Protein 2XTY (pdb70)

Foldseek 3Di:
DEEEAAEAECEEDDQENQALYEYECYEYEQYECDNHENANGEYYNYEQADPVVRAGYEHDQYAQHLYEYYCYERDLYEDALHAHANYYAELYEHDQYEHHNYAQPVHEYAYANYEDDNYEQELNEQELYEQDLYEHANYHHANYENHQYEHDNYEQANHDQARYHHELYEHENYNNHPDEPVRHDHHNYHYDPVVVQVNVVVVVDHDD/DEEEAEEEECEEDDQANQALYEYELYEYHAYECDQHANANYEYENYEQADPVVRAGYEHDQYEAENYEYYNYERDLYEHALHEHEQYYYYLYEHDQYEHHNYADVEYAHENYEDACYEQELPEQELYEQDLYEHANYHYANYENHLYEHDNYEAANHDQLRYHHELYEHENYNNHPDEPVRHDHHNYHYDPVVVQVNVVVVVDHDDD

Structure (mmCIF, N/CA/C/O backbone):
data_2XTY
#
_entry.id   2XTY
#
_cell.length_a   55.330
_cell.length_b   55.330
_cell.length_c   282.460
_cell.angle_alpha   90.00
_cell.angle_beta   90.00
_cell.angle_gamma   90.00
#
_symmetry.space_group_name_H-M   'P 41 21 2'
#
loop_
_entity.id
_entity.type
_entity.pdbx_description
1 polymer QNRB1
2 water water
#
loop_
_atom_site.group_PDB
_atom_site.id
_atom_site.type_symbol
_atom_site.label_atom_id
_atom_site.label_alt_id
_atom_site.label_comp_id
_atom_site.label_asym_id
_atom_site.label_entity_id
_atom_site.label_seq_id
_atom_site.pdbx_PDB_ins_code
_atom_site.Cartn_x
_atom_site.Cartn_y
_atom_site.Cartn_z
_atom_site.occupancy
_atom_site.B_iso_or_equiv
_atom_site.auth_seq_id
_atom_site.auth_comp_id
_atom_site.auth_asym_id
_atom_site.auth_atom_id
_atom_site.pdbx_PDB_model_num
ATOM 1 N N . GLY A 1 1 ? -14.993 -6.880 -6.541 1.00 35.93 -2 GLY A N 1
ATOM 2 C CA . GLY A 1 1 ? -15.296 -8.128 -7.216 1.00 35.62 -2 GLY A CA 1
ATOM 3 C C . GLY A 1 1 ? -15.884 -7.882 -8.592 1.00 38.14 -2 GLY A C 1
ATOM 4 O O . GLY A 1 1 ? -16.427 -6.798 -8.855 1.00 33.52 -2 GLY A O 1
ATOM 5 N N . SER A 1 2 ? -15.774 -8.889 -9.462 1.00 36.21 -1 SER A N 1
ATOM 6 C CA . SER A 1 2 ? -16.343 -8.846 -10.808 1.00 28.95 -1 SER A CA 1
ATOM 7 C C . SER A 1 2 ? -17.295 -10.012 -11.035 1.00 36.04 -1 SER A C 1
ATOM 8 O O . SER A 1 2 ? -17.119 -11.109 -10.472 1.00 34.42 -1 SER A O 1
ATOM 11 N N . HIS A 1 3 ? -18.299 -9.776 -11.876 1.00 26.09 0 HIS A N 1
ATOM 12 C CA . HIS A 1 3 ? -19.284 -10.785 -12.223 1.00 31.00 0 HIS A CA 1
ATOM 13 C C . HIS A 1 3 ? -19.461 -10.805 -13.731 1.00 30.23 0 HIS A C 1
ATOM 14 O O . HIS A 1 3 ? -19.456 -9.758 -14.388 1.00 29.02 0 HIS A O 1
ATOM 21 N N . MET A 1 4 ? -19.598 -11.998 -14.287 1.00 27.80 1 MET A N 1
ATOM 22 C CA . MET A 1 4 ? -19.756 -12.140 -15.728 1.00 25.67 1 MET A CA 1
ATOM 23 C C . MET A 1 4 ? -20.931 -13.021 -16.076 1.00 32.22 1 MET A C 1
ATOM 24 O O . MET A 1 4 ? -21.084 -14.120 -15.535 1.00 30.32 1 MET A O 1
ATOM 29 N N . ALA A 1 5 ? -21.755 -12.529 -16.994 1.00 27.24 2 ALA A N 1
ATOM 30 C CA . ALA A 1 5 ? -22.869 -13.285 -17.530 1.00 25.46 2 ALA A CA 1
ATOM 31 C C . ALA A 1 5 ? -23.801 -13.806 -16.445 1.00 29.48 2 ALA A C 1
ATOM 32 O O . ALA A 1 5 ? -24.180 -14.976 -16.469 1.00 27.52 2 ALA A O 1
ATOM 34 N N . LEU A 1 6 ? -24.178 -12.951 -15.497 1.00 27.88 3 LEU A N 1
ATOM 35 C CA . LEU A 1 6 ? -25.266 -13.312 -14.589 1.00 23.71 3 LEU A CA 1
ATOM 36 C C . LEU A 1 6 ? -26.572 -13.264 -15.361 1.00 28.63 3 LEU A C 1
ATOM 37 O O . LEU A 1 6 ? -26.668 -12.595 -16.394 1.00 29.83 3 LEU A O 1
ATOM 42 N N . ALA A 1 7 ? -27.577 -13.987 -14.880 1.00 26.85 4 ALA A N 1
ATOM 43 C CA . ALA A 1 7 ? -28.887 -13.958 -15.509 1.00 25.77 4 ALA A CA 1
ATOM 44 C C . ALA A 1 7 ? -29.937 -14.137 -14.431 1.00 34.71 4 ALA A C 1
ATOM 45 O O . ALA A 1 7 ? -30.325 -15.259 -14.099 1.00 29.26 4 ALA A O 1
ATOM 47 N N . LEU A 1 8 ? -30.367 -13.013 -13.866 1.00 27.64 5 LEU A N 1
ATOM 48 C CA . LEU A 1 8 ? -31.288 -13.020 -12.754 1.00 25.87 5 LEU A CA 1
ATOM 49 C C . LEU A 1 8 ? -32.660 -12.682 -13.285 1.00 28.37 5 LEU A C 1
ATOM 50 O O . LEU A 1 8 ? -32.796 -11.867 -14.200 1.00 29.22 5 LEU A O 1
ATOM 55 N N . VAL A 1 9 ? -33.679 -13.317 -12.722 1.00 25.56 6 VAL A N 1
ATOM 56 C CA . VAL A 1 9 ? -35.050 -13.045 -13.106 1.00 26.77 6 VAL A CA 1
ATOM 57 C C . VAL A 1 9 ? -35.915 -12.949 -11.857 1.00 31.49 6 VAL A C 1
ATOM 58 O O . VAL A 1 9 ? -35.904 -13.846 -11.016 1.00 27.66 6 VAL A O 1
ATOM 62 N N . GLY A 1 10 ? -36.647 -11.850 -11.725 1.00 24.77 7 GLY A N 1
ATOM 63 C CA . GLY A 1 10 ? -37.625 -11.710 -10.659 1.00 26.18 7 GLY A CA 1
ATOM 64 C C . GLY A 1 10 ? -37.040 -11.589 -9.267 1.00 30.62 7 GLY A C 1
ATOM 65 O O . GLY A 1 10 ? -37.752 -11.761 -8.287 1.00 29.06 7 GLY A O 1
ATOM 66 N N . GLU A 1 11 ? -35.750 -11.287 -9.156 1.00 25.32 8 GLU A N 1
ATOM 67 C CA . GLU A 1 11 ? -35.128 -11.237 -7.833 1.00 28.25 8 GLU A CA 1
ATOM 68 C C . GLU A 1 11 ? -35.185 -9.877 -7.159 1.00 30.86 8 GLU A C 1
ATOM 69 O O . GLU A 1 11 ? -35.023 -8.842 -7.811 1.00 28.47 8 GLU A O 1
ATOM 75 N N . LYS A 1 12 ? -35.405 -9.898 -5.847 1.00 25.11 9 LYS A N 1
ATOM 76 C CA . LYS A 1 12 ? -35.137 -8.739 -5.017 1.00 30.10 9 LYS A CA 1
ATOM 77 C C . LYS A 1 12 ? -33.641 -8.703 -4.717 1.00 33.18 9 LYS A C 1
ATOM 78 O O . LYS A 1 12 ? -33.085 -9.645 -4.152 1.00 28.78 9 LYS A O 1
ATOM 84 N N . ILE A 1 13 ? -32.992 -7.609 -5.104 1.00 22.44 10 ILE A N 1
ATOM 85 C CA . ILE A 1 13 ? -31.560 -7.461 -4.940 1.00 21.08 10 ILE A CA 1
ATOM 86 C C . ILE A 1 13 ? -31.276 -6.863 -3.582 1.00 26.62 10 ILE A C 1
ATOM 87 O O . ILE A 1 13 ? -31.743 -5.762 -3.256 1.00 27.93 10 ILE A O 1
ATOM 92 N N . ASP A 1 14 ? -30.513 -7.593 -2.779 1.00 23.95 11 ASP A N 1
ATOM 93 C CA . ASP A 1 14 ? -30.181 -7.127 -1.440 1.00 28.37 11 ASP A CA 1
ATOM 94 C C . ASP A 1 14 ? -29.363 -5.844 -1.450 1.00 23.01 11 ASP A C 1
ATOM 95 O O . ASP A 1 14 ? -28.552 -5.624 -2.346 1.00 24.84 11 ASP A O 1
ATOM 100 N N . ARG A 1 15 ? -29.556 -5.012 -0.430 1.00 19.46 12 ARG A N 1
ATOM 101 C CA . ARG A 1 15 ? -29.012 -3.669 -0.461 1.00 21.80 12 ARG A CA 1
ATOM 102 C C . ARG A 1 15 ? -27.522 -3.645 -0.774 1.00 27.66 12 ARG A C 1
ATOM 103 O O . ARG A 1 15 ? -27.038 -2.793 -1.525 1.00 18.99 12 ARG A O 1
ATOM 111 N N . ASN A 1 16 ? -26.786 -4.592 -0.211 1.00 27.07 13 ASN A N 1
ATOM 112 C CA . ASN A 1 16 ? -25.335 -4.561 -0.344 1.00 22.73 13 ASN A CA 1
ATOM 113 C C . ASN A 1 16 ? -24.738 -5.626 -1.270 1.00 22.79 13 ASN A C 1
ATOM 114 O O . ASN A 1 16 ? -23.529 -5.845 -1.269 1.00 26.68 13 ASN A O 1
ATOM 119 N N . ARG A 1 17 ? -25.582 -6.267 -2.070 1.00 22.97 14 ARG A N 1
ATOM 120 C CA . ARG A 1 17 ? -25.137 -7.341 -2.950 1.00 23.42 14 ARG A CA 1
ATOM 121 C C . ARG A 1 17 ? -24.060 -6.912 -3.937 1.00 29.29 14 ARG A C 1
ATOM 122 O O . ARG A 1 17 ? -23.048 -7.604 -4.098 1.00 32.54 14 ARG A O 1
ATOM 130 N N . PHE A 1 18 ? -24.277 -5.776 -4.597 1.00 24.71 15 PHE A N 1
ATOM 131 C CA . PHE A 1 18 ? -23.432 -5.362 -5.713 1.00 22.01 15 PHE A CA 1
ATOM 132 C C . PHE A 1 18 ? -22.655 -4.058 -5.493 1.00 21.31 15 PHE A C 1
ATOM 133 O O . PHE A 1 18 ? -22.034 -3.539 -6.421 1.00 25.37 15 PHE A O 1
ATOM 141 N N . THR A 1 19 ? -22.678 -3.532 -4.278 1.00 21.68 16 THR A N 1
ATOM 142 C CA . THR A 1 19 ? -22.060 -2.251 -4.009 1.00 19.25 16 THR A CA 1
ATOM 143 C C . THR A 1 19 ? -20.599 -2.291 -4.428 1.00 27.00 16 THR A C 1
ATOM 144 O O . THR A 1 19 ? -19.841 -3.157 -3.986 1.00 24.27 16 THR A O 1
ATOM 148 N N . GLY A 1 20 ? -20.204 -1.362 -5.293 1.00 24.05 17 GLY A N 1
ATOM 149 C CA . GLY A 1 20 ? -18.815 -1.247 -5.714 1.00 20.06 17 GLY A CA 1
ATOM 150 C C . GLY A 1 20 ? -18.326 -2.336 -6.647 1.00 25.17 17 GLY A C 1
ATOM 151 O O . GLY A 1 20 ? -17.140 -2.364 -7.010 1.00 27.96 17 GLY A O 1
ATOM 152 N N . GLU A 1 21 ? -19.220 -3.234 -7.046 1.00 22.50 18 GLU A N 1
ATOM 153 C CA . GLU A 1 21 ? -18.841 -4.345 -7.904 1.00 23.54 18 GLU A CA 1
ATOM 154 C C . GLU A 1 21 ? -18.874 -3.973 -9.389 1.00 26.43 18 GLU A C 1
ATOM 155 O O . GLU A 1 21 ? -19.476 -2.969 -9.777 1.00 24.48 18 GLU A O 1
ATOM 161 N N . LYS A 1 22 ? -18.242 -4.813 -10.206 1.00 25.04 19 LYS A N 1
ATOM 162 C CA . LYS A 1 22 ? -18.257 -4.684 -11.659 1.00 24.74 19 LYS A CA 1
ATOM 163 C C . LYS A 1 22 ? -18.977 -5.880 -12.256 1.00 25.54 19 LYS A C 1
ATOM 164 O O . LYS A 1 22 ? -18.662 -7.040 -11.953 1.00 27.65 19 LYS A O 1
ATOM 170 N N . ILE A 1 23 ? -19.966 -5.599 -13.089 1.00 18.97 20 ILE A N 1
ATOM 171 C CA . ILE A 1 23 ? -20.818 -6.621 -13.667 1.00 20.00 20 ILE A CA 1
ATOM 172 C C . ILE A 1 23 ? -20.844 -6.440 -15.162 1.00 25.47 20 ILE A C 1
ATOM 173 O O . ILE A 1 23 ? -21.087 -5.331 -15.634 1.00 20.67 20 ILE A O 1
ATOM 178 N N . GLU A 1 24 ? -20.621 -7.522 -15.910 1.00 23.37 21 GLU A N 1
ATOM 179 C CA . GLU A 1 24 ? -20.553 -7.450 -17.371 1.00 24.05 21 GLU A CA 1
ATOM 180 C C . GLU A 1 24 ? -21.420 -8.473 -18.071 1.00 25.73 21 GLU A C 1
ATOM 181 O O . GLU A 1 24 ? -21.618 -9.592 -17.571 1.00 23.97 21 GLU A O 1
ATOM 187 N N . ASN A 1 25 ? -21.899 -8.100 -19.257 1.00 18.83 22 ASN A N 1
ATOM 188 C CA . ASN A 1 25 ? -22.623 -9.016 -20.117 1.00 22.24 22 ASN A CA 1
ATOM 189 C C . ASN A 1 25 ? -23.634 -9.852 -19.334 1.00 29.68 22 ASN A C 1
ATOM 190 O O . ASN A 1 25 ? -23.722 -11.088 -19.495 1.00 27.67 22 ASN A O 1
ATOM 195 N N . SER A 1 26 ? -24.388 -9.168 -18.483 1.00 23.09 23 SER A N 1
ATOM 196 C CA . SER A 1 26 ? -25.336 -9.822 -17.601 1.00 22.44 23 SER A CA 1
ATOM 197 C C . SER A 1 26 ? -26.752 -9.342 -17.867 1.00 23.20 23 SER A C 1
ATOM 198 O O . SER A 1 26 ? -26.952 -8.254 -18.417 1.00 28.34 23 SER A O 1
ATOM 201 N N . THR A 1 27 ? -27.727 -10.164 -17.495 1.00 23.03 24 THR A N 1
ATOM 202 C CA . THR A 1 27 ? -29.129 -9.847 -17.701 1.00 21.18 24 THR A CA 1
ATOM 203 C C . THR A 1 27 ? -29.855 -9.824 -16.367 1.00 28.71 24 THR A C 1
ATOM 204 O O . THR A 1 27 ? -29.644 -10.688 -15.518 1.00 23.39 24 THR A O 1
ATOM 208 N N . PHE A 1 28 ? -30.701 -8.814 -16.186 1.00 22.94 25 PHE A N 1
ATOM 209 C CA . PHE A 1 28 ? -31.481 -8.672 -14.976 1.00 23.16 25 PHE A CA 1
ATOM 210 C C . PHE A 1 28 ? -32.888 -8.386 -15.434 1.00 25.11 25 PHE A C 1
ATOM 211 O O . PHE A 1 28 ? -33.191 -7.264 -15.819 1.00 24.26 25 PHE A O 1
ATOM 219 N N . PHE A 1 29 ? -33.744 -9.399 -15.429 1.00 23.90 26 PHE A N 1
ATOM 220 C CA . PHE A 1 29 ? -35.098 -9.230 -15.932 1.00 22.38 26 PHE A CA 1
ATOM 221 C C . PHE A 1 29 ? -36.076 -9.155 -14.773 1.00 29.88 26 PHE A C 1
ATOM 222 O O . PHE A 1 29 ? -36.062 -10.000 -13.871 1.00 29.14 26 PHE A O 1
ATOM 230 N N . ASN A 1 30 ? -36.913 -8.124 -14.795 1.00 27.50 27 ASN A N 1
ATOM 231 C CA . ASN A 1 30 ? -37.888 -7.899 -13.739 1.00 27.82 27 ASN A CA 1
ATOM 232 C C . ASN A 1 30 ? -37.238 -8.025 -12.368 1.00 25.09 27 ASN A C 1
ATOM 233 O O . ASN A 1 30 ? -37.745 -8.719 -11.496 1.00 24.20 27 ASN A O 1
ATOM 238 N N . CYS A 1 31 ? -36.087 -7.378 -12.185 1.00 20.70 28 CYS A N 1
ATOM 239 C CA . CYS A 1 31 ? -35.420 -7.387 -10.895 1.00 19.88 28 CYS A CA 1
ATOM 240 C C . CYS A 1 31 ? -35.650 -6.104 -10.139 1.00 21.62 28 CYS A C 1
ATOM 241 O O . CYS A 1 31 ? -35.796 -5.045 -10.738 1.00 22.16 28 CYS A O 1
ATOM 244 N N . ASP A 1 32 ? -35.653 -6.210 -8.815 1.00 22.52 29 ASP A N 1
ATOM 245 C CA . ASP A 1 32 ? -35.954 -5.083 -7.959 1.00 22.95 29 ASP A CA 1
ATOM 246 C C . ASP A 1 32 ? -34.681 -4.617 -7.240 1.00 23.92 29 ASP A C 1
ATOM 247 O O . ASP A 1 32 ? -34.253 -5.215 -6.258 1.00 21.52 29 ASP A O 1
ATOM 252 N N . PHE A 1 33 ? -34.063 -3.555 -7.762 1.00 19.46 30 PHE A N 1
ATOM 253 C CA . PHE A 1 33 ? -32.895 -2.942 -7.149 1.00 16.05 30 PHE A CA 1
ATOM 254 C C . PHE A 1 33 ? -33.299 -1.768 -6.256 1.00 18.95 30 PHE A C 1
ATOM 255 O O . PHE A 1 33 ? -32.447 -0.979 -5.851 1.00 16.72 30 PHE A O 1
ATOM 263 N N . SER A 1 34 ? -34.590 -1.600 -5.969 1.00 17.44 31 SER A N 1
ATOM 264 C CA . SER A 1 34 ? -34.985 -0.451 -5.142 1.00 14.61 31 SER A CA 1
ATOM 265 C C . SER A 1 34 ? -34.310 -0.455 -3.770 1.00 18.07 31 SER A C 1
ATOM 266 O O . SER A 1 34 ? -34.150 -1.500 -3.136 1.00 19.53 31 SER A O 1
ATOM 269 N N . GLY A 1 35 ? -33.875 0.721 -3.335 1.00 14.76 32 GLY A N 1
ATOM 270 C CA . GLY A 1 35 ? -33.179 0.867 -2.072 1.00 16.29 32 GLY A CA 1
ATOM 271 C C . GLY A 1 35 ? -31.773 0.277 -2.065 1.00 18.88 32 GLY A C 1
ATOM 272 O O . GLY A 1 35 ? -31.097 0.335 -1.051 1.00 18.37 32 GLY A O 1
ATOM 273 N N . ALA A 1 36 ? -31.345 -0.314 -3.173 1.00 16.41 33 ALA A N 1
ATOM 274 C CA . ALA A 1 36 ? -30.023 -0.947 -3.228 1.00 20.22 33 ALA A CA 1
ATOM 275 C C . ALA A 1 36 ? -28.870 0.054 -3.182 1.00 22.23 33 ALA A C 1
ATOM 276 O O . ALA A 1 36 ? -28.965 1.160 -3.710 1.00 21.20 33 ALA A O 1
ATOM 278 N N . ASP A 1 37 ? -27.771 -0.339 -2.543 1.00 20.54 34 ASP A N 1
ATOM 279 C CA . ASP A 1 37 ? -26.576 0.488 -2.545 1.00 18.47 34 ASP A CA 1
ATOM 280 C C . ASP A 1 37 ? -25.718 0.055 -3.737 1.00 21.67 34 ASP A C 1
ATOM 281 O O . ASP A 1 37 ? -25.090 -1.003 -3.734 1.00 21.80 34 ASP A O 1
ATOM 286 N N . LEU A 1 38 ? -25.740 0.873 -4.775 1.00 18.04 35 LEU A N 1
ATOM 287 C CA . LEU A 1 38 ? -24.999 0.601 -5.992 1.00 19.14 35 LEU A CA 1
ATOM 288 C C . LEU A 1 38 ? -23.916 1.666 -6.161 1.00 19.05 35 LEU A C 1
ATOM 289 O O . LEU A 1 38 ? -23.507 1.956 -7.277 1.00 17.82 35 LEU A O 1
ATOM 294 N N . SER A 1 39 ? -23.487 2.261 -5.049 1.00 21.82 36 SER A N 1
ATOM 295 C CA . SER A 1 39 ? -22.388 3.229 -5.030 1.00 18.69 36 SER A CA 1
ATOM 296 C C . SER A 1 39 ? -21.177 2.646 -5.735 1.00 24.47 36 SER A C 1
ATOM 297 O O . SER A 1 39 ? -20.700 1.566 -5.380 1.00 21.03 36 SER A O 1
ATOM 300 N N . GLY A 1 40 ? -20.687 3.348 -6.749 1.00 21.25 37 GLY A N 1
ATOM 301 C CA . GLY A 1 40 ? -19.548 2.871 -7.501 1.00 19.55 37 GLY A CA 1
ATOM 302 C C . GLY A 1 40 ? -19.735 1.602 -8.301 1.00 21.89 37 GLY A C 1
ATOM 303 O O . GLY A 1 40 ? -18.770 1.084 -8.845 1.00 20.49 37 GLY A O 1
ATOM 304 N N . THR A 1 41 ? -20.956 1.088 -8.389 1.00 17.82 38 THR A N 1
ATOM 305 C CA . THR A 1 41 ? -21.179 -0.152 -9.117 1.00 18.30 38 THR A CA 1
ATOM 306 C C . THR A 1 41 ? -21.073 0.097 -10.606 1.00 22.02 38 THR A C 1
ATOM 307 O O . THR A 1 41 ? -21.528 1.123 -11.085 1.00 20.28 38 THR A O 1
ATOM 311 N N . GLU A 1 42 ? -20.460 -0.829 -11.340 1.00 17.19 39 GLU A N 1
ATOM 312 C CA . GLU A 1 42 ? -20.253 -0.617 -12.774 1.00 18.42 39 GLU A CA 1
ATOM 313 C C . GLU A 1 42 ? -20.859 -1.721 -13.612 1.00 23.11 39 GLU A C 1
ATOM 314 O O . GLU A 1 42 ? -20.395 -2.861 -13.588 1.00 25.56 39 GLU A O 1
ATOM 320 N N . PHE A 1 43 ? -21.891 -1.382 -14.366 1.00 14.30 40 PHE A N 1
ATOM 321 C CA . PHE A 1 43 ? -22.519 -2.331 -15.257 1.00 15.93 40 PHE A CA 1
ATOM 322 C C . PHE A 1 43 ? -22.082 -2.084 -16.690 1.00 23.81 40 PHE A C 1
ATOM 323 O O . PHE A 1 43 ? -22.276 -0.975 -17.216 1.00 19.51 40 PHE A O 1
ATOM 331 N N . ILE A 1 44 ? -21.515 -3.109 -17.331 1.00 20.66 41 ILE A N 1
ATOM 332 C CA . ILE A 1 44 ? -21.133 -3.000 -18.748 1.00 20.68 41 ILE A CA 1
ATOM 333 C C . ILE A 1 44 ? -21.811 -4.044 -19.625 1.00 21.54 41 ILE A C 1
ATOM 334 O O . ILE A 1 44 ? -21.779 -5.236 -19.326 1.00 20.80 41 ILE A O 1
ATOM 339 N N . GLY A 1 45 ? -22.423 -3.609 -20.720 1.00 18.01 42 GLY A N 1
ATOM 340 C CA . GLY A 1 45 ? -23.054 -4.549 -21.618 1.00 18.21 42 GLY A CA 1
ATOM 341 C C . GLY A 1 45 ? -24.143 -5.396 -20.977 1.00 26.31 42 GLY A C 1
ATOM 342 O O . GLY A 1 45 ? -24.306 -6.562 -21.340 1.00 24.92 42 GLY A O 1
ATOM 343 N N . CYS A 1 46 ? -24.898 -4.809 -20.039 1.00 20.12 43 CYS A N 1
ATOM 344 C CA . CYS A 1 46 ? -25.979 -5.502 -19.333 1.00 18.81 43 CYS A CA 1
ATOM 345 C C . CYS A 1 46 ? -27.357 -5.076 -19.820 1.00 25.60 43 CYS A C 1
ATOM 346 O O . CYS A 1 46 ? -27.557 -3.918 -20.220 1.00 22.00 43 CYS A O 1
ATOM 349 N N . GLN A 1 47 ? -28.311 -6.002 -19.774 1.00 19.40 44 GLN A N 1
ATOM 350 C CA . GLN A 1 47 ? -29.687 -5.706 -20.135 1.00 18.48 44 GLN A CA 1
ATOM 351 C C . GLN A 1 47 ? -30.599 -5.803 -18.917 1.00 25.25 44 GLN A C 1
ATOM 352 O O . GLN A 1 47 ? -30.564 -6.792 -18.168 1.00 20.95 44 GLN A O 1
ATOM 358 N N . PHE A 1 48 ? -31.424 -4.773 -18.741 1.00 18.31 45 PHE A N 1
ATOM 359 C CA . PHE A 1 48 ? -32.310 -4.646 -17.591 1.00 19.01 45 PHE A CA 1
ATOM 360 C C . PHE A 1 48 ? -33.744 -4.605 -18.082 1.00 18.67 45 PHE A C 1
ATOM 361 O O . PHE A 1 48 ? -34.670 -4.341 -17.314 1.00 19.63 45 PHE A O 1
ATOM 369 N N . TYR A 1 49 ? -33.925 -4.852 -19.373 1.00 15.67 46 TYR A N 1
ATOM 370 C CA . TYR A 1 49 ? -35.250 -4.794 -19.964 1.00 18.27 46 TYR A CA 1
ATOM 371 C C . TYR A 1 49 ? -35.595 -6.129 -20.616 1.00 28.84 46 TYR A C 1
ATOM 372 O O . TYR A 1 49 ? -34.803 -6.682 -21.369 1.00 26.92 46 TYR A O 1
ATOM 381 N N . ASP A 1 50 ? -36.787 -6.634 -20.322 1.00 27.31 47 ASP A N 1
ATOM 382 C CA . ASP A 1 50 ? -37.184 -7.967 -20.766 1.00 30.46 47 ASP A CA 1
ATOM 383 C C . ASP A 1 50 ? -38.176 -7.905 -21.917 1.00 34.93 47 ASP A C 1
ATOM 384 O O . ASP A 1 50 ? -39.342 -7.565 -21.728 1.00 33.37 47 ASP A O 1
ATOM 389 N N . ARG A 1 51 ? -37.695 -8.244 -23.109 1.00 36.38 48 ARG A N 1
ATOM 390 C CA . ARG A 1 51 ? -38.514 -8.265 -24.316 1.00 43.41 48 ARG A CA 1
ATOM 391 C C . ARG A 1 51 ? -39.802 -9.068 -24.168 1.00 47.82 48 ARG A C 1
ATOM 392 O O . ARG A 1 51 ? -40.831 -8.720 -24.748 1.00 49.69 48 ARG A O 1
ATOM 400 N N . GLU A 1 52 ? -39.740 -10.159 -23.412 1.00 46.72 49 GLU A N 1
ATOM 401 C CA . GLU A 1 52 ? -40.906 -11.015 -23.251 1.00 48.06 49 GLU A CA 1
ATOM 402 C C . GLU A 1 52 ? -41.970 -10.315 -22.420 1.00 47.88 49 GLU A C 1
ATOM 403 O O . GLU A 1 52 ? -43.068 -10.036 -22.902 1.00 52.65 49 GLU A O 1
ATOM 409 N N . SER A 1 53 ? -41.634 -10.023 -21.170 1.00 46.73 50 SER A N 1
ATOM 410 C CA . SER A 1 53 ? -42.585 -9.425 -20.249 1.00 44.61 50 SER A CA 1
ATOM 411 C C . SER A 1 53 ? -42.799 -7.954 -20.558 1.00 42.84 50 SER A C 1
ATOM 412 O O . SER A 1 53 ? -43.828 -7.387 -20.206 1.00 46.47 50 SER A O 1
ATOM 415 N N . GLN A 1 54 ? -41.823 -7.347 -21.222 1.00 40.73 51 GLN A N 1
ATOM 416 C CA . GLN A 1 54 ? -41.819 -5.906 -21.468 1.00 37.84 51 GLN A CA 1
ATOM 417 C C . GLN A 1 54 ? -41.717 -5.115 -20.169 1.00 34.99 51 GLN A C 1
ATOM 418 O O . GLN A 1 54 ? -42.184 -3.980 -20.091 1.00 38.28 51 GLN A O 1
ATOM 424 N N . LYS A 1 55 ? -41.101 -5.725 -19.159 1.00 33.34 52 LYS A N 1
ATOM 425 C CA . LYS A 1 55 ? -40.858 -5.076 -17.876 1.00 29.85 52 LYS A CA 1
ATOM 426 C C . LYS A 1 55 ? -39.409 -4.618 -17.809 1.00 25.72 52 LYS A C 1
ATOM 427 O O . LYS A 1 55 ? -38.521 -5.288 -18.350 1.00 25.54 52 LYS A O 1
ATOM 433 N N . GLY A 1 56 ? -39.166 -3.489 -17.146 1.00 22.15 53 GLY A N 1
ATOM 434 C CA . GLY A 1 56 ? -37.803 -3.078 -16.844 1.00 13.89 53 GLY A CA 1
ATOM 435 C C . GLY A 1 56 ? -37.502 -3.463 -15.406 1.00 20.08 53 GLY A C 1
ATOM 436 O O . GLY A 1 56 ? -38.257 -4.225 -14.794 1.00 19.26 53 GLY A O 1
ATOM 437 N N . CYS A 1 57 ? -36.404 -2.955 -14.861 1.00 14.39 54 CYS A N 1
ATOM 438 C CA . CYS A 1 57 ? -36.091 -3.159 -13.458 1.00 16.50 54 CYS A CA 1
ATOM 439 C C . CYS A 1 57 ? -36.416 -1.922 -12.648 1.00 18.65 54 CYS A C 1
ATOM 440 O O . CYS A 1 57 ? -36.510 -0.820 -13.192 1.00 17.17 54 CYS A O 1
ATOM 443 N N . ASN A 1 58 ? -36.537 -2.119 -11.338 1.00 18.13 55 ASN A N 1
ATOM 444 C CA . ASN A 1 58 ? -36.843 -1.061 -10.388 1.00 18.73 55 ASN A CA 1
ATOM 445 C C . ASN A 1 58 ? -35.554 -0.618 -9.690 1.00 19.11 55 ASN A C 1
ATOM 446 O O . ASN A 1 58 ? -34.918 -1.399 -8.988 1.00 15.40 55 ASN A O 1
ATOM 451 N N . PHE A 1 59 ? -35.182 0.647 -9.868 1.00 16.62 56 PHE A N 1
ATOM 452 C CA . PHE A 1 59 ? -34.050 1.235 -9.156 1.00 12.43 56 PHE A CA 1
ATOM 453 C C . PHE A 1 59 ? -34.514 2.334 -8.210 1.00 13.77 56 PHE A C 1
ATOM 454 O O . PHE A 1 59 ? -33.727 3.175 -7.808 1.00 12.94 56 PHE A O 1
ATOM 462 N N . SER A 1 60 ? -35.804 2.370 -7.885 1.00 11.57 57 SER A N 1
ATOM 463 C CA . SER A 1 60 ? -36.306 3.519 -7.139 1.00 13.90 57 SER A CA 1
ATOM 464 C C . SER A 1 60 ? -35.615 3.615 -5.778 1.00 13.73 57 SER A C 1
ATOM 465 O O . SER A 1 60 ? -35.371 2.601 -5.112 1.00 14.11 57 SER A O 1
ATOM 468 N N . ARG A 1 61 ? -35.258 4.836 -5.406 1.00 10.73 58 ARG A N 1
ATOM 469 C CA . ARG A 1 61 ? -34.532 5.129 -4.157 1.00 10.40 58 ARG A CA 1
ATOM 470 C C . ARG A 1 61 ? -33.159 4.453 -4.037 1.00 15.10 58 ARG A C 1
ATOM 471 O O . ARG A 1 61 ? -32.569 4.463 -2.945 1.00 14.13 58 ARG A O 1
ATOM 479 N N . ALA A 1 62 ? -32.635 3.891 -5.121 1.00 14.44 59 ALA A N 1
ATOM 480 C CA . ALA A 1 62 ? -31.284 3.289 -5.044 1.00 16.64 59 ALA A CA 1
ATOM 481 C C . ALA A 1 62 ? -30.234 4.352 -4.812 1.00 18.34 59 ALA A C 1
ATOM 482 O O . ALA A 1 62 ? -30.409 5.518 -5.200 1.00 15.19 59 ALA A O 1
ATOM 484 N N . MET A 1 63 ? -29.149 3.958 -4.145 1.00 16.79 60 MET A N 1
ATOM 485 C CA . MET A 1 63 ? -27.992 4.816 -4.003 1.00 17.74 60 MET A CA 1
ATOM 486 C C . MET A 1 63 ? -27.115 4.544 -5.220 1.00 21.96 60 MET A C 1
ATOM 487 O O . MET A 1 63 ? -26.621 3.429 -5.397 1.00 21.33 60 MET A O 1
ATOM 492 N N . LEU A 1 64 ? -26.951 5.553 -6.075 1.00 18.82 61 LEU A N 1
ATOM 493 C CA . LEU A 1 64 ? -26.280 5.353 -7.365 1.00 15.95 61 LEU A CA 1
ATOM 494 C C . LEU A 1 64 ? -25.087 6.281 -7.502 1.00 16.94 61 LEU A C 1
ATOM 495 O O . LEU A 1 64 ? -24.613 6.541 -8.603 1.00 16.35 61 LEU A O 1
ATOM 500 N N . LYS A 1 65 ? -24.620 6.807 -6.377 1.00 17.63 62 LYS A N 1
ATOM 501 C CA . LYS A 1 65 ? -23.478 7.696 -6.376 1.00 18.03 62 LYS A CA 1
ATOM 502 C C . LYS A 1 65 ? -22.303 7.087 -7.122 1.00 20.67 62 LYS A C 1
ATOM 503 O O . LYS A 1 65 ? -21.821 6.023 -6.763 1.00 18.65 62 LYS A O 1
ATOM 509 N N . ASP A 1 66 ? -21.869 7.769 -8.182 1.00 15.66 63 ASP A N 1
ATOM 510 C CA . ASP A 1 66 ? -20.744 7.318 -8.985 1.00 14.79 63 ASP A CA 1
ATOM 511 C C . ASP A 1 66 ? -20.951 5.954 -9.624 1.00 20.27 63 ASP A C 1
ATOM 512 O O . ASP A 1 66 ? -19.980 5.298 -10.017 1.00 18.86 63 ASP A O 1
ATOM 517 N N . ALA A 1 67 ? -22.207 5.515 -9.735 1.00 15.44 64 ALA A N 1
ATOM 518 C CA . ALA A 1 67 ? -22.487 4.291 -10.452 1.00 13.69 64 ALA A CA 1
ATOM 519 C C . ALA A 1 67 ? -22.216 4.509 -11.924 1.00 14.68 64 ALA A C 1
ATOM 520 O O . ALA A 1 67 ? -22.263 5.637 -12.418 1.00 15.55 64 ALA A O 1
ATOM 522 N N . ILE A 1 68 ? -22.005 3.418 -12.633 1.00 14.34 65 ILE A N 1
ATOM 523 C CA . ILE A 1 68 ? -21.717 3.487 -14.065 1.00 15.88 65 ILE A CA 1
ATOM 524 C C . ILE A 1 68 ? -22.547 2.475 -14.849 1.00 19.03 65 ILE A C 1
ATOM 525 O O . ILE A 1 68 ? -22.590 1.289 -14.505 1.00 16.84 65 ILE A O 1
ATOM 530 N N . PHE A 1 69 ? -23.217 2.944 -15.903 1.00 15.45 66 PHE A N 1
ATOM 531 C CA . PHE A 1 69 ? -23.905 2.046 -16.812 1.00 15.21 66 PHE A CA 1
ATOM 532 C C . PHE A 1 69 ? -23.361 2.339 -18.200 1.00 18.30 66 PHE A C 1
ATOM 533 O O . PHE A 1 69 ? -23.601 3.437 -18.735 1.00 16.67 66 PHE A O 1
ATOM 541 N N . LYS A 1 70 ? -22.637 1.374 -18.774 1.00 18.45 67 LYS A N 1
ATOM 542 C CA . LYS A 1 70 ? -22.076 1.510 -20.119 1.00 15.95 67 LYS A CA 1
ATOM 543 C C . LYS A 1 70 ? -22.629 0.477 -21.071 1.00 18.98 67 LYS A C 1
ATOM 544 O O . LYS A 1 70 ? -22.565 -0.730 -20.801 1.00 20.78 67 LYS A O 1
ATOM 550 N N . SER A 1 71 ? -23.195 0.950 -22.179 1.00 15.36 68 SER A N 1
ATOM 551 C CA . SER A 1 71 ? -23.754 0.064 -23.182 1.00 15.69 68 SER A CA 1
ATOM 552 C C . SER A 1 71 ? -24.726 -0.935 -22.532 1.00 22.31 68 SER A C 1
ATOM 553 O O . SER A 1 71 ? -24.646 -2.149 -22.757 1.00 19.70 68 SER A O 1
ATOM 556 N N . CYS A 1 72 ? -25.636 -0.410 -21.718 1.00 16.21 69 CYS A N 1
ATOM 557 C CA . CYS A 1 72 ? -26.667 -1.226 -21.080 1.00 18.75 69 CYS A CA 1
ATOM 558 C C . CYS A 1 72 ? -28.018 -0.870 -21.674 1.00 15.82 69 CYS A C 1
ATOM 559 O O . CYS A 1 72 ? -28.203 0.230 -22.217 1.00 14.27 69 CYS A O 1
ATOM 562 N N . ASP A 1 73 ? -28.957 -1.800 -21.600 1.00 16.09 70 ASP A N 1
ATOM 563 C CA . ASP A 1 73 ? -30.336 -1.508 -21.945 1.00 17.10 70 ASP A CA 1
ATOM 564 C C . ASP A 1 73 ? -31.117 -1.245 -20.662 1.00 17.27 70 ASP A C 1
ATOM 565 O O . ASP A 1 73 ? -31.414 -2.172 -19.897 1.00 17.04 70 ASP A O 1
ATOM 570 N N . LEU A 1 74 ? -31.452 0.019 -20.437 1.00 15.80 71 LEU A N 1
ATOM 571 C CA . LEU A 1 74 ? -32.185 0.420 -19.254 1.00 13.47 71 LEU A CA 1
ATOM 572 C C . LEU A 1 74 ? -33.573 0.856 -19.631 1.00 13.67 71 LEU A C 1
ATOM 573 O O . LEU A 1 74 ? -34.181 1.658 -18.922 1.00 13.54 71 LEU A O 1
ATOM 578 N N . SER A 1 75 ? -34.093 0.329 -20.740 1.00 14.88 72 SER A N 1
ATOM 579 C CA . SER A 1 75 ? -35.450 0.680 -21.172 1.00 14.97 72 SER A CA 1
ATOM 580 C C . SER A 1 75 ? -36.455 0.445 -20.050 1.00 17.51 72 SER A C 1
ATOM 581 O O . SER A 1 75 ? -36.395 -0.571 -19.377 1.00 16.47 72 SER A O 1
ATOM 584 N N . MET A 1 76 ? -37.345 1.412 -19.838 1.00 14.64 73 MET A N 1
ATOM 585 C CA . MET A 1 76 ? -38.360 1.354 -18.796 1.00 15.15 73 MET A CA 1
ATOM 586 C C . MET A 1 76 ? -37.855 1.227 -17.362 1.00 17.19 73 MET A C 1
ATOM 587 O O . MET A 1 76 ? -38.638 0.915 -16.462 1.00 14.57 73 MET A O 1
ATOM 592 N N . ALA A 1 77 ? -36.573 1.495 -17.121 1.00 14.25 74 ALA A N 1
ATOM 593 C CA . ALA A 1 77 ? -36.065 1.467 -15.753 1.00 12.48 74 ALA A CA 1
ATOM 594 C C . ALA A 1 77 ? -36.734 2.508 -14.873 1.00 16.91 74 ALA A C 1
ATOM 595 O O . ALA A 1 77 ? -36.939 3.649 -15.297 1.00 14.67 74 ALA A O 1
ATOM 597 N N . ASP A 1 78 ? -37.034 2.136 -13.631 1.00 13.19 75 ASP A N 1
ATOM 598 C CA . ASP A 1 78 ? -37.572 3.111 -12.676 1.00 11.48 75 ASP A CA 1
ATOM 599 C C . ASP A 1 78 ? -36.474 3.662 -11.764 1.00 11.76 75 ASP A C 1
ATOM 600 O O . ASP A 1 78 ? -36.050 2.990 -10.806 1.00 13.64 75 ASP A O 1
ATOM 605 N N . PHE A 1 79 ? -36.032 4.897 -12.020 1.00 10.61 76 PHE A N 1
ATOM 606 C CA . PHE A 1 79 ? -34.999 5.511 -11.197 1.00 12.39 76 PHE A CA 1
ATOM 607 C C . PHE A 1 79 ? -35.593 6.523 -10.232 1.00 11.84 76 PHE A C 1
ATOM 608 O O . PHE A 1 79 ? -34.877 7.361 -9.676 1.00 11.29 76 PHE A O 1
ATOM 616 N N . ARG A 1 80 ? -36.913 6.475 -10.045 1.00 11.50 77 ARG A N 1
ATOM 617 C CA . ARG A 1 80 ? -37.537 7.483 -9.210 1.00 11.29 77 ARG A CA 1
ATOM 618 C C . ARG A 1 80 ? -36.953 7.557 -7.810 1.00 9.96 77 ARG A C 1
ATOM 619 O O . ARG A 1 80 ? -36.769 6.533 -7.143 1.00 10.47 77 ARG A O 1
ATOM 627 N N . ASN A 1 81 ? -36.724 8.789 -7.369 1.00 9.69 78 ASN A N 1
ATOM 628 C CA . ASN A 1 81 ? -36.230 9.116 -6.019 1.00 9.77 78 ASN A CA 1
ATOM 629 C C . ASN A 1 81 ? -34.891 8.506 -5.687 1.00 14.02 78 ASN A C 1
ATOM 630 O O . ASN A 1 81 ? -34.545 8.383 -4.517 1.00 10.71 78 ASN A O 1
ATOM 635 N N . SER A 1 82 ? -34.149 8.116 -6.717 1.00 13.10 79 SER A N 1
ATOM 636 C CA . SER A 1 82 ? -32.788 7.607 -6.503 1.00 13.05 79 SER A CA 1
ATOM 637 C C . SER A 1 82 ? -31.847 8.751 -6.134 1.00 14.28 79 SER A C 1
ATOM 638 O O . SER A 1 82 ? -32.179 9.942 -6.307 1.00 12.01 79 SER A O 1
ATOM 641 N N . SER A 1 83 ? -30.687 8.390 -5.581 1.00 13.76 80 SER A N 1
ATOM 642 C CA . SER A 1 83 ? -29.646 9.355 -5.262 1.00 16.91 80 SER A CA 1
ATOM 643 C C . SER A 1 83 ? -28.554 9.096 -6.284 1.00 17.11 80 SER A C 1
ATOM 644 O O . SER A 1 83 ? -27.860 8.100 -6.178 1.00 12.60 80 SER A O 1
ATOM 647 N N . ALA A 1 84 ? -28.433 9.976 -7.277 1.00 16.49 81 ALA A N 1
ATOM 648 C CA . ALA A 1 84 ? -27.640 9.699 -8.478 1.00 18.15 81 ALA A CA 1
ATOM 649 C C . ALA A 1 84 ? -26.528 10.718 -8.747 1.00 14.78 81 ALA A C 1
ATOM 650 O O . ALA A 1 84 ? -26.112 10.916 -9.894 1.00 14.55 81 ALA A O 1
ATOM 652 N N . LEU A 1 85 ? -26.023 11.344 -7.694 1.00 15.55 82 LEU A N 1
ATOM 653 C CA . LEU A 1 85 ? -24.909 12.281 -7.855 1.00 22.58 82 LEU A CA 1
ATOM 654 C C . LEU A 1 85 ? -23.736 11.620 -8.545 1.00 16.81 82 LEU A C 1
ATOM 655 O O . LEU A 1 85 ? -23.226 10.621 -8.075 1.00 18.30 82 LEU A O 1
ATOM 660 N N . GLY A 1 86 ? -23.296 12.184 -9.662 1.00 16.24 83 GLY A N 1
ATOM 661 C CA . GLY A 1 86 ? -22.131 11.654 -10.345 1.00 16.38 83 GLY A CA 1
ATOM 662 C C . GLY A 1 86 ? -22.364 10.358 -11.097 1.00 15.91 83 GLY A C 1
ATOM 663 O O . GLY A 1 86 ? -21.411 9.659 -11.465 1.00 18.48 83 GLY A O 1
ATOM 664 N N . ILE A 1 87 ? -23.626 10.016 -11.350 1.00 12.20 84 ILE A N 1
ATOM 665 C CA . ILE A 1 87 ? -23.901 8.814 -12.104 1.00 13.88 84 ILE A CA 1
ATOM 666 C C . ILE A 1 87 ? -23.402 8.969 -13.541 1.00 12.65 84 ILE A C 1
ATOM 667 O O . ILE A 1 87 ? -23.409 10.079 -14.080 1.00 13.90 84 ILE A O 1
ATOM 672 N N . GLU A 1 88 ? -23.005 7.849 -14.153 1.00 13.29 85 GLU A N 1
ATOM 673 C CA . GLU A 1 88 ? -22.681 7.801 -15.588 1.00 16.92 85 GLU A CA 1
ATOM 674 C C . GLU A 1 88 ? -23.562 6.822 -16.304 1.00 16.01 85 GLU A C 1
ATOM 675 O O . GLU A 1 88 ? -23.657 5.656 -15.928 1.00 14.41 85 GLU A O 1
ATOM 681 N N . ILE A 1 89 ? -24.211 7.308 -17.348 1.00 11.51 86 ILE A N 1
ATOM 682 C CA . ILE A 1 89 ? -25.007 6.476 -18.230 1.00 13.83 86 ILE A CA 1
ATOM 683 C C . ILE A 1 89 ? -24.477 6.793 -19.611 1.00 14.52 86 ILE A C 1
ATOM 684 O O . ILE A 1 89 ? -24.648 7.917 -20.094 1.00 14.97 86 ILE A O 1
ATOM 689 N N . ARG A 1 90 ? -23.785 5.837 -20.232 1.00 11.51 87 ARG A N 1
ATOM 690 C CA . ARG A 1 90 ? -23.053 6.142 -21.480 1.00 12.73 87 ARG A CA 1
ATOM 691 C C . ARG A 1 90 ? -23.394 5.109 -22.512 1.00 13.90 87 ARG A C 1
ATOM 692 O O . ARG A 1 90 ? -23.344 3.922 -22.220 1.00 15.68 87 ARG A O 1
ATOM 700 N N . HIS A 1 91 ? -23.743 5.543 -23.722 1.00 12.93 88 HIS A N 1
ATOM 701 C CA . HIS A 1 91 ? -24.093 4.587 -24.770 1.00 14.68 88 HIS A CA 1
ATOM 702 C C . HIS A 1 91 ? -25.168 3.578 -24.379 1.00 14.14 88 HIS A C 1
ATOM 703 O O . HIS A 1 91 ? -25.070 2.401 -24.744 1.00 16.61 88 HIS A O 1
ATOM 710 N N . CYS A 1 92 ? -26.197 4.052 -23.663 1.00 14.23 89 CYS A N 1
ATOM 711 C CA . CYS A 1 92 ? -27.273 3.197 -23.219 1.00 16.98 89 CYS A CA 1
ATOM 712 C C . CYS A 1 92 ? -28.563 3.448 -23.976 1.00 17.02 89 CYS A C 1
ATOM 713 O O . CYS A 1 92 ? -28.789 4.515 -24.557 1.00 13.21 89 CYS A O 1
ATOM 716 N N . ARG A 1 93 ? -29.398 2.420 -23.978 1.00 13.35 90 ARG A N 1
ATOM 717 C CA . ARG A 1 93 ? -30.769 2.508 -24.419 1.00 16.58 90 ARG A CA 1
ATOM 718 C C . ARG A 1 93 ? -31.527 2.791 -23.135 1.00 16.56 90 ARG A C 1
ATOM 719 O O . ARG A 1 93 ? -31.445 2.014 -22.165 1.00 17.14 90 ARG A O 1
ATOM 727 N N . ALA A 1 94 ? -32.206 3.930 -23.073 1.00 12.87 91 ALA A N 1
ATOM 728 C CA . ALA A 1 94 ? -32.906 4.274 -21.841 1.00 14.39 91 ALA A CA 1
ATOM 729 C C . ALA A 1 94 ? -34.307 4.743 -22.151 1.00 14.88 91 ALA A C 1
ATOM 730 O O . ALA A 1 94 ? -34.860 5.576 -21.443 1.00 14.53 91 ALA A O 1
ATOM 732 N N . GLN A 1 95 ? -34.879 4.175 -23.210 1.00 12.24 92 GLN A N 1
ATOM 733 C CA . GLN A 1 95 ? -36.206 4.579 -23.670 1.00 13.36 92 GLN A CA 1
ATOM 734 C C . GLN A 1 95 ? -37.223 4.347 -22.566 1.00 13.03 92 GLN A C 1
ATOM 735 O O . GLN A 1 95 ? -37.329 3.240 -22.041 1.00 14.04 92 GLN A O 1
ATOM 741 N N . GLY A 1 96 ? -37.959 5.390 -22.208 1.00 13.59 93 GLY A N 1
ATOM 742 C CA . GLY A 1 96 ? -39.021 5.257 -21.231 1.00 14.95 93 GLY A CA 1
ATOM 743 C C . GLY A 1 96 ? -38.550 5.204 -19.788 1.00 16.43 93 GLY A C 1
ATOM 744 O O . GLY A 1 96 ? -39.367 5.053 -18.889 1.00 13.14 93 GLY A O 1
ATOM 745 N N . ALA A 1 97 ? -37.250 5.343 -19.548 1.00 10.45 94 ALA A N 1
ATOM 746 C CA . ALA A 1 97 ? -36.747 5.342 -18.174 1.00 11.41 94 ALA A CA 1
ATOM 747 C C . ALA A 1 97 ? -37.342 6.526 -17.402 1.00 13.79 94 ALA A C 1
ATOM 748 O O . ALA A 1 97 ? -37.562 7.601 -17.968 1.00 14.41 94 ALA A O 1
ATOM 750 N N . ASP A 1 98 ? -37.581 6.334 -16.109 1.00 10.82 95 ASP A N 1
ATOM 751 C CA . ASP A 1 98 ? -38.298 7.295 -15.276 1.00 10.62 95 ASP A CA 1
ATOM 752 C C . ASP A 1 98 ? -37.347 7.875 -14.229 1.00 13.02 95 ASP A C 1
ATOM 753 O O . ASP A 1 98 ? -36.916 7.167 -13.322 1.00 11.49 95 ASP A O 1
ATOM 758 N N . PHE A 1 99 ? -37.034 9.167 -14.354 1.00 9.75 96 PHE A N 1
ATOM 759 C CA . PHE A 1 99 ? -36.097 9.834 -13.467 1.00 10.99 96 PHE A CA 1
ATOM 760 C C . PHE A 1 99 ? -36.767 10.762 -12.481 1.00 9.83 96 PHE A C 1
ATOM 761 O O . PHE A 1 99 ? -36.110 11.503 -11.738 1.00 10.17 96 PHE A O 1
ATOM 769 N N . ARG A 1 100 ? -38.095 10.769 -12.453 1.00 10.91 97 ARG A N 1
ATOM 770 C CA . ARG A 1 100 ? -38.746 11.742 -11.607 1.00 7.81 97 ARG A CA 1
ATOM 771 C C . ARG A 1 100 ? -38.299 11.617 -10.159 1.00 8.84 97 ARG A C 1
ATOM 772 O O . ARG A 1 100 ? -38.311 10.540 -9.589 1.00 12.47 97 ARG A O 1
ATOM 780 N N . GLY A 1 101 ? -37.972 12.736 -9.539 1.00 8.58 98 GLY A N 1
ATOM 781 C CA . GLY A 1 101 ? -37.655 12.694 -8.127 1.00 14.99 98 GLY A CA 1
ATOM 782 C C . GLY A 1 101 ? -36.231 12.208 -7.860 1.00 13.89 98 GLY A C 1
ATOM 783 O O . GLY A 1 101 ? -35.774 12.299 -6.738 1.00 11.42 98 GLY A O 1
ATOM 784 N N . ALA A 1 102 ? -35.531 11.704 -8.869 1.00 11.02 99 ALA A N 1
ATOM 785 C CA . ALA A 1 102 ? -34.095 11.409 -8.687 1.00 11.65 99 ALA A CA 1
ATOM 786 C C . ALA A 1 102 ? -33.312 12.690 -8.375 1.00 17.08 99 ALA A C 1
ATOM 787 O O . ALA A 1 102 ? -33.594 13.737 -8.950 1.00 14.26 99 ALA A O 1
ATOM 789 N N . SER A 1 103 ? -32.343 12.602 -7.452 1.00 12.48 100 SER A N 1
ATOM 790 C CA . SER A 1 103 ? -31.479 13.715 -7.111 1.00 16.94 100 SER A CA 1
ATOM 791 C C . SER A 1 103 ? -30.086 13.532 -7.704 1.00 14.16 100 SER A C 1
ATOM 792 O O . SER A 1 103 ? -29.470 12.476 -7.551 1.00 15.24 100 SER A O 1
ATOM 795 N N . PHE A 1 104 ? -29.601 14.559 -8.392 1.00 14.87 101 PHE A N 1
ATOM 796 C CA . PHE A 1 104 ? -28.253 14.532 -8.955 1.00 16.19 101 PHE A CA 1
ATOM 797 C C . PHE A 1 104 ? -27.381 15.522 -8.225 1.00 20.34 101 PHE A C 1
ATOM 798 O O . PHE A 1 104 ? -26.405 16.018 -8.779 1.00 20.19 101 PHE A O 1
ATOM 806 N N . MET A 1 105 ? -27.729 15.811 -6.975 1.00 19.77 102 MET A N 1
ATOM 807 C CA . MET A 1 105 ? -26.975 16.811 -6.214 1.00 25.94 102 MET A CA 1
ATOM 808 C C . MET A 1 105 ? -26.610 16.380 -4.791 1.00 25.47 102 MET A C 1
ATOM 809 O O . MET A 1 105 ? -26.523 15.188 -4.495 1.00 31.24 102 MET A O 1
ATOM 814 N N . PHE A 1 114 ? -25.479 22.254 -6.079 1.00 38.06 111 PHE A N 1
ATOM 815 C CA . PHE A 1 114 ? -24.539 21.697 -7.054 1.00 34.14 111 PHE A CA 1
ATOM 816 C C . PHE A 1 114 ? -24.949 20.310 -7.594 1.00 26.08 111 PHE A C 1
ATOM 817 O O . PHE A 1 114 ? -25.157 19.373 -6.805 1.00 24.11 111 PHE A O 1
ATOM 825 N N . CYS A 1 115 ? -25.069 20.188 -8.926 1.00 21.93 112 CYS A N 1
ATOM 826 C CA . CYS A 1 115 ? -25.441 18.914 -9.586 1.00 18.06 112 CYS A CA 1
ATOM 827 C C . CYS A 1 115 ? -24.304 18.308 -10.383 1.00 17.80 112 CYS A C 1
ATOM 828 O O . CYS A 1 115 ? -23.510 19.026 -10.975 1.00 19.57 112 CYS A O 1
ATOM 831 N N . SER A 1 116 ? -24.285 16.986 -10.454 1.00 15.13 113 SER A N 1
ATOM 832 C CA . SER A 1 116 ? -23.359 16.266 -11.318 1.00 13.84 113 SER A CA 1
ATOM 833 C C . SER A 1 116 ? -24.006 15.012 -11.899 1.00 16.18 113 SER A C 1
ATOM 834 O O . SER A 1 116 ? -24.526 14.183 -11.157 1.00 15.02 113 SER A O 1
ATOM 837 N N . ALA A 1 117 ? -23.949 14.859 -13.221 1.00 11.77 114 ALA A N 1
ATOM 838 C CA . ALA A 1 117 ? -24.479 13.698 -13.908 1.00 12.69 114 ALA A CA 1
ATOM 839 C C . ALA A 1 117 ? -23.862 13.658 -15.284 1.00 13.15 114 ALA A C 1
ATOM 840 O O . ALA A 1 117 ? -23.620 14.699 -15.891 1.00 13.02 114 ALA A O 1
ATOM 842 N N . TYR A 1 118 ? -23.627 12.456 -15.782 1.00 11.73 115 TYR A N 1
ATOM 843 C CA . TYR A 1 118 ? -23.058 12.281 -17.099 1.00 13.29 115 TYR A CA 1
ATOM 844 C C . TYR A 1 118 ? -23.937 11.298 -17.852 1.00 15.54 115 TYR A C 1
ATOM 845 O O . TYR A 1 118 ? -23.741 10.090 -17.775 1.00 16.73 115 TYR A O 1
ATOM 854 N N . ILE A 1 119 ? -24.908 11.815 -18.598 1.00 12.00 116 ILE A N 1
ATOM 855 C CA . ILE A 1 119 ? -25.763 10.938 -19.382 1.00 10.53 116 ILE A CA 1
ATOM 856 C C . ILE A 1 119 ? -25.502 11.280 -20.845 1.00 11.70 116 ILE A C 1
ATOM 857 O O . ILE A 1 119 ? -25.870 12.370 -21.303 1.00 13.47 116 ILE A O 1
ATOM 862 N N . THR A 1 120 ? -24.846 10.382 -21.573 1.00 13.56 117 THR A N 1
ATOM 863 C CA . THR A 1 120 ? -24.339 10.729 -22.914 1.00 12.16 117 THR A CA 1
ATOM 864 C C . THR A 1 120 ? -24.450 9.597 -23.918 1.00 14.06 117 THR A C 1
ATOM 865 O O . THR A 1 120 ? -24.459 8.428 -23.546 1.00 12.81 117 THR A O 1
ATOM 869 N N . ASN A 1 121 ? -24.563 9.945 -25.198 1.00 12.28 118 ASN A N 1
ATOM 870 C CA . ASN A 1 121 ? -24.730 8.932 -26.244 1.00 14.42 118 ASN A CA 1
ATOM 871 C C . ASN A 1 121 ? -25.826 7.931 -25.897 1.00 13.20 118 ASN A C 1
ATOM 872 O O . ASN A 1 121 ? -25.692 6.736 -26.159 1.00 13.33 118 ASN A O 1
ATOM 877 N N . THR A 1 122 ? -26.918 8.437 -25.330 1.00 12.35 119 THR A N 1
ATOM 878 C CA . THR A 1 122 ? -27.957 7.598 -24.764 1.00 11.55 119 THR A CA 1
ATOM 879 C C . THR A 1 122 ? -29.319 7.919 -25.383 1.00 12.99 119 THR A C 1
ATOM 880 O O . THR A 1 122 ? -29.626 9.078 -25.676 1.00 12.12 119 THR A O 1
ATOM 884 N N . ASN A 1 123 ? -30.097 6.876 -25.641 1.00 11.33 120 ASN A N 1
ATOM 885 C CA . ASN A 1 123 ? -31.450 7.030 -26.179 1.00 11.04 120 ASN A CA 1
ATOM 886 C C . ASN A 1 123 ? -32.385 7.309 -25.008 1.00 11.45 120 ASN A C 1
ATOM 887 O O . ASN A 1 123 ? -32.668 6.420 -24.201 1.00 12.99 120 ASN A O 1
ATOM 892 N N . LEU A 1 124 ? -32.806 8.563 -24.884 1.00 11.12 121 LEU A N 1
ATOM 893 C CA . LEU A 1 124 ? -33.708 8.987 -23.820 1.00 10.87 121 LEU A CA 1
ATOM 894 C C . LEU A 1 124 ? -35.126 9.218 -24.339 1.00 12.84 121 LEU A C 1
ATOM 895 O O . LEU A 1 124 ? -35.932 9.912 -23.702 1.00 10.38 121 LEU A O 1
ATOM 900 N N . SER A 1 125 ? -35.440 8.613 -25.479 1.00 11.92 122 SER A N 1
ATOM 901 C CA . SER A 1 125 ? -36.781 8.796 -26.035 1.00 12.98 122 SER A CA 1
ATOM 902 C C . SER A 1 125 ? -37.836 8.373 -25.007 1.00 12.09 122 SER A C 1
ATOM 903 O O . SER A 1 125 ? -37.738 7.301 -24.424 1.00 12.29 122 SER A O 1
ATOM 906 N N . TYR A 1 126 ? -38.844 9.219 -24.821 1.00 11.74 123 TYR A N 1
ATOM 907 C CA . TYR A 1 126 ? -39.961 8.954 -23.898 1.00 11.34 123 TYR A CA 1
ATOM 908 C C . TYR A 1 126 ? -39.559 8.841 -22.430 1.00 14.03 123 TYR A C 1
ATOM 909 O O . TYR A 1 126 ? -40.380 8.482 -21.579 1.00 14.63 123 TYR A O 1
ATOM 918 N N . ALA A 1 127 ? -38.301 9.157 -22.115 1.00 10.27 124 ALA A N 1
ATOM 919 C CA . ALA A 1 127 ? -37.883 9.113 -20.725 1.00 9.01 124 ALA A CA 1
ATOM 920 C C . ALA A 1 127 ? -38.596 10.208 -19.958 1.00 11.69 124 ALA A C 1
ATOM 921 O O . ALA A 1 127 ? -38.984 11.229 -20.538 1.00 15.21 124 ALA A O 1
ATOM 923 N N . ASN A 1 128 ? -38.768 10.022 -18.654 1.00 10.10 125 ASN A N 1
ATOM 924 C CA . ASN A 1 128 ? -39.518 11.002 -17.862 1.00 9.79 125 ASN A CA 1
ATOM 925 C C . ASN A 1 128 ? -38.628 11.794 -16.928 1.00 10.47 125 ASN A C 1
ATOM 926 O O . ASN A 1 128 ? -38.134 11.257 -15.924 1.00 11.36 125 ASN A O 1
ATOM 931 N N . PHE A 1 129 ? -38.432 13.079 -17.261 1.00 10.50 126 PHE A N 1
ATOM 932 C CA . PHE A 1 129 ? -37.602 13.979 -16.479 1.00 10.88 126 PHE A CA 1
ATOM 933 C C . PHE A 1 129 ? -38.441 15.056 -15.789 1.00 12.26 126 PHE A C 1
ATOM 934 O O . PHE A 1 129 ? -37.904 16.082 -15.393 1.00 12.41 126 PHE A O 1
ATOM 942 N N . SER A 1 130 ? -39.752 14.841 -15.647 1.00 12.61 127 SER A N 1
ATOM 943 C CA . SER A 1 130 ? -40.602 15.877 -15.042 1.00 13.47 127 SER A CA 1
ATOM 944 C C . SER A 1 130 ? -40.051 16.365 -13.715 1.00 11.39 127 SER A C 1
ATOM 945 O O . SER A 1 130 ? -39.730 15.554 -12.846 1.00 9.91 127 SER A O 1
ATOM 948 N N . LYS A 1 131 ? -39.971 17.690 -13.560 1.00 12.26 128 LYS A N 1
ATOM 949 C CA . LYS A 1 131 ? -39.505 18.344 -12.321 1.00 13.17 128 LYS A CA 1
ATOM 950 C C . LYS A 1 131 ? -38.070 18.039 -11.879 1.00 14.13 128 LYS A C 1
ATOM 951 O O . LYS A 1 131 ? -37.647 18.452 -10.796 1.00 14.88 128 LYS A O 1
ATOM 957 N N . VAL A 1 132 ? -37.308 17.361 -12.724 1.00 12.91 129 VAL A N 1
ATOM 958 C CA . VAL A 1 132 ? -35.947 16.969 -12.370 1.00 11.66 129 VAL A CA 1
ATOM 959 C C . VAL A 1 132 ? -35.009 18.167 -12.426 1.00 12.83 129 VAL A C 1
ATOM 960 O O . VAL A 1 132 ? -35.180 19.066 -13.245 1.00 14.66 129 VAL A O 1
ATOM 964 N N . VAL A 1 133 ? -34.042 18.210 -11.523 1.00 14.56 130 VAL A N 1
ATOM 965 C CA . VAL A 1 133 ? -33.037 19.273 -11.541 1.00 13.09 130 VAL A CA 1
ATOM 966 C C . VAL A 1 133 ? -31.682 18.714 -12.044 1.00 14.20 130 VAL A C 1
ATOM 967 O O . VAL A 1 133 ? -31.007 17.940 -11.353 1.00 11.78 130 VAL A O 1
ATOM 971 N N . LEU A 1 134 ? -31.321 19.071 -13.277 1.00 12.11 131 LEU A N 1
ATOM 972 C CA . LEU A 1 134 ? -30.048 18.657 -13.877 1.00 11.59 131 LEU A CA 1
ATOM 973 C C . LEU A 1 134 ? -29.318 19.910 -14.362 1.00 16.85 131 LEU A C 1
ATOM 974 O O . LEU A 1 134 ? -29.252 20.172 -15.576 1.00 13.58 131 LEU A O 1
ATOM 979 N N . GLU A 1 135 ? -28.770 20.679 -13.424 1.00 12.10 132 GLU A N 1
ATOM 980 C CA . GLU A 1 135 ? -28.125 21.953 -13.779 1.00 12.91 132 GLU A CA 1
ATOM 981 C C . GLU A 1 135 ? -26.623 21.728 -13.983 1.00 16.73 132 GLU A C 1
ATOM 982 O O . GLU A 1 135 ? -26.000 21.054 -13.169 1.00 15.01 132 GLU A O 1
ATOM 988 N N . LYS A 1 136 ? -26.064 22.283 -15.060 1.00 15.03 133 LYS A N 1
ATOM 989 C CA . LYS A 1 136 ? -24.623 22.212 -15.350 1.00 12.94 133 LYS A CA 1
ATOM 990 C C . LYS A 1 136 ? -24.081 20.785 -15.405 1.00 17.37 133 LYS A C 1
ATOM 991 O O . LYS A 1 136 ? -22.960 20.527 -14.980 1.00 16.49 133 LYS A O 1
ATOM 997 N N . CYS A 1 137 ? -24.878 19.864 -15.953 1.00 13.70 134 CYS A N 1
ATOM 998 C CA . CYS A 1 137 ? -24.473 18.475 -16.151 1.00 11.94 134 CYS A CA 1
ATOM 999 C C . CYS A 1 137 ? -24.048 18.178 -17.586 1.00 14.87 134 CYS A C 1
ATOM 1000 O O . CYS A 1 137 ? -24.184 19.028 -18.481 1.00 14.51 134 CYS A O 1
ATOM 1003 N N . GLU A 1 138 ? -23.495 16.984 -17.792 1.00 13.89 135 GLU A N 1
ATOM 1004 C CA . GLU A 1 138 ? -23.039 16.546 -19.108 1.00 13.45 135 GLU A CA 1
ATOM 1005 C C . GLU A 1 138 ? -24.119 15.674 -19.726 1.00 12.11 135 GLU A C 1
ATOM 1006 O O . GLU A 1 138 ? -24.275 14.531 -19.311 1.00 13.37 135 GLU A O 1
ATOM 1012 N N . LEU A 1 139 ? -24.841 16.194 -20.720 1.00 10.01 136 LEU A N 1
ATOM 1013 C CA . LEU A 1 139 ? -26.039 15.536 -21.252 1.00 10.27 136 LEU A CA 1
ATOM 1014 C C . LEU A 1 139 ? -26.029 15.534 -22.777 1.00 10.84 136 LEU A C 1
ATOM 1015 O O . LEU A 1 139 ? -27.070 15.673 -23.424 1.00 9.13 136 LEU A O 1
ATOM 1020 N N . TRP A 1 140 ? -24.846 15.349 -23.352 1.00 12.00 137 TRP A N 1
ATOM 1021 C CA . TRP A 1 140 ? -24.670 15.505 -24.793 1.00 12.31 137 TRP A CA 1
ATOM 1022 C C . TRP A 1 140 ? -24.851 14.240 -25.614 1.00 13.98 137 TRP A C 1
ATOM 1023 O O . TRP A 1 140 ? -24.728 13.110 -25.112 1.00 11.20 137 TRP A O 1
ATOM 1034 N N . GLU A 1 141 ? -25.178 14.444 -26.882 1.00 13.10 138 GLU A N 1
ATOM 1035 C CA . GLU A 1 141 ? -25.354 13.362 -27.844 1.00 14.97 138 GLU A CA 1
ATOM 1036 C C . GLU A 1 141 ? -26.438 12.347 -27.477 1.00 13.53 138 GLU A C 1
ATOM 1037 O O . GLU A 1 141 ? -26.287 11.142 -27.730 1.00 11.95 138 GLU A O 1
ATOM 1043 N N . ASN A 1 142 ? -27.517 12.840 -26.878 1.00 10.63 139 ASN A N 1
ATOM 1044 C CA . ASN A 1 142 ? -28.649 11.983 -26.544 1.00 10.28 139 ASN A CA 1
ATOM 1045 C C . ASN A 1 142 ? -29.784 12.184 -27.520 1.00 15.34 139 ASN A C 1
ATOM 1046 O O . ASN A 1 142 ? -29.874 13.242 -28.149 1.00 11.35 139 ASN A O 1
ATOM 1051 N N . ARG A 1 143 ? -30.654 11.174 -27.597 1.00 11.94 140 ARG A N 1
ATOM 1052 C CA . ARG A 1 143 ? -31.897 11.221 -28.345 1.00 12.18 140 ARG A CA 1
ATOM 1053 C C . ARG A 1 143 ? -33.023 11.487 -27.350 1.00 15.00 140 ARG A C 1
ATOM 1054 O O . ARG A 1 143 ? -33.164 10.753 -26.357 1.00 14.21 140 ARG A O 1
ATOM 1062 N N . TRP A 1 144 ? -33.821 12.523 -27.608 1.00 11.21 141 TRP A N 1
ATOM 1063 C CA . TRP A 1 144 ? -34.770 13.022 -26.611 1.00 11.51 141 TRP A CA 1
ATOM 1064 C C . TRP A 1 144 ? -36.187 13.004 -27.163 1.00 14.30 141 TRP A C 1
ATOM 1065 O O . TRP A 1 144 ? -37.061 13.707 -26.662 1.00 13.07 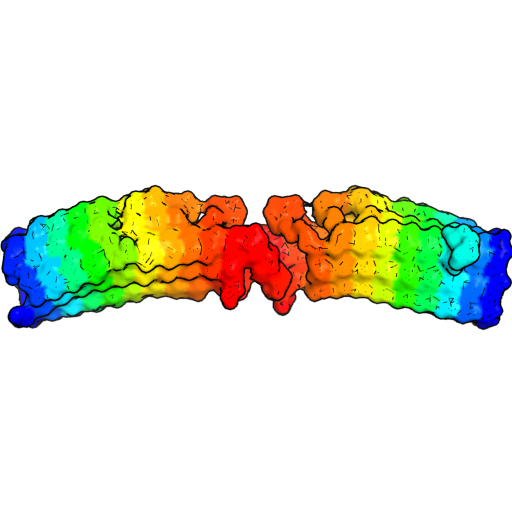141 TRP A O 1
ATOM 1076 N N . ILE A 1 145 ? -36.419 12.208 -28.196 1.00 16.73 142 ILE A N 1
ATOM 1077 C CA . ILE A 1 145 ? -37.724 12.252 -28.839 1.00 14.59 142 ILE A CA 1
ATOM 1078 C C . ILE A 1 145 ? -38.812 11.868 -27.852 1.00 13.97 142 ILE A C 1
ATOM 1079 O O . ILE A 1 145 ? -38.772 10.778 -27.276 1.00 13.47 142 ILE A O 1
ATOM 1084 N N . GLY A 1 146 ? -39.781 12.765 -27.671 1.00 13.69 143 GLY A N 1
ATOM 1085 C CA . GLY A 1 146 ? -40.918 12.536 -26.780 1.00 14.92 143 GLY A CA 1
ATOM 1086 C C . GLY A 1 146 ? -40.582 12.502 -25.292 1.00 14.59 143 GLY A C 1
ATOM 1087 O O . GLY A 1 146 ? -41.405 12.116 -24.470 1.00 12.97 143 GLY A O 1
ATOM 1088 N N . ALA A 1 147 ? -39.370 12.896 -24.929 1.00 14.19 144 ALA A N 1
ATOM 1089 C CA . ALA A 1 147 ? -39.003 12.952 -23.514 1.00 12.48 144 ALA A CA 1
ATOM 1090 C C . ALA A 1 147 ? -39.951 13.878 -22.777 1.00 14.20 144 ALA A C 1
ATOM 1091 O O . ALA A 1 147 ? -40.307 14.949 -23.283 1.00 13.15 144 ALA A O 1
ATOM 1093 N N . GLN A 1 148 ? -40.389 13.461 -21.591 1.00 11.61 145 GLN A N 1
ATOM 1094 C CA . GLN A 1 148 ? -41.310 14.274 -20.786 1.00 15.33 145 GLN A CA 1
ATOM 1095 C C . GLN A 1 148 ? -40.506 15.183 -19.857 1.00 14.86 145 GLN A C 1
ATOM 1096 O O . GLN A 1 148 ? -39.827 14.704 -18.939 1.00 14.91 145 GLN A O 1
ATOM 1102 N N . VAL A 1 149 ? -40.552 16.490 -20.093 1.00 10.93 146 VAL A N 1
ATOM 1103 C CA . VAL A 1 149 ? -39.713 17.390 -19.317 1.00 11.37 146 VAL A CA 1
ATOM 1104 C C . VAL A 1 149 ? -40.476 18.481 -18.532 1.00 12.75 146 VAL A C 1
ATOM 1105 O O . VAL A 1 149 ? -39.878 19.451 -18.109 1.00 13.77 146 VAL A O 1
ATOM 1109 N N . LEU A 1 150 ? -41.782 18.296 -18.304 1.00 12.94 147 LEU A N 1
ATOM 1110 C CA . LEU A 1 150 ? -42.578 19.310 -17.591 1.00 13.15 147 LEU A CA 1
ATOM 1111 C C . LEU A 1 150 ? -41.964 19.761 -16.265 1.00 12.13 147 LEU A C 1
ATOM 1112 O O . LEU A 1 150 ? -41.836 18.949 -15.347 1.00 13.01 147 LEU A O 1
ATOM 1117 N N . GLY A 1 151 ? -41.618 21.041 -16.162 1.00 13.05 148 GLY A N 1
ATOM 1118 C CA . GLY A 1 151 ? -41.133 21.618 -14.911 1.00 14.49 148 GLY A CA 1
ATOM 1119 C C . GLY A 1 151 ? -39.685 21.280 -14.574 1.00 13.82 148 GLY A C 1
ATOM 1120 O O . GLY A 1 151 ? -39.195 21.661 -13.502 1.00 14.54 148 GLY A O 1
ATOM 1121 N N . ALA A 1 152 ? -39.006 20.572 -15.478 1.00 11.14 149 ALA A N 1
ATOM 1122 C CA . ALA A 1 152 ? -37.588 20.225 -15.285 1.00 11.72 149 ALA A CA 1
ATOM 1123 C C . ALA A 1 152 ? -36.723 21.448 -15.462 1.00 12.89 149 ALA A C 1
ATOM 1124 O O . ALA A 1 152 ? -37.138 22.421 -16.097 1.00 10.75 149 ALA A O 1
ATOM 1126 N N . THR A 1 153 ? -35.510 21.401 -14.913 1.00 13.36 150 THR A N 1
ATOM 1127 C CA . THR A 1 153 ? -34.504 22.371 -15.318 1.00 10.38 150 THR A CA 1
ATOM 1128 C C . THR A 1 153 ? -33.242 21.664 -15.763 1.00 13.79 150 THR A C 1
ATOM 1129 O O . THR A 1 153 ? -32.734 20.785 -15.058 1.00 12.03 150 THR A O 1
ATOM 1133 N N . PHE A 1 154 ? -32.745 22.052 -16.939 1.00 12.23 151 PHE A N 1
ATOM 1134 C CA . PHE A 1 154 ? -31.471 21.565 -17.442 1.00 11.92 151 PHE A CA 1
ATOM 1135 C C . PHE A 1 154 ? -30.426 22.699 -17.470 1.00 10.79 151 PHE A C 1
ATOM 1136 O O . PHE A 1 154 ? -29.368 22.566 -18.100 1.00 11.90 151 PHE A O 1
ATOM 1144 N N . SER A 1 155 ? -30.724 23.800 -16.782 1.00 11.49 152 SER A N 1
ATOM 1145 C CA . SER A 1 155 ? -30.019 25.051 -16.991 1.00 11.70 152 SER A CA 1
ATOM 1146 C C . SER A 1 155 ? -28.510 24.869 -16.877 1.00 14.02 152 SER A C 1
ATOM 1147 O O . SER A 1 155 ? -28.027 24.280 -15.912 1.00 10.78 152 SER A O 1
ATOM 1150 N N . GLY A 1 156 ? -27.780 25.379 -17.864 1.00 11.74 153 GLY A N 1
ATOM 1151 C CA . GLY A 1 156 ? -26.329 25.311 -17.845 1.00 12.64 153 GLY A CA 1
ATOM 1152 C C . GLY A 1 156 ? -25.724 24.005 -18.339 1.00 12.43 153 GLY A C 1
ATOM 1153 O O . GLY A 1 156 ? -24.487 23.900 -18.475 1.00 12.99 153 GLY A O 1
ATOM 1154 N N . SER A 1 157 ? -26.550 22.998 -18.615 1.00 12.02 154 SER A N 1
ATOM 1155 C CA . SER A 1 157 ? -26.002 21.720 -19.036 1.00 10.19 154 SER A CA 1
ATOM 1156 C C . SER A 1 157 ? -25.593 21.742 -20.495 1.00 12.71 154 SER A C 1
ATOM 1157 O O . SER A 1 157 ? -26.090 22.530 -21.294 1.00 13.85 154 SER A O 1
ATOM 1160 N N . ASP A 1 158 ? -24.700 20.833 -20.844 1.00 12.13 155 ASP A N 1
ATOM 1161 C CA . ASP A 1 158 ? -24.297 20.649 -22.232 1.00 10.94 155 ASP A CA 1
ATOM 1162 C C . ASP A 1 158 ? -25.234 19.609 -22.866 1.00 12.37 155 ASP A C 1
ATOM 1163 O O . ASP A 1 158 ? -25.146 18.409 -22.556 1.00 10.69 155 ASP A O 1
ATOM 1168 N N . LEU A 1 159 ? -26.157 20.068 -23.716 1.00 10.95 156 LEU A N 1
ATOM 1169 C CA . LEU A 1 159 ? -27.108 19.168 -24.383 1.00 10.46 156 LEU A CA 1
ATOM 1170 C C . LEU A 1 159 ? -26.727 18.933 -25.845 1.00 12.18 156 LEU A C 1
ATOM 1171 O O . LEU A 1 159 ? -27.504 18.362 -26.637 1.00 10.67 156 LEU A O 1
ATOM 1176 N N . SER A 1 160 ? -25.526 19.372 -26.203 1.00 10.37 157 SER A N 1
ATOM 1177 C CA . SER A 1 160 ? -25.143 19.433 -27.613 1.00 10.15 157 SER A CA 1
ATOM 1178 C C . SER A 1 160 ? -25.132 18.057 -28.261 1.00 15.96 157 SER A C 1
ATOM 1179 O O . SER A 1 160 ? -24.991 17.025 -27.578 1.00 14.13 157 SER A O 1
ATOM 1182 N N . GLY A 1 161 ? -25.293 18.030 -29.586 1.00 14.33 158 GLY A N 1
ATOM 1183 C CA . GLY A 1 161 ? -25.346 16.775 -30.318 1.00 12.84 158 GLY A CA 1
ATOM 1184 C C . GLY A 1 161 ? -26.680 16.057 -30.151 1.00 12.72 158 GLY A C 1
ATOM 1185 O O . GLY A 1 161 ? -26.793 14.886 -30.482 1.00 13.69 158 GLY A O 1
ATOM 1186 N N . GLY A 1 162 ? -27.688 16.762 -29.646 1.00 12.76 159 GLY A N 1
ATOM 1187 C CA . GLY A 1 162 ? -28.933 16.117 -29.261 1.00 11.90 159 GLY A CA 1
ATOM 1188 C C . GLY A 1 162 ? -29.978 16.086 -30.372 1.00 15.81 159 GLY A C 1
ATOM 1189 O O . GLY A 1 162 ? -29.925 16.859 -31.343 1.00 16.52 159 GLY A O 1
ATOM 1190 N N . GLU A 1 163 ? -30.923 15.163 -30.244 1.00 12.46 160 GLU A N 1
ATOM 1191 C CA . GLU A 1 163 ? -32.013 15.060 -31.187 1.00 12.35 160 GLU A CA 1
ATOM 1192 C C . GLU A 1 163 ? -33.291 15.461 -30.479 1.00 16.19 160 GLU A C 1
ATOM 1193 O O . GLU A 1 163 ? -33.792 14.726 -29.616 1.00 13.85 160 GLU A O 1
ATOM 1199 N N . PHE A 1 164 ? -33.822 16.633 -30.822 1.00 10.06 161 PHE A N 1
ATOM 1200 C CA . PHE A 1 164 ? -34.961 17.178 -30.084 1.00 11.67 161 PHE A CA 1
ATOM 1201 C C . PHE A 1 164 ? -36.187 17.357 -30.962 1.00 15.02 161 PHE A C 1
ATOM 1202 O O . PHE A 1 164 ? -36.899 18.354 -30.850 1.00 14.06 161 PHE A O 1
ATOM 1210 N N . SER A 1 165 ? -36.454 16.410 -31.836 1.00 13.65 162 SER A N 1
ATOM 1211 C CA . SER A 1 165 ? -37.743 16.446 -32.506 1.00 20.29 162 SER A CA 1
ATOM 1212 C C . SER A 1 165 ? -38.815 15.958 -31.518 1.00 22.23 162 SER A C 1
ATOM 1213 O O . SER A 1 165 ? -38.530 15.151 -30.620 1.00 22.24 162 SER A O 1
ATOM 1216 N N . THR A 1 166 ? -40.038 16.459 -31.654 1.00 21.42 163 THR A N 1
ATOM 1217 C CA . THR A 1 166 ? -41.130 16.040 -30.780 1.00 21.43 163 THR A CA 1
ATOM 1218 C C . THR A 1 166 ? -40.746 16.298 -29.320 1.00 22.33 163 THR A C 1
ATOM 1219 O O . THR A 1 166 ? -40.856 15.403 -28.458 1.00 20.01 163 THR A O 1
ATOM 1223 N N . PHE A 1 167 ? -40.308 17.524 -29.052 1.00 17.47 164 PHE A N 1
ATOM 1224 C CA . PHE A 1 167 ? -39.765 17.893 -27.759 1.00 17.65 164 PHE A CA 1
ATOM 1225 C C . PHE A 1 167 ? -40.330 19.264 -27.385 1.00 15.47 164 PHE A C 1
ATOM 1226 O O . PHE A 1 167 ? -40.372 20.172 -28.218 1.00 17.03 164 PHE A O 1
ATOM 1234 N N . ASP A 1 168 ? -40.830 19.413 -26.165 1.00 12.43 165 ASP A N 1
ATOM 1235 C CA . ASP A 1 168 ? -41.489 20.677 -25.806 1.00 16.79 165 ASP A CA 1
ATOM 1236 C C . ASP A 1 168 ? -40.499 21.645 -25.162 1.00 14.27 165 ASP A C 1
ATOM 1237 O O . ASP A 1 168 ? -40.277 21.591 -23.962 1.00 12.70 165 ASP A O 1
ATOM 1242 N N . TRP A 1 169 ? -39.919 22.550 -25.955 1.00 15.74 166 TRP A N 1
ATOM 1243 C CA . TRP A 1 169 ? -38.904 23.489 -25.452 1.00 15.39 166 TRP A CA 1
ATOM 1244 C C . TRP A 1 169 ? -39.446 24.496 -24.452 1.00 14.54 166 TRP A C 1
ATOM 1245 O O . TRP A 1 169 ? -38.691 25.189 -23.776 1.00 12.85 166 TRP A O 1
ATOM 1256 N N . GLU A 1 170 ? -40.766 24.628 -24.414 1.00 14.62 167 GLU A N 1
ATOM 1257 C CA . GLU A 1 170 ? -41.378 25.543 -23.481 1.00 11.88 167 GLU A CA 1
ATOM 1258 C C . GLU A 1 170 ? -41.567 24.923 -22.110 1.00 13.87 167 GLU A C 1
ATOM 1259 O O . GLU A 1 170 ? -41.883 25.633 -21.160 1.00 18.30 167 GLU A O 1
ATOM 1265 N N . ALA A 1 171 ? -41.406 23.607 -22.000 1.00 14.49 168 ALA A N 1
ATOM 1266 C CA . ALA A 1 171 ? -41.795 22.899 -20.774 1.00 16.58 168 ALA A CA 1
ATOM 1267 C C . ALA A 1 171 ? -40.771 22.899 -19.638 1.00 16.43 168 ALA A C 1
ATOM 1268 O O . ALA A 1 171 ? -41.130 22.671 -18.477 1.00 16.35 168 ALA A O 1
ATOM 1270 N N . ALA A 1 172 ? -39.504 23.159 -19.968 1.00 14.48 169 ALA A N 1
ATOM 1271 C CA . ALA A 1 172 ? -38.407 23.077 -19.009 1.00 12.51 169 ALA A CA 1
ATOM 1272 C C . ALA A 1 172 ? -37.514 24.291 -19.139 1.00 15.47 169 ALA A C 1
ATOM 1273 O O . ALA A 1 172 ? -37.645 25.076 -20.083 1.00 16.36 169 ALA A O 1
ATOM 1275 N N . ASN A 1 173 ? -36.596 24.440 -18.192 1.00 11.49 170 ASN A N 1
ATOM 1276 C CA . ASN A 1 173 ? -35.626 25.530 -18.219 1.00 11.71 170 ASN A CA 1
ATOM 1277 C C . ASN A 1 173 ? -34.363 25.115 -18.975 1.00 13.25 170 ASN A C 1
ATOM 1278 O O . ASN A 1 173 ? -33.646 24.171 -18.575 1.00 11.91 170 ASN A O 1
ATOM 1283 N N . PHE A 1 174 ? -34.097 25.828 -20.068 1.00 13.52 171 PHE A N 1
ATOM 1284 C CA . PHE A 1 174 ? -32.946 25.568 -20.933 1.00 11.26 171 PHE A CA 1
ATOM 1285 C C . PHE A 1 174 ? -31.964 26.727 -20.972 1.00 11.73 171 PHE A C 1
ATOM 1286 O O . PHE A 1 174 ? -31.055 26.740 -21.802 1.00 12.30 171 PHE A O 1
ATOM 1294 N N . THR A 1 175 ? -32.159 27.721 -20.116 1.00 13.34 172 THR A N 1
ATOM 1295 C CA . THR A 1 175 ? -31.251 28.861 -20.110 1.00 13.34 172 THR A CA 1
ATOM 1296 C C . THR A 1 175 ? -29.817 28.386 -19.847 1.00 16.46 172 THR A C 1
ATOM 1297 O O . THR A 1 175 ? -29.581 27.438 -19.091 1.00 12.10 172 THR A O 1
ATOM 1301 N N . HIS A 1 176 ? -28.857 29.032 -20.498 1.00 13.61 173 HIS A N 1
ATOM 1302 C CA . HIS A 1 176 ? -27.439 28.721 -20.314 1.00 13.01 173 HIS A CA 1
ATOM 1303 C C . HIS A 1 176 ? -27.000 27.348 -20.825 1.00 12.52 173 HIS A C 1
ATOM 1304 O O . HIS A 1 176 ? -25.870 26.957 -20.594 1.00 13.24 173 HIS A O 1
ATOM 1311 N N . CYS A 1 177 ? -27.873 26.645 -21.535 1.00 11.28 174 CYS A N 1
ATOM 1312 C CA . CYS A 1 177 ? -27.515 25.335 -22.060 1.00 10.99 174 CYS A CA 1
ATOM 1313 C C . CYS A 1 177 ? -26.739 25.466 -23.333 1.00 13.41 174 CYS A C 1
ATOM 1314 O O . CYS A 1 177 ? -26.959 26.397 -24.102 1.00 12.02 174 CYS A O 1
ATOM 1317 N N . ASP A 1 178 ? -25.867 24.496 -23.580 1.00 12.89 175 ASP A N 1
ATOM 1318 C CA . ASP A 1 178 ? -25.225 24.364 -24.884 1.00 12.75 175 ASP A CA 1
ATOM 1319 C C . ASP A 1 178 ? -26.105 23.472 -25.753 1.00 12.24 175 ASP A C 1
ATOM 1320 O O . ASP A 1 178 ? -26.261 22.283 -25.464 1.00 11.52 175 ASP A O 1
ATOM 1325 N N . LEU A 1 179 ? -26.689 24.037 -26.815 1.00 9.11 176 LEU A N 1
ATOM 1326 C CA . LEU A 1 179 ? -27.556 23.259 -27.700 1.00 11.03 176 LEU A CA 1
ATOM 1327 C C . LEU A 1 179 ? -26.947 23.068 -29.090 1.00 10.67 176 LEU A C 1
ATOM 1328 O O . LEU A 1 179 ? -27.629 22.618 -30.031 1.00 10.03 176 LEU A O 1
ATOM 1333 N N . THR A 1 180 ? -25.658 23.394 -29.229 1.00 11.48 177 THR A N 1
ATOM 1334 C CA . THR A 1 180 ? -24.982 23.315 -30.534 1.00 13.47 177 THR A CA 1
ATOM 1335 C C . THR A 1 180 ? -25.060 21.924 -31.197 1.00 15.29 177 THR A C 1
ATOM 1336 O O . THR A 1 180 ? -25.222 20.900 -30.524 1.00 14.35 177 THR A O 1
ATOM 1340 N N . ASN A 1 181 ? -24.944 21.896 -32.519 1.00 12.64 178 ASN A N 1
ATOM 1341 C CA . ASN A 1 181 ? -24.898 20.625 -33.253 1.00 13.98 178 ASN A CA 1
ATOM 1342 C C . ASN A 1 181 ? -26.084 19.717 -32.930 1.00 16.14 178 ASN A C 1
ATOM 1343 O O . ASN A 1 181 ? -25.936 18.508 -32.854 1.00 15.29 178 ASN A O 1
ATOM 1348 N N . SER A 1 182 ? -27.272 20.300 -32.768 1.00 14.04 179 SER A N 1
ATOM 1349 C CA . SER A 1 182 ? -28.452 19.516 -32.411 1.00 14.28 179 SER A CA 1
ATOM 1350 C C . SER A 1 182 ? -29.603 19.709 -33.396 1.00 14.17 179 SER A C 1
ATOM 1351 O O . SER A 1 182 ? -29.762 20.801 -33.949 1.00 12.63 179 SER A O 1
ATOM 1354 N N . GLU A 1 183 ? -30.424 18.678 -33.589 1.00 12.48 180 GLU A N 1
ATOM 1355 C CA . GLU A 1 183 ? -31.672 18.845 -34.337 1.00 13.01 180 GLU A CA 1
ATOM 1356 C C . GLU A 1 183 ? -32.660 19.494 -33.370 1.00 17.17 180 GLU A C 1
ATOM 1357 O O . GLU A 1 183 ? -32.962 18.917 -32.324 1.00 14.22 180 GLU A O 1
ATOM 1363 N N . LEU A 1 184 ? -33.126 20.704 -33.685 1.00 11.62 181 LEU A N 1
ATOM 1364 C CA . LEU A 1 184 ? -33.900 21.496 -32.716 1.00 13.96 181 LEU A CA 1
ATOM 1365 C C . LEU A 1 184 ? -35.420 21.328 -32.759 1.00 13.97 181 LEU A C 1
ATOM 1366 O O . LEU A 1 184 ? -36.142 21.930 -31.950 1.00 13.73 181 LEU A O 1
ATOM 1371 N N . GLY A 1 185 ? -35.923 20.555 -33.707 1.00 14.25 182 GLY A N 1
ATOM 1372 C CA . GLY A 1 185 ? -37.367 20.398 -33.815 1.00 15.54 182 GLY A CA 1
ATOM 1373 C C . GLY A 1 185 ? -38.062 21.734 -33.986 1.00 17.43 182 GLY A C 1
ATOM 1374 O O . GLY A 1 185 ? -37.732 22.487 -34.902 1.00 15.89 182 GLY A O 1
ATOM 1375 N N . ASP A 1 186 ? -39.021 22.040 -33.111 1.00 13.20 183 ASP A N 1
ATOM 1376 C CA . ASP A 1 186 ? -39.846 23.226 -33.272 1.00 16.11 183 ASP A CA 1
ATOM 1377 C C . ASP A 1 186 ? -39.419 24.409 -32.393 1.00 14.32 183 ASP A C 1
ATOM 1378 O O . ASP A 1 186 ? -40.173 25.361 -32.186 1.00 14.16 183 ASP A O 1
ATOM 1383 N N . LEU A 1 187 ? -38.192 24.365 -31.896 1.00 13.70 184 LEU A N 1
ATOM 1384 C CA . LEU A 1 187 ? -37.667 25.498 -31.126 1.00 11.57 184 LEU A CA 1
ATOM 1385 C C . LEU A 1 187 ? -37.785 26.830 -31.882 1.00 16.49 184 LEU A C 1
ATOM 1386 O O . LEU A 1 187 ? -37.439 26.927 -33.052 1.00 14.60 184 LEU A O 1
ATOM 1391 N N . ASP A 1 188 ? -38.251 27.862 -31.191 1.00 15.01 185 ASP A N 1
ATOM 1392 C CA . ASP A 1 188 ? -38.358 29.171 -31.821 1.00 17.31 185 ASP A CA 1
ATOM 1393 C C . ASP A 1 188 ? -37.907 30.264 -30.867 1.00 16.82 185 ASP A C 1
ATOM 1394 O O . ASP A 1 188 ? -38.296 30.286 -29.699 1.00 17.66 185 ASP A O 1
ATOM 1399 N N . ILE A 1 189 ? -37.092 31.187 -31.352 1.00 17.25 186 ILE A N 1
ATOM 1400 C CA . ILE A 1 189 ? -36.485 32.153 -30.456 1.00 18.23 186 ILE A CA 1
ATOM 1401 C C . ILE A 1 189 ? -37.476 33.193 -29.986 1.00 16.35 186 ILE A C 1
ATOM 1402 O O . ILE A 1 189 ? -37.150 33.989 -29.118 1.00 19.59 186 ILE A O 1
ATOM 1407 N N . ARG A 1 190 ? -38.679 33.194 -30.545 1.00 17.82 187 ARG A N 1
ATOM 1408 C CA . ARG A 1 190 ? -39.701 34.155 -30.109 1.00 20.24 187 ARG A CA 1
ATOM 1409 C C . ARG A 1 190 ? -40.520 33.628 -28.926 1.00 22.26 187 ARG A C 1
ATOM 1410 O O . ARG A 1 190 ? -41.134 34.407 -28.207 1.00 29.45 187 ARG A O 1
ATOM 1418 N N . GLY A 1 191 ? -40.513 32.313 -28.726 1.00 21.36 188 GLY A N 1
ATOM 1419 C CA . GLY A 1 191 ? -41.370 31.690 -27.728 1.00 24.53 188 GLY A CA 1
ATOM 1420 C C . GLY A 1 191 ? -40.684 31.047 -26.532 1.00 23.76 188 GLY A C 1
ATOM 1421 O O . GLY A 1 191 ? -41.352 30.595 -25.597 1.00 25.39 188 GLY A O 1
ATOM 1422 N N . VAL A 1 192 ? -39.362 31.005 -26.543 1.00 15.43 189 VAL A N 1
ATOM 1423 C CA . VAL A 1 192 ? -38.626 30.296 -25.496 1.00 16.60 189 VAL A CA 1
ATOM 1424 C C . VAL A 1 192 ? -37.517 31.190 -24.938 1.00 17.74 189 VAL A C 1
ATOM 1425 O O . VAL A 1 192 ? -36.815 31.871 -25.694 1.00 18.57 189 VAL A O 1
ATOM 1429 N N . ASP A 1 193 ? -37.360 31.193 -23.615 1.00 17.13 190 ASP A N 1
ATOM 1430 C CA . ASP A 1 193 ? -36.284 31.929 -22.966 1.00 12.95 190 ASP A CA 1
ATOM 1431 C C . ASP A 1 193 ? -34.952 31.235 -23.228 1.00 14.07 190 ASP A C 1
ATOM 1432 O O . ASP A 1 193 ? -34.694 30.137 -22.718 1.00 14.53 190 ASP A O 1
ATOM 1437 N N . LEU A 1 194 ? -34.100 31.858 -24.036 1.00 12.13 191 LEU A N 1
ATOM 1438 C CA . LEU A 1 194 ? -32.827 31.227 -24.373 1.00 12.50 191 LEU A CA 1
ATOM 1439 C C . LEU A 1 194 ? -31.648 32.030 -23.838 1.00 13.12 191 LEU A C 1
ATOM 1440 O O . LEU A 1 194 ? -30.572 32.019 -24.405 1.00 14.58 191 LEU A O 1
ATOM 1445 N N . GLN A 1 195 ? -31.850 32.722 -22.722 1.00 16.36 192 GLN A N 1
ATOM 1446 C CA . GLN A 1 195 ? -30.769 33.531 -22.178 1.00 15.32 192 GLN A CA 1
ATOM 1447 C C . GLN A 1 195 ? -29.562 32.622 -21.867 1.00 15.35 192 GLN A C 1
ATOM 1448 O O . GLN A 1 195 ? -29.707 31.562 -21.251 1.00 16.80 192 GLN A O 1
ATOM 1454 N N . GLY A 1 196 ? -28.382 33.013 -22.341 1.00 16.71 193 GLY A N 1
ATOM 1455 C CA . GLY A 1 196 ? -27.155 32.276 -22.105 1.00 17.11 193 GLY A CA 1
ATOM 1456 C C . GLY A 1 196 ? -26.931 31.060 -22.980 1.00 16.50 193 GLY A C 1
ATOM 1457 O O . GLY A 1 196 ? -25.894 30.395 -22.881 1.00 15.32 193 GLY A O 1
ATOM 1458 N N . VAL A 1 197 ? -27.901 30.747 -23.829 1.00 11.51 194 VAL A N 1
ATOM 1459 C CA . VAL A 1 197 ? -27.844 29.531 -24.638 1.00 12.46 194 VAL A CA 1
ATOM 1460 C C . VAL A 1 197 ? -26.767 29.627 -25.718 1.00 17.13 194 VAL A C 1
ATOM 1461 O O . VAL A 1 197 ? -26.539 30.695 -26.274 1.00 17.06 194 VAL A O 1
ATOM 1465 N N . LYS A 1 198 ? -26.076 28.522 -25.973 1.00 11.95 195 LYS A N 1
ATOM 1466 C CA . LYS A 1 198 ? -25.146 28.466 -27.086 1.00 14.27 195 LYS A CA 1
ATOM 1467 C C . LYS A 1 198 ? -25.740 27.702 -28.256 1.00 14.14 195 LYS A C 1
ATOM 1468 O O . LYS A 1 198 ? -26.231 26.590 -28.091 1.00 13.09 195 LYS A O 1
ATOM 1474 N N . LEU A 1 199 ? -25.651 28.293 -29.441 1.00 10.54 196 LEU A N 1
ATOM 1475 C CA . LEU A 1 199 ? -26.095 27.675 -30.682 1.00 11.65 196 LEU A CA 1
ATOM 1476 C C . LEU A 1 199 ? -25.004 27.851 -31.752 1.00 12.67 196 LEU A C 1
ATOM 1477 O O . LEU A 1 199 ? -24.180 28.744 -31.643 1.00 16.35 196 LEU A O 1
ATOM 1482 N N . ASP A 1 200 ? -25.020 27.022 -32.792 1.00 12.08 197 ASP A N 1
ATOM 1483 C CA . ASP A 1 200 ? -24.031 27.173 -33.843 1.00 14.13 197 ASP A CA 1
ATOM 1484 C C . ASP A 1 200 ? -24.591 28.017 -34.977 1.00 13.07 197 ASP A C 1
ATOM 1485 O O . ASP A 1 200 ? -25.763 28.359 -34.964 1.00 11.55 197 ASP A O 1
ATOM 1490 N N . ASN A 1 201 ? -23.747 28.373 -35.939 1.00 13.26 198 ASN A N 1
ATOM 1491 C CA . ASN A 1 201 ? -24.172 29.265 -37.011 1.00 16.83 198 ASN A CA 1
ATOM 1492 C C . ASN A 1 201 ? -25.263 28.647 -37.871 1.00 12.37 198 ASN A C 1
ATOM 1493 O O . ASN A 1 201 ? -26.134 29.356 -38.398 1.00 14.62 198 ASN A O 1
ATOM 1498 N N . TYR A 1 202 ? -25.230 27.317 -38.018 1.00 14.23 199 TYR A N 1
ATOM 1499 C CA . TYR A 1 202 ? -26.188 26.646 -38.882 1.00 15.06 199 TYR A CA 1
ATOM 1500 C C . TYR A 1 202 ? -27.561 26.737 -38.235 1.00 14.44 199 TYR A C 1
ATOM 1501 O O . TYR A 1 202 ? -28.580 26.923 -38.911 1.00 12.03 199 TYR A O 1
ATOM 1510 N N . GLN A 1 203 ? -27.575 26.612 -36.914 1.00 12.80 200 GLN A N 1
ATOM 1511 C CA . GLN A 1 203 ? -28.809 26.650 -36.147 1.00 9.91 200 GLN A CA 1
ATOM 1512 C C . GLN A 1 203 ? -29.351 28.070 -36.113 1.00 13.30 200 GLN A C 1
ATOM 1513 O O . GLN A 1 203 ? -30.565 28.283 -36.205 1.00 11.40 200 GLN A O 1
ATOM 1519 N N . ALA A 1 204 ? -28.456 29.036 -35.950 1.00 13.12 201 ALA A N 1
ATOM 1520 C CA . ALA A 1 204 ? -28.879 30.442 -36.003 1.00 11.50 201 ALA A CA 1
ATOM 1521 C C . ALA A 1 204 ? -29.571 30.731 -37.331 1.00 13.50 201 ALA A C 1
ATOM 1522 O O . ALA A 1 204 ? -30.646 31.337 -37.369 1.00 14.37 201 ALA A O 1
ATOM 1524 N N . SER A 1 205 ? -28.977 30.289 -38.430 1.00 12.31 202 SER A N 1
ATOM 1525 C CA . SER A 1 205 ? -29.620 30.508 -39.734 1.00 13.09 202 SER A CA 1
ATOM 1526 C C . SER A 1 205 ? -31.016 29.892 -39.783 1.00 15.64 202 SER A C 1
ATOM 1527 O O . SER A 1 205 ? -31.948 30.534 -40.254 1.00 15.50 202 SER A O 1
ATOM 1530 N N . LEU A 1 206 ? -31.162 28.643 -39.321 1.00 13.12 203 LEU A N 1
ATOM 1531 C CA . LEU A 1 206 ? -32.460 27.968 -39.313 1.00 13.07 203 LEU A CA 1
ATOM 1532 C C . LEU A 1 206 ? -33.459 28.727 -38.483 1.00 16.13 203 LEU A C 1
ATOM 1533 O O . LEU A 1 206 ? -34.611 28.907 -38.888 1.00 15.16 203 LEU A O 1
ATOM 1538 N N . LEU A 1 207 ? -33.037 29.144 -37.300 1.00 13.98 204 LEU A N 1
ATOM 1539 C CA . LEU A 1 207 ? -33.959 29.808 -36.399 1.00 13.50 204 LEU A CA 1
ATOM 1540 C C . LEU A 1 207 ? -34.418 31.147 -36.960 1.00 16.36 204 LEU A C 1
ATOM 1541 O O . LEU A 1 207 ? -35.570 31.535 -36.785 1.00 15.67 204 LEU A O 1
ATOM 1546 N N . MET A 1 208 ? -33.503 31.836 -37.634 1.00 14.01 205 MET A N 1
ATOM 1547 C CA . MET A 1 208 ? -33.796 33.135 -38.249 1.00 17.39 205 MET A CA 1
ATOM 1548 C C . MET A 1 208 ? -34.733 32.946 -39.431 1.00 15.36 205 MET A C 1
ATOM 1549 O O . MET A 1 208 ? -35.614 33.776 -39.676 1.00 14.75 205 MET A O 1
ATOM 1554 N N . GLU A 1 209 ? -34.550 31.833 -40.141 1.00 15.90 206 GLU A N 1
ATOM 1555 C CA . GLU A 1 209 ? -35.413 31.490 -41.259 1.00 20.05 206 GLU A CA 1
ATOM 1556 C C . GLU A 1 209 ? -36.866 31.418 -40.801 1.00 18.44 206 GLU A C 1
ATOM 1557 O O . GLU A 1 209 ? -37.788 31.835 -41.517 1.00 16.51 206 GLU A O 1
ATOM 1563 N N . ARG A 1 210 ? -37.091 30.920 -39.587 1.00 17.26 207 ARG A N 1
ATOM 1564 C CA . ARG A 1 210 ? -38.456 30.874 -39.050 1.00 16.99 207 ARG A CA 1
ATOM 1565 C C . ARG A 1 210 ? -39.102 32.250 -38.985 1.00 21.36 207 ARG A C 1
ATOM 1566 O O . ARG A 1 210 ? -40.337 32.359 -38.962 1.00 17.87 207 ARG A O 1
ATOM 1574 N N . LEU A 1 211 ? -38.268 33.287 -38.891 1.00 15.24 208 LEU A N 1
ATOM 1575 C CA . LEU A 1 211 ? -38.737 34.682 -38.868 1.00 18.04 208 LEU A CA 1
ATOM 1576 C C . LEU A 1 211 ? -38.820 35.287 -40.270 1.00 16.99 208 LEU A C 1
ATOM 1577 O O . LEU A 1 211 ? -39.129 36.472 -40.420 1.00 21.04 208 LEU A O 1
ATOM 1582 N N . GLY A 1 212 ? -38.541 34.474 -41.278 1.00 17.52 209 GLY A N 1
ATOM 1583 C CA . GLY A 1 212 ? -38.542 34.927 -42.656 1.00 18.98 209 GLY A CA 1
ATOM 1584 C C . GLY A 1 212 ? -37.226 35.575 -43.079 1.00 20.03 209 GLY A C 1
ATOM 1585 O O . GLY A 1 212 ? -37.129 36.125 -44.173 1.00 19.50 209 GLY A O 1
ATOM 1586 N N . ILE A 1 213 ? -36.207 35.491 -42.227 1.00 15.37 210 ILE A N 1
ATOM 1587 C CA . ILE A 1 213 ? -34.909 36.121 -42.513 1.00 15.49 210 ILE A CA 1
ATOM 1588 C C . ILE A 1 213 ? -33.964 35.149 -43.179 1.00 18.79 210 ILE A C 1
ATOM 1589 O O . ILE A 1 213 ? -33.793 34.028 -42.708 1.00 19.83 210 ILE A O 1
ATOM 1594 N N . ALA A 1 214 ? -33.348 35.567 -44.281 1.00 15.40 211 ALA A N 1
ATOM 1595 C CA . ALA A 1 214 ? -32.330 34.741 -44.929 1.00 18.43 211 ALA A CA 1
ATOM 1596 C C . ALA A 1 214 ? -30.923 35.152 -44.519 1.00 20.13 211 ALA A C 1
ATOM 1597 O O . ALA A 1 214 ? -30.466 36.246 -44.842 1.00 18.51 211 ALA A O 1
ATOM 1599 N N . VAL A 1 215 ? -30.230 34.265 -43.817 1.00 18.73 212 VAL A N 1
ATOM 1600 C CA . VAL A 1 215 ? -28.847 34.522 -43.445 1.00 15.12 212 VAL A CA 1
ATOM 1601 C C . VAL A 1 215 ? -27.947 34.045 -44.587 1.00 26.15 212 VAL A C 1
ATOM 1602 O O . VAL A 1 215 ? -27.949 32.855 -44.969 1.00 23.12 212 VAL A O 1
ATOM 1606 N N . ILE A 1 216 ? -27.192 34.991 -45.144 1.00 23.65 213 ILE A N 1
ATOM 1607 C CA . ILE A 1 216 ? -26.392 34.761 -46.346 1.00 26.89 213 ILE A CA 1
ATOM 1608 C C . ILE A 1 216 ? -24.970 34.333 -45.996 1.00 31.34 213 ILE A C 1
ATOM 1609 O O . ILE A 1 216 ? -24.242 35.090 -45.353 1.00 35.13 213 ILE A O 1
ATOM 1614 N N . GLY B 1 1 ? -24.869 70.246 -74.617 1.00 12.74 -2 GLY B N 1
ATOM 1615 C CA . GLY B 1 1 ? -23.638 70.951 -74.305 1.00 15.55 -2 GLY B CA 1
ATOM 1616 C C . GLY B 1 1 ? -23.122 70.598 -72.921 1.00 17.17 -2 GLY B C 1
ATOM 1617 O O . GLY B 1 1 ? -23.854 70.037 -72.094 1.00 15.59 -2 GLY B O 1
ATOM 1618 N N . SER B 1 2 ? -21.861 70.925 -72.659 1.00 13.47 -1 SER B N 1
ATOM 1619 C CA . SER B 1 2 ? -21.250 70.686 -71.352 1.00 13.81 -1 SER B CA 1
ATOM 1620 C C . SER B 1 2 ? -20.583 71.966 -70.848 1.00 16.03 -1 SER B C 1
ATOM 1621 O O . SER B 1 2 ? -20.226 72.840 -71.629 1.00 14.15 -1 SER B O 1
ATOM 1624 N N . HIS B 1 3 ? -20.419 72.072 -69.531 1.00 13.02 0 HIS B N 1
ATOM 1625 C CA . HIS B 1 3 ? -19.989 73.310 -68.906 1.00 12.36 0 HIS B CA 1
ATOM 1626 C C . HIS B 1 3 ? -19.112 72.966 -67.732 1.00 13.87 0 HIS B C 1
ATOM 1627 O O . HIS B 1 3 ? -19.338 71.960 -67.048 1.00 12.57 0 HIS B O 1
ATOM 1634 N N . MET B 1 4 ? -18.121 73.808 -67.500 1.00 11.09 1 MET B N 1
ATOM 1635 C CA . MET B 1 4 ? -17.067 73.500 -66.536 1.00 12.60 1 MET B CA 1
ATOM 1636 C C . MET B 1 4 ? -16.715 74.717 -65.691 1.00 12.27 1 MET B C 1
ATOM 1637 O O . MET B 1 4 ? -16.600 75.844 -66.195 1.00 12.88 1 MET B O 1
ATOM 1642 N N . ALA B 1 5 ? -16.601 74.513 -64.383 1.00 12.73 2 ALA B N 1
ATOM 1643 C CA . ALA B 1 5 ? -16.128 75.565 -63.484 1.00 8.96 2 ALA B CA 1
ATOM 1644 C C . ALA B 1 5 ? -17.013 76.830 -63.466 1.00 14.80 2 ALA B C 1
ATOM 1645 O O . ALA B 1 5 ? -16.509 77.961 -63.417 1.00 12.58 2 ALA B O 1
ATOM 1647 N N . LEU B 1 6 ? -18.328 76.648 -63.474 1.00 9.82 3 LEU B N 1
ATOM 1648 C CA . LEU B 1 6 ? -19.241 77.773 -63.280 1.00 11.57 3 LEU B CA 1
ATOM 1649 C C . LEU B 1 6 ? -19.289 78.195 -61.818 1.00 13.02 3 LEU B C 1
ATOM 1650 O O . LEU B 1 6 ? -18.963 77.417 -60.920 1.00 13.53 3 LEU B O 1
ATOM 1655 N N . ALA B 1 7 ? -19.696 79.438 -61.583 1.00 12.40 4 ALA B N 1
ATOM 1656 C CA . ALA B 1 7 ? -19.927 79.918 -60.230 1.00 14.89 4 ALA B CA 1
ATOM 1657 C C . ALA B 1 7 ? -21.163 80.806 -60.200 1.00 16.59 4 ALA B C 1
ATOM 1658 O O . ALA B 1 7 ? -21.163 81.922 -60.744 1.00 14.78 4 ALA B O 1
ATOM 1660 N N . LEU B 1 8 ? -22.227 80.305 -59.585 1.00 12.37 5 LEU B N 1
ATOM 1661 C CA . LEU B 1 8 ? -23.451 81.093 -59.429 1.00 14.35 5 LEU B CA 1
ATOM 1662 C C . LEU B 1 8 ? -23.771 81.282 -57.955 1.00 16.00 5 LEU B C 1
ATOM 1663 O O . LEU B 1 8 ? -23.461 80.442 -57.110 1.00 15.35 5 LEU B O 1
ATOM 1668 N N . VAL B 1 9 ? -24.375 82.409 -57.626 1.00 15.10 6 VAL B N 1
ATOM 1669 C CA . VAL B 1 9 ? -24.822 82.622 -56.272 1.00 15.48 6 VAL B CA 1
ATOM 1670 C C . VAL B 1 9 ? -26.162 83.365 -56.274 1.00 19.85 6 VAL B C 1
ATOM 1671 O O . VAL B 1 9 ? -26.345 84.351 -56.989 1.00 17.14 6 VAL B O 1
ATOM 1675 N N . GLY B 1 10 ? -27.103 82.849 -55.500 1.00 15.97 7 GLY B N 1
ATOM 1676 C CA . GLY B 1 10 ? -28.393 83.487 -55.294 1.00 18.15 7 GLY B CA 1
ATOM 1677 C C . GLY B 1 10 ? -29.240 83.650 -56.539 1.00 18.61 7 GLY B C 1
ATOM 1678 O O . GLY B 1 10 ? -30.088 84.540 -56.580 1.00 23.75 7 GLY B O 1
ATOM 1679 N N . GLU B 1 11 ? -29.038 82.803 -57.549 1.00 17.02 8 GLU B N 1
ATOM 1680 C CA . GLU B 1 11 ? -29.793 82.923 -58.799 1.00 13.87 8 GLU B CA 1
ATOM 1681 C C . GLU B 1 11 ? -31.001 82.013 -58.822 1.00 18.04 8 GLU B C 1
ATOM 1682 O O . GLU B 1 11 ? -30.980 80.901 -58.277 1.00 18.52 8 GLU B O 1
ATOM 1688 N N . LYS B 1 12 ? -32.063 82.484 -59.466 1.00 17.82 9 LYS B N 1
ATOM 1689 C CA . LYS B 1 12 ? -33.165 81.616 -59.812 1.00 16.37 9 LYS B CA 1
ATOM 1690 C C . LYS B 1 12 ? -32.852 81.034 -61.175 1.00 19.98 9 LYS B C 1
ATOM 1691 O O . LYS B 1 12 ? -32.603 81.765 -62.127 1.00 18.40 9 LYS B O 1
ATOM 1697 N N . ILE B 1 13 ? -32.859 79.711 -61.263 1.00 15.90 10 ILE B N 1
ATOM 1698 C CA . ILE B 1 13 ? -32.385 79.011 -62.438 1.00 16.49 10 ILE B CA 1
ATOM 1699 C C . ILE B 1 13 ? -33.524 78.857 -63.430 1.00 17.97 10 ILE B C 1
ATOM 1700 O O . ILE B 1 13 ? -34.569 78.330 -63.073 1.00 17.32 10 ILE B O 1
ATOM 1705 N N A ASP B 1 14 ? -33.317 79.318 -64.665 0.49 18.97 11 ASP B N 1
ATOM 1706 N N B ASP B 1 14 ? -33.318 79.313 -64.667 0.51 18.97 11 ASP B N 1
ATOM 1707 C CA A ASP B 1 14 ? -34.305 79.175 -65.731 0.49 19.35 11 ASP B CA 1
ATOM 1708 C CA B ASP B 1 14 ? -34.327 79.160 -65.707 0.51 19.35 11 ASP B CA 1
ATOM 1709 C C A ASP B 1 14 ? -34.676 77.712 -65.955 0.49 19.43 11 ASP B C 1
ATOM 1710 C C B ASP B 1 14 ? -34.690 77.700 -65.888 0.51 19.44 11 ASP B C 1
ATOM 1711 O O A ASP B 1 14 ? -33.807 76.840 -65.964 0.49 18.30 11 ASP B O 1
ATOM 1712 O O B ASP B 1 14 ? -33.832 76.821 -65.809 0.51 18.27 11 ASP B O 1
ATOM 1721 N N . ARG B 1 15 ? -35.966 77.450 -66.139 1.00 17.13 12 ARG B N 1
ATOM 1722 C CA . ARG B 1 15 ? -36.460 76.092 -66.291 1.00 18.89 12 ARG B CA 1
ATOM 1723 C C . ARG B 1 15 ? -35.663 75.277 -67.301 1.00 19.22 12 ARG B C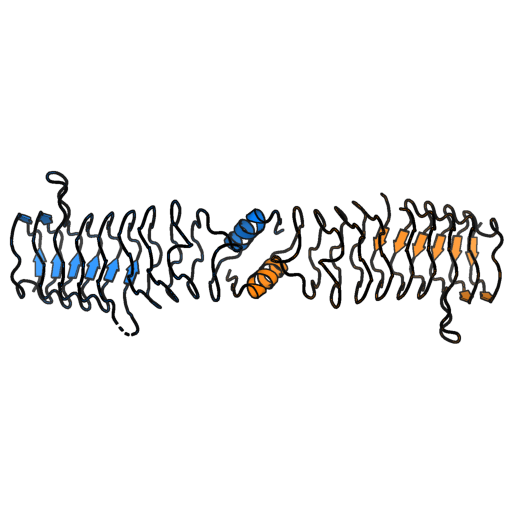 1
ATOM 1724 O O . ARG B 1 15 ? -35.413 74.094 -67.115 1.00 15.33 12 ARG B O 1
ATOM 1732 N N . ASN B 1 16 ? -35.241 75.921 -68.373 1.00 19.70 13 ASN B N 1
ATOM 1733 C CA . ASN B 1 16 ? -34.566 75.178 -69.413 1.00 18.37 13 ASN B CA 1
ATOM 1734 C C . ASN B 1 16 ? -33.076 75.508 -69.518 1.00 16.97 13 ASN B C 1
ATOM 1735 O O . ASN B 1 16 ? -32.418 75.166 -70.495 1.00 19.75 13 ASN B O 1
ATOM 1740 N N . ARG B 1 17 ? -32.531 76.140 -68.491 1.00 15.80 14 ARG B N 1
ATOM 1741 C CA . ARG B 1 17 ? -31.132 76.536 -68.569 1.00 16.97 14 ARG B CA 1
ATOM 1742 C C . ARG B 1 17 ? -30.162 75.352 -68.691 1.00 16.77 14 ARG B C 1
ATOM 1743 O O . ARG B 1 17 ? -29.212 75.397 -69.484 1.00 14.57 14 ARG B O 1
ATOM 1751 N N . PHE B 1 18 ? -30.369 74.304 -67.890 1.00 15.76 15 PHE B N 1
ATOM 1752 C CA . PHE B 1 18 ? -29.420 73.190 -67.845 1.00 14.13 15 PHE B CA 1
ATOM 1753 C C . PHE B 1 18 ? -29.985 71.851 -68.309 1.00 13.52 15 PHE B C 1
ATOM 1754 O O . PHE B 1 18 ? -29.329 70.805 -68.185 1.00 13.84 15 PHE B O 1
ATOM 1762 N N . THR B 1 19 ? -31.212 71.863 -68.827 1.00 15.21 16 THR B N 1
ATOM 1763 C CA . THR B 1 19 ? -31.866 70.634 -69.254 1.00 13.17 16 THR B CA 1
ATOM 1764 C C . THR B 1 19 ? -30.976 69.797 -70.177 1.00 14.99 16 THR B C 1
ATOM 1765 O O . THR B 1 19 ? -30.562 70.264 -71.232 1.00 17.71 16 THR B O 1
ATOM 1769 N N . GLY B 1 20 ? -30.678 68.564 -69.784 1.00 15.33 17 GLY B N 1
ATOM 1770 C CA . GLY B 1 20 ? -29.941 67.655 -70.638 1.00 16.64 17 GLY B CA 1
ATOM 1771 C C . GLY B 1 20 ? -28.439 67.902 -70.679 1.00 15.54 17 GLY B C 1
ATOM 1772 O O . GLY B 1 20 ? -27.720 67.143 -71.309 1.00 16.68 17 GLY B O 1
ATOM 1773 N N . GLU B 1 21 ? -27.971 68.937 -69.997 1.00 13.01 18 GLU B N 1
ATOM 1774 C CA . GLU B 1 21 ? -26.546 69.331 -70.073 1.00 13.41 18 GLU B CA 1
ATOM 1775 C C . GLU B 1 21 ? -25.667 68.552 -69.089 1.00 17.45 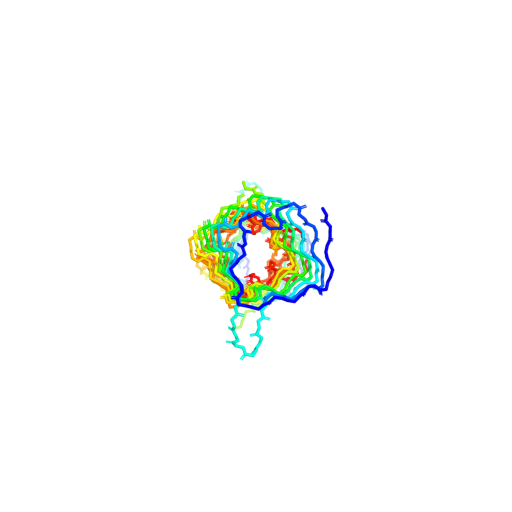18 GLU B C 1
ATOM 1776 O O . GLU B 1 21 ? -26.150 67.936 -68.131 1.00 14.68 18 GLU B O 1
ATOM 1782 N N . LYS B 1 22 ? -24.363 68.588 -69.329 1.00 14.75 19 LYS B N 1
ATOM 1783 C CA . LYS B 1 22 ? -23.394 68.116 -68.338 1.00 12.77 19 LYS B CA 1
ATOM 1784 C C . LYS B 1 22 ? -22.713 69.325 -67.695 1.00 12.99 19 LYS B C 1
ATOM 1785 O O . LYS B 1 22 ? -22.242 70.258 -68.386 1.00 13.67 19 LYS B O 1
ATOM 1791 N N . ILE B 1 23 ? -22.674 69.338 -66.364 1.00 9.72 20 ILE B N 1
ATOM 1792 C CA . ILE B 1 23 ? -22.102 70.478 -65.642 1.00 9.82 20 ILE B CA 1
ATOM 1793 C C . ILE B 1 23 ? -21.045 69.944 -64.684 1.00 14.87 20 ILE B C 1
ATOM 1794 O O . ILE B 1 23 ? -21.351 69.072 -63.895 1.00 10.94 20 ILE B O 1
ATOM 1799 N N . GLU B 1 24 ? -19.809 70.450 -64.753 1.00 9.85 21 GLU B N 1
ATOM 1800 C CA . GLU B 1 24 ? -18.743 69.902 -63.914 1.00 9.52 21 GLU B CA 1
ATOM 1801 C C . GLU B 1 24 ? -18.066 70.935 -63.060 1.00 9.81 21 GLU B C 1
ATOM 1802 O O . GLU B 1 24 ? -17.871 72.086 -63.481 1.00 9.73 21 GLU B O 1
ATOM 1808 N N . ASN B 1 25 ? -17.664 70.504 -61.870 1.00 8.40 22 ASN B N 1
ATOM 1809 C CA . ASN B 1 25 ? -16.779 71.296 -61.013 1.00 11.67 22 ASN B CA 1
ATOM 1810 C C . ASN B 1 25 ? -17.284 72.695 -60.821 1.00 11.89 22 ASN B C 1
ATOM 1811 O O . ASN B 1 25 ? -16.501 73.641 -60.801 1.00 9.81 22 ASN B O 1
ATOM 1816 N N . SER B 1 26 ? -18.604 72.823 -60.674 1.00 10.36 23 SER B N 1
ATOM 1817 C CA . SER B 1 26 ? -19.222 74.118 -60.562 1.00 11.38 23 SER B CA 1
ATOM 1818 C C . SER B 1 26 ? -19.740 74.375 -59.166 1.00 12.57 23 SER B C 1
ATOM 1819 O O . SER B 1 26 ? -19.891 73.445 -58.362 1.00 10.98 23 SER B O 1
ATOM 1822 N N . THR B 1 27 ? -19.964 75.645 -58.875 1.00 8.80 24 THR B N 1
ATOM 1823 C CA . THR B 1 27 ? -20.519 76.069 -57.605 1.00 9.06 24 THR B CA 1
ATOM 1824 C C . THR B 1 27 ? -21.876 76.732 -57.794 1.00 13.81 24 THR B C 1
ATOM 1825 O O . THR B 1 27 ? -22.060 77.622 -58.661 1.00 12.16 24 THR B O 1
ATOM 1829 N N . PHE B 1 28 ? -22.840 76.311 -56.984 1.00 10.53 25 PHE B N 1
ATOM 1830 C CA . PHE B 1 28 ? -24.166 76.918 -56.992 1.00 8.42 25 PHE B CA 1
ATOM 1831 C C . PHE B 1 28 ? -24.519 77.190 -55.536 1.00 13.25 25 PHE B C 1
ATOM 1832 O O . PHE B 1 28 ? -24.960 76.280 -54.816 1.00 11.26 25 PHE B O 1
ATOM 1840 N N . PHE B 1 29 ? -24.330 78.434 -55.092 1.00 13.50 26 PHE B N 1
ATOM 1841 C CA . PHE B 1 29 ? -24.642 78.803 -53.701 1.00 11.74 26 PHE B CA 1
ATOM 1842 C C . PHE B 1 29 ? -26.051 79.429 -53.624 1.00 14.93 26 PHE B C 1
ATOM 1843 O O . PHE B 1 29 ? -26.357 80.407 -54.345 1.00 13.91 26 PHE B O 1
ATOM 1851 N N . ASN B 1 30 ? -26.917 78.855 -52.788 1.00 12.62 27 ASN B N 1
ATOM 1852 C CA . ASN B 1 30 ? -28.246 79.404 -52.574 1.00 16.28 27 ASN B CA 1
ATOM 1853 C C . ASN B 1 30 ? -28.955 79.701 -53.896 1.00 16.67 27 ASN B C 1
ATOM 1854 O O . ASN B 1 30 ? -29.472 80.804 -54.094 1.00 16.78 27 ASN B O 1
ATOM 1859 N N . CYS B 1 31 ? -28.974 78.718 -54.803 1.00 13.88 28 CYS B N 1
ATOM 1860 C CA . CYS B 1 31 ? -29.610 78.875 -56.090 1.00 13.46 28 CYS B CA 1
ATOM 1861 C C . CYS B 1 31 ? -30.909 78.096 -56.106 1.00 15.09 28 CYS B C 1
ATOM 1862 O O . CYS B 1 31 ? -31.012 76.976 -55.580 1.00 12.33 28 CYS B O 1
ATOM 1865 N N . ASP B 1 32 ? -31.896 78.677 -56.763 1.00 12.95 29 ASP B N 1
ATOM 1866 C CA . ASP B 1 32 ? -33.239 78.125 -56.762 1.00 13.48 29 ASP B CA 1
ATOM 1867 C C . ASP B 1 32 ? -33.528 77.413 -58.076 1.00 12.99 29 ASP B C 1
ATOM 1868 O O . ASP B 1 32 ? -33.801 78.060 -59.093 1.00 15.36 29 ASP B O 1
ATOM 1873 N N . PHE B 1 33 ? -33.416 76.081 -58.060 1.00 12.02 30 PHE B N 1
ATOM 1874 C CA . PHE B 1 33 ? -33.715 75.233 -59.214 1.00 10.34 30 PHE B CA 1
ATOM 1875 C C . PHE B 1 33 ? -35.164 74.726 -59.145 1.00 11.97 30 PHE B C 1
ATOM 1876 O O . PHE B 1 33 ? -35.509 73.734 -59.794 1.00 9.56 30 PHE B O 1
ATOM 1884 N N . SER B 1 34 ? -36.009 75.338 -58.321 1.00 13.32 31 SER B N 1
ATOM 1885 C CA . SER B 1 34 ? -37.325 74.709 -58.154 1.00 12.32 31 SER B CA 1
ATOM 1886 C C . SER B 1 34 ? -38.085 74.733 -59.475 1.00 14.39 31 SER B C 1
ATOM 1887 O O . SER B 1 34 ? -38.043 75.728 -60.204 1.00 15.44 31 SER B O 1
ATOM 1890 N N . GLY B 1 35 ? -38.742 73.622 -59.797 1.00 13.97 32 GLY B N 1
ATOM 1891 C CA . GLY B 1 35 ? -39.511 73.510 -61.023 1.00 15.69 32 GLY B CA 1
ATOM 1892 C C . GLY B 1 35 ? -38.650 73.461 -62.270 1.00 16.57 32 GLY B C 1
ATOM 1893 O O . GLY B 1 35 ? -39.173 73.453 -63.367 1.00 15.00 32 GLY B O 1
ATOM 1894 N N . ALA B 1 36 ? -37.332 73.396 -62.107 1.00 11.10 33 ALA B N 1
ATOM 1895 C CA . ALA B 1 36 ? -36.453 73.369 -63.267 1.00 11.56 33 ALA B CA 1
ATOM 1896 C C . ALA B 1 36 ? -36.553 72.043 -64.011 1.00 15.63 33 ALA B C 1
ATOM 1897 O O . ALA B 1 36 ? -36.774 70.984 -63.412 1.00 16.08 33 ALA B O 1
ATOM 1899 N N . ASP B 1 37 ? -36.426 72.087 -65.331 1.00 14.17 34 ASP B N 1
ATOM 1900 C CA . ASP B 1 37 ? -36.347 70.852 -66.065 1.00 15.85 34 ASP B CA 1
ATOM 1901 C C . ASP B 1 37 ? -34.872 70.417 -66.088 1.00 16.46 34 ASP B C 1
ATOM 1902 O O . ASP B 1 37 ? -34.070 70.997 -66.816 1.00 16.53 34 ASP B O 1
ATOM 1907 N N . LEU B 1 38 ? -34.530 69.401 -65.292 1.00 15.27 35 LEU B N 1
ATOM 1908 C CA . LEU B 1 38 ? -33.169 68.850 -65.228 1.00 13.05 35 LEU B CA 1
ATOM 1909 C C . LEU B 1 38 ? -33.137 67.414 -65.766 1.00 12.68 35 LEU B C 1
ATOM 1910 O O . LEU B 1 38 ? -32.304 66.601 -65.357 1.00 15.35 35 LEU B O 1
ATOM 1915 N N . SER B 1 39 ? -34.060 67.096 -66.681 1.00 11.23 36 SER B N 1
ATOM 1916 C CA . SER B 1 39 ? -34.111 65.761 -67.257 1.00 11.60 36 SER B CA 1
ATOM 1917 C C . SER B 1 39 ? -32.778 65.441 -67.905 1.00 15.16 36 SER B C 1
ATOM 1918 O O . SER B 1 39 ? -32.333 66.181 -68.768 1.00 16.37 36 SER B O 1
ATOM 1921 N N . GLY B 1 40 ? -32.148 64.357 -67.484 1.00 12.42 37 GLY B N 1
ATOM 1922 C CA . GLY B 1 40 ? -30.938 63.888 -68.136 1.00 14.14 37 GLY B CA 1
ATOM 1923 C C . GLY B 1 40 ? -29.749 64.776 -67.830 1.00 13.49 37 GLY B C 1
ATOM 1924 O O . GLY B 1 40 ? -28.656 64.564 -68.364 1.00 15.16 37 GLY B O 1
ATOM 1925 N N . THR B 1 41 ? -29.941 65.749 -66.943 1.00 13.64 38 THR B N 1
ATOM 1926 C CA . THR B 1 41 ? -28.841 66.629 -66.563 1.00 13.85 38 THR B CA 1
ATOM 1927 C C . THR B 1 41 ? -27.840 65.864 -65.689 1.00 13.64 38 THR B C 1
ATOM 1928 O O . THR B 1 41 ? -28.244 65.118 -64.806 1.00 12.11 38 THR B O 1
ATOM 1932 N N . GLU B 1 42 ? -26.540 66.080 -65.930 1.00 10.24 39 GLU B N 1
ATOM 1933 C CA . GLU B 1 42 ? -25.476 65.401 -65.184 1.00 12.63 39 GLU B CA 1
ATOM 1934 C C . GLU B 1 42 ? -24.595 66.439 -64.472 1.00 13.61 39 GLU B C 1
ATOM 1935 O O . GLU B 1 42 ? -24.099 67.387 -65.097 1.00 14.18 39 GLU B O 1
ATOM 1941 N N . PHE B 1 43 ? -24.467 66.298 -63.152 1.00 10.38 40 PHE B N 1
ATOM 1942 C CA . PHE B 1 43 ? -23.640 67.215 -62.360 1.00 9.26 40 PHE B CA 1
ATOM 1943 C C . PHE B 1 43 ? -22.530 66.373 -61.784 1.00 12.67 40 PHE B C 1
ATOM 1944 O O . PHE B 1 43 ? -22.785 65.359 -61.114 1.00 9.81 40 PHE B O 1
ATOM 1952 N N . ILE B 1 44 ? -21.290 66.784 -62.023 1.00 11.78 41 ILE B N 1
ATOM 1953 C CA . ILE B 1 44 ? -20.177 66.003 -61.531 1.00 10.39 41 ILE B CA 1
ATOM 1954 C C . ILE B 1 44 ? -19.233 66.944 -60.788 1.00 9.51 41 ILE B C 1
ATOM 1955 O O . ILE B 1 44 ? -18.817 67.990 -61.320 1.00 11.05 41 ILE B O 1
ATOM 1960 N N . GLY B 1 45 ? -18.921 66.603 -59.546 1.00 10.36 42 GLY B N 1
ATOM 1961 C CA . GLY B 1 45 ? -17.950 67.372 -58.790 1.00 9.18 42 GLY B CA 1
ATOM 1962 C C . GLY B 1 45 ? -18.427 68.774 -58.439 1.00 9.49 42 GLY B C 1
ATOM 1963 O O . GLY B 1 45 ? -17.617 69.664 -58.283 1.00 10.79 42 GLY B O 1
ATOM 1964 N N . CYS B 1 46 ? -19.740 68.955 -58.277 1.00 7.99 43 CYS B N 1
ATOM 1965 C CA . CYS B 1 46 ? -20.313 70.275 -58.075 1.00 9.06 43 CYS B CA 1
ATOM 1966 C C . CYS B 1 46 ? -20.633 70.496 -56.625 1.00 10.62 43 CYS B C 1
ATOM 1967 O O . CYS B 1 46 ? -20.912 69.558 -55.898 1.00 10.14 43 CYS B O 1
ATOM 1970 N N . GLN B 1 47 ? -20.574 71.749 -56.221 1.00 9.13 44 GLN B N 1
ATOM 1971 C CA . GLN B 1 47 ? -20.855 72.174 -54.846 1.00 12.11 44 GLN B CA 1
ATOM 1972 C C . GLN B 1 47 ? -22.202 72.923 -54.838 1.00 9.65 44 GLN B C 1
ATOM 1973 O O . GLN B 1 47 ? -22.353 73.974 -55.507 1.00 9.34 44 GLN B O 1
ATOM 1979 N N . PHE B 1 48 ? -23.182 72.366 -54.126 1.00 10.21 45 PHE B N 1
ATOM 1980 C CA . PHE B 1 48 ? -24.498 72.984 -53.995 1.00 10.84 45 PHE B CA 1
ATOM 1981 C C . PHE B 1 48 ? -24.775 73.509 -52.580 1.00 11.90 45 PHE B C 1
ATOM 1982 O O . PHE B 1 48 ? -25.903 73.906 -52.273 1.00 10.97 45 PHE B O 1
ATOM 1990 N N . TYR B 1 49 ? -23.755 73.499 -51.726 1.00 12.22 46 TYR B N 1
ATOM 1991 C CA . TYR B 1 49 ? -23.931 73.885 -50.319 1.00 11.17 46 TYR B CA 1
ATOM 1992 C C . TYR B 1 49 ? -22.936 74.980 -49.992 1.00 12.43 46 TYR B C 1
ATOM 1993 O O . TYR B 1 49 ? -21.762 74.899 -50.378 1.00 12.60 46 TYR B O 1
ATOM 2002 N N . ASP B 1 50 ? -23.395 76.004 -49.287 1.00 13.09 47 ASP B N 1
ATOM 2003 C CA . ASP B 1 50 ? -22.533 77.135 -48.926 1.00 12.61 47 ASP B CA 1
ATOM 2004 C C . ASP B 1 50 ? -22.282 77.179 -47.418 1.00 12.65 47 ASP B C 1
ATOM 2005 O O . ASP B 1 50 ? -23.164 77.575 -46.629 1.00 14.15 47 ASP B O 1
ATOM 2010 N N . ARG B 1 51 ? -21.080 76.798 -47.008 1.00 12.06 48 ARG B N 1
ATOM 2011 C CA . ARG B 1 51 ? -20.803 76.674 -45.573 1.00 19.18 48 ARG B CA 1
ATOM 2012 C C . ARG B 1 51 ? -20.865 78.040 -44.877 1.00 19.48 48 ARG B C 1
ATOM 2013 O O . ARG B 1 51 ? -21.059 78.113 -43.669 1.00 20.27 48 ARG B O 1
ATOM 2021 N N . GLU B 1 52 ? -20.707 79.115 -45.647 1.00 17.17 49 GLU B N 1
ATOM 2022 C CA . GLU B 1 52 ? -20.689 80.472 -45.081 1.00 21.87 49 GLU B CA 1
ATOM 2023 C C . GLU B 1 52 ? -22.077 80.936 -44.687 1.00 20.53 49 GLU B C 1
ATOM 2024 O O . GLU B 1 52 ? -22.222 81.683 -43.731 1.00 31.22 49 GLU B O 1
ATOM 2030 N N . SER B 1 53 ? -23.100 80.501 -45.418 1.00 18.86 50 SER B N 1
ATOM 2031 C CA . SER B 1 53 ? -24.499 80.799 -45.053 1.00 21.07 50 SER B CA 1
ATOM 2032 C C . SER B 1 53 ? -25.243 79.603 -44.453 1.00 20.76 50 SER B C 1
ATOM 2033 O O . SER B 1 53 ? -26.352 79.740 -43.904 1.00 20.48 50 SER B O 1
ATOM 2036 N N . GLN B 1 54 ? -24.634 78.435 -44.589 1.00 15.11 51 GLN B N 1
ATOM 2037 C CA . GLN B 1 54 ? -25.237 77.163 -44.208 1.00 17.64 51 GLN B CA 1
ATOM 2038 C C . GLN B 1 54 ? -26.552 76.885 -44.952 1.00 19.68 51 GLN B C 1
ATOM 2039 O O . GLN B 1 54 ? -27.444 76.247 -44.416 1.00 20.78 51 GLN B O 1
ATOM 2045 N N . LYS B 1 55 ? -26.645 77.359 -46.196 1.00 17.47 52 LYS B N 1
ATOM 2046 C CA . LYS B 1 55 ? -27.816 77.149 -47.040 1.00 16.42 52 LYS B CA 1
ATOM 2047 C C . LYS B 1 55 ? -27.504 76.229 -48.201 1.00 1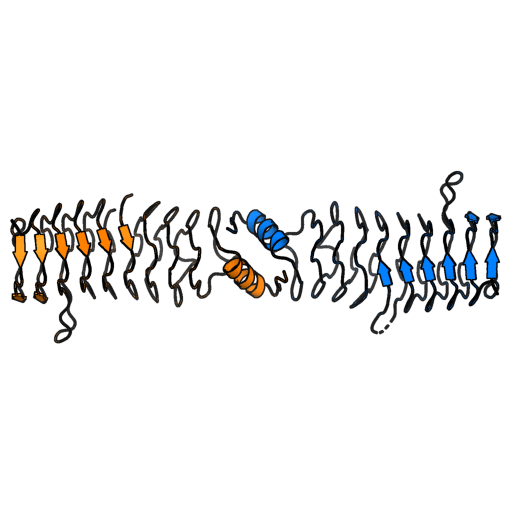4.83 52 LYS B C 1
ATOM 2048 O O . LYS B 1 55 ? -26.398 76.271 -48.754 1.00 14.44 52 LYS B O 1
ATOM 2054 N N . GLY B 1 56 ? -28.492 75.419 -48.578 1.00 13.30 53 GLY B N 1
ATOM 2055 C CA . GLY B 1 56 ? -28.367 74.547 -49.729 1.00 13.93 53 GLY B CA 1
ATOM 2056 C C . GLY B 1 56 ? -29.070 75.129 -50.928 1.00 12.13 53 GLY B C 1
ATOM 2057 O O . GLY B 1 56 ? -29.426 76.333 -50.925 1.00 13.33 53 GLY B O 1
ATOM 2058 N N . CYS B 1 57 ? -29.230 74.307 -51.967 1.00 11.25 54 CYS B N 1
ATOM 2059 C CA . CYS B 1 57 ? -30.007 74.678 -53.153 1.00 12.07 54 CYS B CA 1
ATOM 2060 C C . CYS B 1 57 ? -31.427 74.120 -53.134 1.00 12.96 54 CYS B C 1
ATOM 2061 O O . CYS B 1 57 ? -31.706 73.069 -52.546 1.00 10.87 54 CYS B O 1
ATOM 2064 N N . ASN B 1 58 ? -32.320 74.815 -53.818 1.00 11.17 55 ASN B N 1
ATOM 2065 C CA . ASN B 1 58 ? -33.720 74.389 -53.882 1.00 10.95 55 ASN B CA 1
ATOM 2066 C C . ASN B 1 58 ? -33.976 73.629 -55.180 1.00 11.82 55 ASN B C 1
ATOM 2067 O O . ASN B 1 58 ? -33.916 74.217 -56.267 1.00 12.93 55 ASN B O 1
ATOM 2072 N N . PHE B 1 59 ? -34.226 72.317 -55.096 1.00 8.53 56 PHE B N 1
ATOM 2073 C CA . PHE B 1 59 ? -34.667 71.543 -56.259 1.00 6.94 56 PHE B CA 1
ATOM 2074 C C . PHE B 1 59 ? -36.145 71.105 -56.139 1.00 10.13 56 PHE B C 1
ATOM 2075 O O . PHE B 1 59 ? -36.539 70.109 -56.751 1.00 13.00 56 PHE B O 1
ATOM 2083 N N . SER B 1 60 ? -36.944 71.788 -55.329 1.00 11.67 57 SER B N 1
ATOM 2084 C CA . SER B 1 60 ? -38.318 71.302 -55.158 1.00 10.88 57 SER B CA 1
ATOM 2085 C C . SER B 1 60 ? -39.105 71.318 -56.456 1.00 14.27 57 SER B C 1
ATOM 2086 O O . SER B 1 60 ? -38.967 72.244 -57.252 1.00 13.10 57 SER B O 1
ATOM 2089 N N . ARG B 1 61 ? -39.914 70.270 -56.662 1.00 10.77 58 ARG B N 1
ATOM 2090 C CA . ARG B 1 61 ? -40.700 70.108 -57.870 1.00 11.43 58 ARG B CA 1
ATOM 2091 C C . ARG B 1 61 ? -39.883 70.129 -59.164 1.00 14.70 58 ARG B C 1
ATOM 2092 O O . ARG B 1 61 ? -40.426 70.313 -60.261 1.00 11.91 58 ARG B O 1
ATOM 2100 N N . ALA B 1 62 ? -38.576 69.905 -59.059 1.00 12.68 59 ALA B N 1
ATOM 2101 C CA . ALA B 1 62 ? -37.789 69.831 -60.288 1.00 11.01 59 ALA B CA 1
ATOM 2102 C C . ALA B 1 62 ? -38.041 68.511 -60.991 1.00 13.18 59 ALA B C 1
ATOM 2103 O O . ALA B 1 62 ? -38.373 67.484 -60.351 1.00 13.10 59 ALA B O 1
ATOM 2105 N N . MET B 1 63 ? -37.850 68.516 -62.303 1.00 12.94 60 MET B N 1
ATOM 2106 C CA . MET B 1 63 ? -37.939 67.299 -63.098 1.00 11.91 60 MET B CA 1
ATOM 2107 C C . MET B 1 63 ? -36.540 66.742 -63.165 1.00 15.12 60 MET B C 1
ATOM 2108 O O . MET B 1 63 ? -35.642 67.388 -63.717 1.00 13.11 60 MET B O 1
ATOM 2113 N N . LEU B 1 64 ? -36.341 65.570 -62.572 1.00 12.67 61 LEU B N 1
ATOM 2114 C CA . LEU B 1 64 ? -35.006 65.013 -62.421 1.00 13.47 61 LEU B CA 1
ATOM 2115 C C . LEU B 1 64 ? -34.930 63.619 -63.003 1.00 13.26 61 LEU B C 1
ATOM 2116 O O . LEU B 1 64 ? -34.040 62.854 -62.680 1.00 12.44 61 LEU B O 1
ATOM 2121 N N . LYS B 1 65 ? -35.873 63.282 -63.873 1.00 12.80 62 LYS B N 1
ATOM 2122 C CA . LYS B 1 65 ? -35.821 62.002 -64.551 1.00 12.70 62 LYS B CA 1
ATOM 2123 C C . LYS B 1 65 ? -34.471 61.786 -65.215 1.00 13.21 62 LYS B C 1
ATOM 2124 O O . LYS B 1 65 ? -34.041 62.632 -65.992 1.00 12.83 62 LYS B O 1
ATOM 2130 N N . ASP B 1 66 ? -33.839 60.646 -64.908 1.00 11.24 63 ASP B N 1
ATOM 2131 C CA . ASP B 1 66 ? -32.534 60.256 -65.454 1.00 16.26 63 ASP B CA 1
ATOM 2132 C C . ASP B 1 66 ? -31.427 61.264 -65.153 1.00 11.61 63 ASP B C 1
ATOM 2133 O O . ASP B 1 66 ? -30.405 61.278 -65.852 1.00 13.84 63 ASP B O 1
ATOM 2138 N N . ALA B 1 67 ? -31.591 62.099 -64.135 1.00 10.85 64 ALA B N 1
ATOM 2139 C CA . ALA B 1 67 ? -30.502 63.029 -63.780 1.00 10.76 64 ALA B CA 1
ATOM 2140 C C . ALA B 1 67 ? -29.426 62.287 -63.025 1.00 10.88 64 ALA B C 1
ATOM 2141 O O . ALA B 1 67 ? -29.680 61.250 -62.438 1.00 12.51 64 ALA B O 1
ATOM 2143 N N . ILE B 1 68 ? -28.225 62.854 -62.992 1.00 11.76 65 ILE B N 1
ATOM 2144 C CA . ILE B 1 68 ? -27.102 62.203 -62.316 1.00 10.62 65 ILE B CA 1
ATOM 2145 C C . ILE B 1 68 ? -26.392 63.238 -61.463 1.00 11.85 65 ILE B C 1
ATOM 2146 O O . ILE B 1 68 ? -26.146 64.361 -61.922 1.00 11.55 65 ILE B O 1
ATOM 2151 N N . PHE B 1 69 ? -26.099 62.890 -60.210 1.00 9.27 66 PHE B N 1
ATOM 2152 C CA . PHE B 1 69 ? -25.206 63.709 -59.380 1.00 11.07 66 PHE B CA 1
ATOM 2153 C C . PHE B 1 69 ? -24.100 62.763 -58.947 1.00 12.53 66 PHE B C 1
ATOM 2154 O O . PHE B 1 69 ? -24.383 61.714 -58.353 1.00 8.87 66 PHE B O 1
ATOM 2162 N N . LYS B 1 70 ? -22.849 63.092 -59.269 1.00 10.15 67 LYS B N 1
ATOM 2163 C CA . LYS B 1 70 ? -21.722 62.256 -58.877 1.00 10.47 67 LYS B CA 1
ATOM 2164 C C . LYS B 1 70 ? -20.665 63.110 -58.192 1.00 10.10 67 LYS B C 1
ATOM 2165 O O . LYS B 1 70 ? -20.274 64.154 -58.706 1.00 7.05 67 LYS B O 1
ATOM 2171 N N . SER B 1 71 ? -20.235 62.683 -57.016 1.00 7.60 68 SER B N 1
ATOM 2172 C CA . SER B 1 71 ? -19.173 63.400 -56.296 1.00 8.49 68 SER B CA 1
ATOM 2173 C C . SER B 1 71 ? -19.547 64.854 -56.061 1.00 11.42 68 SER B C 1
ATOM 2174 O O . SER B 1 71 ? -18.719 65.741 -56.227 1.00 9.64 68 SER B O 1
ATOM 2177 N N . CYS B 1 72 ? -20.807 65.087 -55.663 1.00 8.90 69 CYS B N 1
ATOM 2178 C CA . CYS B 1 72 ? -21.329 66.442 -55.424 1.00 7.41 69 CYS B CA 1
ATOM 2179 C C . CYS B 1 72 ? -21.635 66.638 -53.963 1.00 10.79 69 CYS B C 1
ATOM 2180 O O . CYS B 1 72 ? -21.910 65.681 -53.262 1.00 10.70 69 CYS B O 1
ATOM 2183 N N . ASP B 1 73 ? -21.630 67.885 -53.522 1.00 9.46 70 ASP B N 1
ATOM 2184 C CA . ASP B 1 73 ? -22.037 68.211 -52.178 1.00 9.65 70 ASP B CA 1
ATOM 2185 C C . ASP B 1 73 ? -23.438 68.803 -52.260 1.00 9.75 70 ASP B C 1
ATOM 2186 O O . ASP B 1 73 ? -23.620 69.950 -52.686 1.00 11.01 70 ASP B O 1
ATOM 2191 N N . LEU B 1 74 ? -24.420 67.963 -51.928 1.00 9.06 71 LEU B N 1
ATOM 2192 C CA . LEU B 1 74 ? -25.833 68.312 -51.878 1.00 9.26 71 LEU B CA 1
ATOM 2193 C C . LEU B 1 74 ? -26.354 68.498 -50.456 1.00 10.63 71 LEU B C 1
ATOM 2194 O O . LEU B 1 74 ? -27.557 68.344 -50.206 1.00 10.92 71 LEU B O 1
ATOM 2199 N N . SER B 1 75 ? -25.464 68.816 -49.525 1.00 9.39 72 SER B N 1
ATOM 2200 C CA . SER B 1 75 ? -25.900 69.053 -48.152 1.00 11.44 72 SER B CA 1
ATOM 2201 C C . SER B 1 75 ? -27.057 70.063 -48.156 1.00 11.06 72 SER B C 1
ATOM 2202 O O . SER B 1 75 ? -27.010 71.079 -48.865 1.00 9.49 72 SER B O 1
ATOM 2205 N N . MET B 1 76 ? -28.096 69.762 -47.374 1.00 11.37 73 MET B N 1
ATOM 2206 C CA . MET B 1 76 ? -29.261 70.648 -47.205 1.00 10.60 73 MET B CA 1
ATOM 2207 C C . MET B 1 76 ? -30.091 70.862 -48.460 1.00 12.71 73 MET B C 1
ATOM 2208 O O . MET B 1 76 ? -30.980 71.711 -48.461 1.00 13.62 73 MET B O 1
ATOM 2213 N N . ALA B 1 77 ? -29.845 70.078 -49.514 1.00 9.01 74 ALA B N 1
ATOM 2214 C CA . ALA B 1 77 ? -30.602 70.283 -50.746 1.00 9.92 74 ALA B CA 1
ATOM 2215 C C . ALA B 1 77 ? -32.075 69.989 -50.474 1.00 13.21 74 ALA B C 1
ATOM 2216 O O . ALA B 1 77 ? -32.401 69.045 -49.749 1.00 10.97 74 ALA B O 1
ATOM 2218 N N . ASP B 1 78 ? -32.948 70.812 -51.052 1.00 11.47 75 ASP B N 1
ATOM 2219 C CA . ASP B 1 78 ? -34.395 70.609 -50.958 1.00 11.77 75 ASP B CA 1
ATOM 2220 C C . ASP B 1 78 ? -34.902 69.898 -52.217 1.00 9.34 75 ASP B C 1
ATOM 2221 O O . ASP B 1 78 ? -35.008 70.520 -53.290 1.00 13.17 75 ASP B O 1
ATOM 2226 N N . PHE B 1 79 ? -35.187 68.597 -52.110 1.00 7.95 76 PHE B N 1
ATOM 2227 C CA . PHE B 1 79 ? -35.657 67.800 -53.246 1.00 9.79 76 PHE B CA 1
ATOM 2228 C C . PHE B 1 79 ? -37.166 67.516 -53.126 1.00 9.27 76 PHE B C 1
ATOM 2229 O O . PHE B 1 79 ? -37.669 66.626 -53.787 1.00 10.68 76 PHE B O 1
ATOM 2237 N N . ARG B 1 80 ? -37.852 68.238 -52.252 1.00 9.21 77 ARG B N 1
ATOM 2238 C CA . ARG B 1 80 ? -39.273 67.929 -51.989 1.00 9.02 77 ARG B CA 1
ATOM 2239 C C . ARG B 1 80 ? -40.133 67.962 -53.241 1.00 12.67 77 ARG B C 1
ATOM 2240 O O . ARG B 1 80 ? -40.011 68.873 -54.070 1.00 12.69 77 ARG B O 1
ATOM 2248 N N . ASN B 1 81 ? -40.986 66.952 -53.377 1.00 11.16 78 ASN B N 1
ATOM 2249 C CA . ASN B 1 81 ? -41.979 66.914 -54.457 1.00 10.50 78 ASN B CA 1
ATOM 2250 C C . ASN B 1 81 ? -41.372 66.885 -55.849 1.00 13.83 78 ASN B C 1
ATOM 2251 O O . ASN B 1 81 ? -42.068 67.105 -56.828 1.00 14.32 78 ASN B O 1
ATOM 2256 N N . SER B 1 82 ? -40.079 66.599 -55.939 1.00 12.21 79 SER B N 1
ATOM 2257 C CA . SER B 1 82 ? -39.438 66.479 -57.240 1.00 11.49 79 SER B CA 1
ATOM 2258 C C . SER B 1 82 ? -39.865 65.193 -57.941 1.00 13.68 79 SER B C 1
ATOM 2259 O O . SER B 1 82 ? -40.462 64.288 -57.342 1.00 16.63 79 SER B O 1
ATOM 2262 N N . SER B 1 83 ? -39.600 65.132 -59.235 1.00 12.29 80 SER B N 1
ATOM 2263 C CA . SER B 1 83 ? -39.918 63.959 -60.004 1.00 12.78 80 SER B CA 1
ATOM 2264 C C . SER B 1 83 ? -38.577 63.349 -60.375 1.00 15.55 80 SER B C 1
ATOM 2265 O O . SER B 1 83 ? -37.866 63.894 -61.213 1.00 13.09 80 SER B O 1
ATOM 2268 N N . ALA B 1 84 ? -38.217 62.235 -59.736 1.00 15.22 81 ALA B N 1
ATOM 2269 C CA . ALA B 1 84 ? -36.841 61.734 -59.837 1.00 10.77 81 ALA B CA 1
ATOM 2270 C C . ALA B 1 84 ? -36.717 60.288 -60.301 1.00 13.80 81 ALA B C 1
ATOM 2271 O O . ALA B 1 84 ? -35.837 59.557 -59.860 1.00 12.28 81 ALA B O 1
ATOM 2273 N N . LEU B 1 85 ? -37.578 59.860 -61.212 1.00 14.84 82 LEU B N 1
ATOM 2274 C CA . LEU B 1 85 ? -37.469 58.488 -61.686 1.00 16.28 82 LEU B CA 1
ATOM 2275 C C . LEU B 1 85 ? -36.101 58.232 -62.318 1.00 14.76 82 LEU B C 1
ATOM 2276 O O . LEU B 1 85 ? -35.684 58.960 -63.215 1.00 16.35 82 LEU B O 1
ATOM 2281 N N . GLY B 1 86 ? -35.451 57.152 -61.893 1.00 16.82 83 GLY B N 1
ATOM 2282 C CA . GLY B 1 86 ? -34.170 56.741 -62.445 1.00 17.92 83 GLY B CA 1
ATOM 2283 C C . GLY B 1 86 ? -33.018 57.653 -62.058 1.00 13.52 83 GLY B C 1
ATOM 2284 O O . GLY B 1 86 ? -31.938 57.555 -62.625 1.00 17.81 83 GLY B O 1
ATOM 2285 N N . ILE B 1 87 ? -33.232 58.555 -61.107 1.00 12.49 84 ILE B N 1
ATOM 2286 C CA . ILE B 1 87 ? -32.118 59.420 -60.660 1.00 11.28 84 ILE B CA 1
ATOM 2287 C C . ILE B 1 87 ? -30.892 58.615 -60.190 1.00 13.82 84 ILE B C 1
ATOM 2288 O O . ILE B 1 87 ? -31.026 57.541 -59.609 1.00 13.56 84 ILE B O 1
ATOM 2293 N N . GLU B 1 88 ? -29.689 59.139 -60.439 1.00 11.28 85 GLU B N 1
ATOM 2294 C CA . GLU B 1 88 ? -28.475 58.561 -59.856 1.00 14.72 85 GLU B CA 1
ATOM 2295 C C . GLU B 1 88 ? -27.833 59.571 -58.907 1.00 12.38 85 GLU B C 1
ATOM 2296 O O . GLU B 1 88 ? -27.550 60.693 -59.306 1.00 13.90 85 GLU B O 1
ATOM 2302 N N . ILE B 1 89 ? -27.612 59.194 -57.648 1.00 9.54 86 ILE B N 1
ATOM 2303 C CA . ILE B 1 89 ? -26.829 60.020 -56.738 1.00 10.83 86 ILE B CA 1
ATOM 2304 C C . ILE B 1 89 ? -25.724 59.091 -56.246 1.00 14.18 86 ILE B C 1
ATOM 2305 O O . ILE B 1 89 ? -26.004 58.097 -55.560 1.00 14.31 86 ILE B O 1
ATOM 2310 N N . ARG B 1 90 ? -24.481 59.378 -56.640 1.00 6.93 87 ARG B N 1
ATOM 2311 C CA . ARG B 1 90 ? -23.353 58.487 -56.382 1.00 10.81 87 ARG B CA 1
ATOM 2312 C C . ARG B 1 90 ? -22.217 59.246 -55.710 1.00 8.30 87 ARG B C 1
ATOM 2313 O O . ARG B 1 90 ? -21.818 60.305 -56.178 1.00 9.31 87 ARG B O 1
ATOM 2321 N N . HIS B 1 91 ? -21.659 58.675 -54.658 1.00 10.67 88 HIS B N 1
ATOM 2322 C CA . HIS B 1 91 ? -20.528 59.302 -53.964 1.00 12.27 88 HIS B CA 1
ATOM 2323 C C . HIS B 1 91 ? -20.770 60.769 -53.650 1.00 10.49 88 HIS B C 1
ATOM 2324 O O . HIS B 1 91 ? -19.889 61.603 -53.861 1.00 10.15 88 HIS B O 1
ATOM 2331 N N . CYS B 1 92 ? -21.965 61.100 -53.145 1.00 8.23 89 CYS B N 1
ATOM 2332 C CA . CYS B 1 92 ? -22.260 62.486 -52.775 1.00 9.05 89 CYS B CA 1
ATOM 2333 C C . CYS B 1 92 ? -22.327 62.673 -51.260 1.00 12.63 89 CYS B C 1
ATOM 2334 O O . CYS B 1 92 ? -22.527 61.699 -50.509 1.00 10.61 89 CYS B O 1
ATOM 2337 N N . ARG B 1 93 ? -22.170 63.924 -50.826 1.00 9.62 90 ARG B N 1
ATOM 2338 C CA . ARG B 1 93 ? -22.592 64.331 -49.494 1.00 11.56 90 ARG B CA 1
ATOM 2339 C C . ARG B 1 93 ? -24.026 64.826 -49.638 1.00 12.16 90 ARG B C 1
ATOM 2340 O O . ARG B 1 93 ? -24.294 65.704 -50.460 1.00 13.60 90 ARG B O 1
ATOM 2348 N N . ALA B 1 94 ? -24.943 64.276 -48.860 1.00 9.93 91 ALA B N 1
ATOM 2349 C CA . ALA B 1 94 ? -26.349 64.733 -48.942 1.00 9.30 91 ALA B CA 1
ATOM 2350 C C . ALA B 1 94 ? -26.918 64.906 -47.541 1.00 10.98 91 ALA B C 1
ATOM 2351 O O . ALA B 1 94 ? -28.117 64.699 -47.287 1.00 10.48 91 ALA B O 1
ATOM 2353 N N . GLN B 1 95 ? -26.062 65.305 -46.619 1.00 9.13 92 GLN B N 1
ATOM 2354 C CA . GLN B 1 95 ? -26.507 65.459 -45.239 1.00 12.21 92 GLN B CA 1
ATOM 2355 C C . GLN B 1 95 ? -27.625 66.506 -45.096 1.00 11.47 92 GLN B C 1
ATOM 2356 O O . GLN B 1 95 ? -27.505 67.642 -45.579 1.00 10.69 92 GLN B O 1
ATOM 2362 N N . GLY B 1 96 ? -28.712 66.132 -44.418 1.00 10.37 93 GLY B N 1
ATOM 2363 C CA . GLY B 1 96 ? -29.826 67.056 -44.224 1.00 11.87 93 GLY B CA 1
ATOM 2364 C C . GLY B 1 96 ? -30.690 67.311 -45.449 1.00 11.53 93 GLY B C 1
ATOM 2365 O O . GLY B 1 96 ? -31.606 68.148 -45.394 1.00 11.52 93 GLY B O 1
ATOM 2366 N N . ALA B 1 97 ? -30.406 66.631 -46.562 1.00 8.77 94 ALA B N 1
ATOM 2367 C CA . ALA B 1 97 ? -31.234 66.779 -47.775 1.00 10.50 94 ALA B CA 1
ATOM 2368 C C . ALA B 1 97 ? -32.669 66.300 -47.525 1.00 12.66 94 ALA B C 1
ATOM 2369 O O . ALA B 1 97 ? -32.892 65.350 -46.763 1.00 11.89 94 ALA B O 1
ATOM 2371 N N . ASP B 1 98 ? -33.633 66.919 -48.207 1.00 12.25 95 ASP B N 1
ATOM 2372 C CA . ASP B 1 98 ? -35.046 66.702 -47.914 1.00 10.81 95 ASP B CA 1
ATOM 2373 C C . ASP B 1 98 ? -35.708 66.055 -49.112 1.00 12.39 95 ASP B C 1
ATOM 2374 O O . ASP B 1 98 ? -35.835 66.688 -50.160 1.00 11.87 95 ASP B O 1
ATOM 2379 N N . PHE B 1 99 ? -36.110 64.792 -48.985 1.00 9.79 96 PHE B N 1
ATOM 2380 C CA . PHE B 1 99 ? -36.737 64.096 -50.100 1.00 11.14 96 PHE B CA 1
ATOM 2381 C C . PHE B 1 99 ? -38.240 63.925 -49.942 1.00 8.79 96 PHE B C 1
ATOM 2382 O O . PHE B 1 99 ? -38.832 63.158 -50.680 1.00 10.71 96 PHE B O 1
ATOM 2390 N N . ARG B 1 100 ? -38.838 64.616 -48.971 1.00 12.54 97 ARG B N 1
ATOM 2391 C CA . ARG B 1 100 ? -40.280 64.434 -48.746 1.00 12.87 97 ARG B CA 1
ATOM 2392 C C . ARG B 1 100 ? -41.089 64.739 -50.001 1.00 11.70 97 ARG B C 1
ATOM 2393 O O . ARG B 1 100 ? -40.909 65.787 -50.634 1.00 11.52 97 ARG B O 1
ATOM 2401 N N . GLY B 1 101 ? -41.954 63.805 -50.382 1.00 14.31 98 GLY B N 1
ATOM 2402 C CA . GLY B 1 101 ? -42.795 63.992 -51.544 1.00 14.29 98 GLY B CA 1
ATOM 2403 C C . GLY B 1 101 ? -42.123 63.711 -52.876 1.00 14.90 98 GLY B C 1
ATOM 2404 O O . GLY B 1 101 ? -42.771 63.767 -53.906 1.00 15.15 98 GLY B O 1
ATOM 2405 N N . ALA B 1 102 ? -40.819 63.444 -52.873 1.00 10.82 99 ALA B N 1
ATOM 2406 C CA . ALA B 1 102 ? -40.132 63.157 -54.123 1.00 11.79 99 ALA B CA 1
ATOM 2407 C C . ALA B 1 102 ? -40.573 61.799 -54.693 1.00 16.94 99 ALA B C 1
ATOM 2408 O O . ALA B 1 102 ? -40.693 60.819 -53.953 1.00 15.68 99 ALA B O 1
ATOM 2410 N N . SER B 1 103 ? -40.831 61.735 -56.000 1.00 12.75 100 SER B N 1
ATOM 2411 C CA . SER B 1 103 ? -41.294 60.493 -56.601 1.00 15.73 100 SER B CA 1
ATOM 2412 C C . SER B 1 103 ? -40.194 59.796 -57.320 1.00 16.07 100 SER B C 1
ATOM 2413 O O . SER B 1 103 ? -39.498 60.390 -58.126 1.00 18.98 100 SER B O 1
ATOM 2416 N N . PHE B 1 104 ? -40.036 58.516 -57.019 1.00 14.41 101 PHE B N 1
ATOM 2417 C CA . PHE B 1 104 ? -39.068 57.687 -57.702 1.00 15.12 101 PHE B CA 1
ATOM 2418 C C . PHE B 1 104 ? -39.802 56.579 -58.463 1.00 21.34 101 PHE B C 1
ATOM 2419 O O . PHE B 1 104 ? -39.164 55.757 -59.109 1.00 26.70 101 PHE B O 1
ATOM 2427 N N . CYS B 1 115 ? -40.748 51.597 -59.003 1.00 32.06 112 CYS B N 1
ATOM 2428 C CA . CYS B 1 115 ? -39.661 52.456 -58.515 1.00 29.15 112 CYS B CA 1
ATOM 2429 C C . CYS B 1 115 ? -38.321 52.179 -59.191 1.00 30.28 112 CYS B C 1
ATOM 2430 O O . CYS B 1 115 ? -37.994 51.026 -59.508 1.00 30.67 112 CYS B O 1
ATOM 2433 N N . SER B 1 116 ? -37.547 53.247 -59.375 1.00 21.62 113 SER B N 1
ATOM 2434 C CA . SER B 1 116 ? -36.191 53.159 -59.902 1.00 22.90 113 SER B CA 1
ATOM 2435 C C . SER B 1 116 ? -35.373 54.344 -59.381 1.00 24.45 113 SER B C 1
ATOM 2436 O O . SER B 1 116 ? -35.781 55.514 -59.492 1.00 19.36 113 SER B O 1
ATOM 2439 N N . ALA B 1 117 ? -34.233 54.032 -58.786 1.00 18.21 114 ALA B N 1
ATOM 2440 C CA . ALA B 1 117 ? -33.355 55.057 -58.246 1.00 13.81 114 ALA B CA 1
ATOM 2441 C C . ALA B 1 117 ? -32.072 54.415 -57.817 1.00 14.19 114 ALA B C 1
ATOM 2442 O O . ALA B 1 117 ? -32.057 53.256 -57.410 1.00 14.57 114 ALA B O 1
ATOM 2444 N N . TYR B 1 118 ? -30.994 55.181 -57.874 1.00 11.93 115 TYR B N 1
ATOM 2445 C CA . TYR B 1 118 ? -29.697 54.683 -57.459 1.00 10.95 115 TYR B CA 1
ATOM 2446 C C . TYR B 1 118 ? -29.115 55.758 -56.564 1.00 14.35 115 TYR B C 1
ATOM 2447 O O . TYR B 1 118 ? -28.683 56.799 -57.044 1.00 15.06 115 TYR B O 1
ATOM 2456 N N . ILE B 1 119 ? -29.149 55.546 -55.255 1.00 12.33 116 ILE B N 1
ATOM 2457 C CA . ILE B 1 119 ? -28.484 56.479 -54.352 1.00 11.32 116 ILE B CA 1
ATOM 2458 C C . ILE B 1 119 ? -27.456 55.660 -53.588 1.00 13.48 116 ILE B C 1
ATOM 2459 O O . ILE B 1 119 ? -27.829 54.874 -52.723 1.00 13.04 116 ILE B O 1
ATOM 2464 N N . THR B 1 120 ? -26.164 55.817 -53.893 1.00 8.81 117 THR B N 1
ATOM 2465 C CA . THR B 1 120 ? -25.172 54.874 -53.353 1.00 10.81 117 THR B CA 1
ATOM 2466 C C . THR B 1 120 ? -23.897 55.599 -52.944 1.00 10.48 117 THR B C 1
ATOM 2467 O O . THR B 1 120 ? -23.589 56.641 -53.486 1.00 9.94 117 THR B O 1
ATOM 2471 N N . ASN B 1 121 ? -23.164 55.037 -51.990 1.00 9.06 118 ASN B N 1
ATOM 2472 C CA . ASN B 1 121 ? -21.940 55.657 -51.503 1.00 9.65 118 ASN B CA 1
ATOM 2473 C C . ASN B 1 121 ? -22.177 57.098 -51.098 1.00 10.01 118 ASN B C 1
ATOM 2474 O O . ASN B 1 121 ? -21.343 57.977 -51.360 1.00 13.09 118 ASN B O 1
ATOM 2479 N N . THR B 1 122 ? -23.325 57.358 -50.474 1.00 8.41 119 THR B N 1
ATOM 2480 C CA . THR B 1 122 ? -23.730 58.726 -50.242 1.00 6.96 119 THR B CA 1
ATOM 2481 C C . THR B 1 122 ? -24.003 58.946 -48.768 1.00 13.36 119 THR B C 1
ATOM 2482 O O . THR B 1 122 ? -24.506 58.054 -48.095 1.00 11.81 119 THR B O 1
ATOM 2486 N N . ASN B 1 123 ? -23.602 60.099 -48.257 1.00 10.03 120 ASN B N 1
ATOM 2487 C CA . ASN B 1 123 ? -23.896 60.457 -46.876 1.00 7.59 120 ASN B CA 1
ATOM 2488 C C . ASN B 1 123 ? -25.304 61.027 -46.777 1.00 10.93 120 ASN B C 1
ATOM 2489 O O . ASN B 1 123 ? -25.545 62.162 -47.211 1.00 11.15 120 ASN B O 1
ATOM 2494 N N . LEU B 1 124 ? -26.212 60.237 -46.214 1.00 9.07 121 LEU B N 1
ATOM 2495 C CA . LEU B 1 124 ? -27.600 60.642 -46.023 1.00 12.87 121 LEU B CA 1
ATOM 2496 C C . LEU B 1 124 ? -27.927 60.962 -44.570 1.00 11.32 121 LEU B C 1
ATOM 2497 O O . LEU B 1 124 ? -29.109 60.917 -44.159 1.00 9.47 121 LEU B O 1
ATOM 2502 N N . SER B 1 125 ? -26.904 61.307 -43.797 1.00 10.70 122 SER B N 1
ATOM 2503 C CA . SER B 1 125 ? -27.118 61.623 -42.379 1.00 9.05 122 SER B CA 1
ATOM 2504 C C . SER B 1 125 ? -28.116 62.753 -42.235 1.00 12.05 122 SER B C 1
ATOM 2505 O O . SER B 1 125 ? -27.963 63.798 -42.870 1.00 10.79 122 SER B O 1
ATOM 2508 N N . TYR B 1 126 ? -29.135 62.539 -41.401 1.00 9.93 123 TYR B N 1
ATOM 2509 C CA . TYR B 1 126 ? -30.166 63.543 -41.110 1.00 10.89 123 TYR B CA 1
ATOM 2510 C C . TYR B 1 126 ? -31.002 63.933 -42.318 1.00 11.52 123 TYR B C 1
ATOM 2511 O O . TYR B 1 126 ? -31.779 64.882 -42.249 1.00 11.60 123 TYR B O 1
ATOM 2520 N N . ALA B 1 127 ? -30.888 63.159 -43.399 1.00 8.80 124 ALA B N 1
ATOM 2521 C CA . ALA B 1 127 ? -31.740 63.351 -44.565 1.00 10.20 124 ALA B CA 1
ATOM 2522 C C . ALA B 1 127 ? -33.197 63.012 -44.238 1.00 12.44 124 ALA B C 1
ATOM 2523 O O . ALA B 1 127 ? -33.491 62.177 -43.371 1.00 13.09 124 ALA B O 1
ATOM 2525 N N . ASN B 1 128 ? -34.117 63.658 -44.935 1.00 10.02 125 ASN B N 1
ATOM 2526 C CA . ASN B 1 128 ? -35.535 63.394 -44.664 1.00 12.78 125 ASN B CA 1
ATOM 2527 C C . ASN B 1 128 ? -36.202 62.554 -45.745 1.00 12.13 125 ASN B C 1
ATOM 2528 O O . ASN B 1 128 ? -36.441 63.010 -46.883 1.00 10.65 125 ASN B O 1
ATOM 2533 N N . PHE B 1 129 ? -36.469 61.303 -45.398 1.00 9.41 126 PHE B N 1
ATOM 2534 C CA . PHE B 1 129 ? -37.175 60.388 -46.296 1.00 12.30 126 PHE B CA 1
ATOM 2535 C C . PHE B 1 129 ? -38.594 60.064 -45.829 1.00 9.15 126 PHE B C 1
ATOM 2536 O O . PHE B 1 129 ? -39.130 59.013 -46.194 1.00 10.36 126 PHE B O 1
ATOM 2544 N N . SER B 1 130 ? -39.203 60.949 -45.040 1.00 10.41 127 SER B N 1
ATOM 2545 C CA . SER B 1 130 ? -40.535 60.641 -44.478 1.00 9.43 127 SER B CA 1
ATOM 2546 C C . SER B 1 130 ? -41.536 60.338 -45.569 1.00 12.39 127 SER B C 1
ATOM 2547 O O . SER B 1 130 ? -41.673 61.116 -46.492 1.00 12.60 127 SER B O 1
ATOM 2550 N N . LYS B 1 131 ? -42.216 59.199 -45.449 1.00 12.28 128 LYS B N 1
ATOM 2551 C CA . LYS B 1 131 ? -43.236 58.746 -46.384 1.00 13.92 128 LYS B CA 1
ATOM 2552 C C . LYS B 1 131 ? -42.727 58.390 -47.783 1.00 14.71 128 LYS B C 1
ATOM 2553 O O . LYS B 1 131 ? -43.515 58.030 -48.649 1.00 13.44 128 LYS B O 1
ATOM 2559 N N . VAL B 1 132 ? -41.417 58.448 -48.007 1.00 10.68 129 VAL B N 1
ATOM 2560 C CA . VAL B 1 132 ? -40.910 58.221 -49.366 1.00 10.82 129 VAL B CA 1
ATOM 2561 C C . VAL B 1 132 ? -41.079 56.775 -49.784 1.00 11.93 129 VAL B C 1
ATOM 2562 O O . VAL B 1 132 ? -40.963 55.882 -48.951 1.00 14.92 129 VAL B O 1
ATOM 2566 N N . VAL B 1 133 ? -41.401 56.547 -51.057 1.00 11.63 130 VAL B N 1
ATOM 2567 C CA . VAL B 1 133 ? -41.455 55.191 -51.616 1.00 13.77 130 VAL B CA 1
ATOM 2568 C C . VAL B 1 133 ? -40.209 54.878 -52.453 1.00 17.24 130 VAL B C 1
ATOM 2569 O O . VAL B 1 133 ? -40.006 55.467 -53.524 1.00 12.55 130 VAL B O 1
ATOM 2573 N N . LEU B 1 134 ? -39.367 53.973 -51.935 1.00 12.04 131 LEU B N 1
ATOM 2574 C CA . LEU B 1 134 ? -38.147 53.551 -52.603 1.00 14.05 131 LEU B CA 1
ATOM 2575 C C . LEU B 1 134 ? -38.086 52.035 -52.557 1.00 13.51 131 LEU B C 1
ATOM 2576 O O . LEU B 1 134 ? -37.295 51.464 -51.818 1.00 17.20 131 LEU B O 1
ATOM 2581 N N . GLU B 1 135 ? -38.936 51.401 -53.348 1.00 14.45 132 GLU B N 1
ATOM 2582 C CA . GLU B 1 135 ? -39.019 49.952 -53.366 1.00 12.24 132 GLU B CA 1
ATOM 2583 C C . GLU B 1 135 ? -38.145 49.390 -54.449 1.00 13.87 132 GLU B C 1
ATOM 2584 O O . GLU B 1 135 ? -38.139 49.910 -55.573 1.00 15.17 132 GLU B O 1
ATOM 2590 N N . LYS B 1 136 ? -37.433 48.315 -54.115 1.00 11.87 133 LYS B N 1
ATOM 2591 C CA . LYS B 1 136 ? -36.603 47.610 -55.072 1.00 14.12 133 LYS B CA 1
ATOM 2592 C C . LYS B 1 136 ? -35.591 48.545 -55.769 1.00 17.31 133 LYS B C 1
ATOM 2593 O O . LYS B 1 136 ? -35.333 48.414 -56.966 1.00 14.39 133 LYS B O 1
ATOM 2599 N N . CYS B 1 137 ? -35.041 49.496 -55.016 1.00 13.92 134 CYS B N 1
ATOM 2600 C CA . CYS B 1 137 ? -34.010 50.416 -55.550 1.00 12.17 134 CYS B CA 1
ATOM 2601 C C . CYS B 1 137 ? -32.630 50.075 -55.038 1.00 15.65 134 CYS B C 1
ATOM 2602 O O . CYS B 1 137 ? -32.473 49.225 -54.148 1.00 13.99 134 CYS B O 1
ATOM 2605 N N . GLU B 1 138 ? -31.617 50.723 -55.614 1.00 11.57 135 GLU B N 1
ATOM 2606 C CA . GLU B 1 138 ? -30.246 50.483 -55.204 1.00 13.58 135 GLU B CA 1
ATOM 2607 C C . GLU B 1 138 ? -29.835 51.584 -54.245 1.00 13.52 135 GLU B C 1
ATOM 2608 O O . GLU B 1 138 ? -29.745 52.739 -54.638 1.00 12.19 135 GLU B O 1
ATOM 2614 N N . LEU B 1 139 ? -29.643 51.225 -52.973 1.00 10.67 136 LEU B N 1
ATOM 2615 C CA . LEU B 1 139 ? -29.457 52.212 -51.914 1.00 11.21 136 LEU B CA 1
ATOM 2616 C C . LEU B 1 139 ? -28.340 51.770 -50.989 1.00 11.77 136 LEU B C 1
ATOM 2617 O O . LEU B 1 139 ? -28.389 51.988 -49.774 1.00 11.27 136 LEU B O 1
ATOM 2622 N N . TRP B 1 140 ? -27.304 51.186 -51.582 1.00 12.35 137 TRP B N 1
ATOM 2623 C CA . TRP B 1 140 ? -26.217 50.589 -50.822 1.00 12.05 137 TRP B CA 1
ATOM 2624 C C . TRP B 1 140 ? -25.010 51.495 -50.526 1.00 12.14 137 TRP B C 1
ATOM 2625 O O . TRP B 1 140 ? -24.751 52.481 -51.217 1.00 10.47 137 TRP B O 1
ATOM 2636 N N . GLU B 1 141 ? -24.308 51.133 -49.468 1.00 12.07 138 GLU B N 1
ATOM 2637 C CA . GLU B 1 141 ? -23.113 51.825 -48.965 1.00 12.49 138 GLU B CA 1
ATOM 2638 C C . GLU B 1 141 ? -23.373 53.293 -48.593 1.00 12.71 138 GLU B C 1
ATOM 2639 O O . GLU B 1 141 ? -22.529 54.174 -48.815 1.00 11.29 138 GLU B O 1
ATOM 2645 N N . ASN B 1 142 ? -24.541 53.564 -47.999 1.00 10.17 139 ASN B N 1
ATOM 2646 C CA . ASN B 1 142 ? -24.864 54.920 -47.578 1.00 11.44 139 ASN B CA 1
ATOM 2647 C C . ASN B 1 142 ? -24.729 55.048 -46.074 1.00 13.49 139 ASN B C 1
ATOM 2648 O O . ASN B 1 142 ? -24.797 54.042 -45.341 1.00 12.26 139 ASN B O 1
ATOM 2653 N N . ARG B 1 143 ? -24.561 56.280 -45.604 1.00 12.00 140 ARG B N 1
ATOM 2654 C CA . ARG B 1 143 ? -24.548 56.530 -44.174 1.00 12.53 140 ARG B CA 1
ATOM 2655 C C . ARG B 1 143 ? -25.912 57.109 -43.838 1.00 14.31 140 ARG B C 1
ATOM 2656 O O . ARG B 1 143 ? -26.321 58.086 -44.454 1.00 13.37 140 ARG B O 1
ATOM 2664 N N . TRP B 1 144 ? -26.610 56.521 -42.865 1.00 9.36 141 TRP B N 1
ATOM 2665 C CA . TRP B 1 144 ? -28.019 56.880 -42.606 1.00 10.23 141 TRP B CA 1
ATOM 2666 C C . TRP B 1 144 ? -28.246 57.459 -41.213 1.00 12.29 141 TRP B C 1
ATOM 2667 O O . TRP B 1 144 ? -29.390 57.563 -40.755 1.00 12.37 141 TRP B O 1
ATOM 2678 N N . ILE B 1 145 ? -27.162 57.808 -40.527 1.00 9.95 142 ILE B N 1
ATOM 2679 C CA . ILE B 1 145 ? -27.267 58.314 -39.161 1.00 9.55 142 ILE B CA 1
ATOM 2680 C C . ILE B 1 145 ? -28.292 59.428 -39.014 1.00 12.61 142 ILE B C 1
ATOM 2681 O O . ILE B 1 145 ? -28.166 60.475 -39.636 1.00 10.66 142 ILE B O 1
ATOM 2686 N N . GLY B 1 146 ? -29.310 59.196 -38.183 1.00 9.48 143 GLY B N 1
ATOM 2687 C CA . GLY B 1 146 ? -30.313 60.213 -37.926 1.00 11.74 143 GLY B CA 1
ATOM 2688 C C . GLY B 1 146 ? -31.242 60.545 -39.082 1.00 12.97 143 GLY B C 1
ATOM 2689 O O . GLY B 1 146 ? -32.023 61.502 -39.007 1.00 12.25 143 GLY B O 1
ATOM 2690 N N . ALA B 1 147 ? -31.189 59.767 -40.148 1.00 9.61 144 ALA B N 1
ATOM 2691 C CA . ALA B 1 147 ? -32.116 59.999 -41.251 1.00 11.24 144 ALA B CA 1
ATOM 2692 C C . ALA B 1 147 ? -33.546 59.783 -40.768 1.00 15.60 144 ALA B C 1
ATOM 2693 O O . ALA B 1 147 ? -33.808 58.912 -39.918 1.00 14.65 144 ALA B O 1
ATOM 2695 N N . GLN B 1 148 ? -34.473 60.588 -41.265 1.00 10.98 145 GLN B N 1
ATOM 2696 C CA . GLN B 1 148 ? -35.856 60.424 -40.834 1.00 11.92 145 GLN B CA 1
ATOM 2697 C C . GLN B 1 148 ? -36.600 59.577 -41.847 1.00 13.72 145 GLN B C 1
ATOM 2698 O O . GLN B 1 148 ? -36.584 59.896 -43.035 1.00 15.80 145 GLN B O 1
ATOM 2704 N N . VAL B 1 149 ? -37.243 58.497 -41.399 1.00 13.83 146 VAL B N 1
ATOM 2705 C CA . VAL B 1 149 ? -37.877 57.556 -42.326 1.00 11.38 146 VAL B CA 1
ATOM 2706 C C . VAL B 1 149 ? -39.330 57.193 -41.978 1.00 10.75 146 VAL B C 1
ATOM 2707 O O . VAL B 1 149 ? -39.899 56.273 -42.553 1.00 14.88 146 VAL B O 1
ATOM 2711 N N . LEU B 1 150 ? -39.946 57.924 -41.062 1.00 11.42 147 LEU B N 1
ATOM 2712 C CA . LEU B 1 150 ? -41.297 57.510 -40.625 1.00 13.19 147 LEU B CA 1
ATOM 2713 C C . LEU B 1 150 ? -42.271 57.373 -41.809 1.00 11.75 147 LEU B C 1
ATOM 2714 O O . LEU B 1 150 ? -42.452 58.313 -42.613 1.00 13.62 147 LEU B O 1
ATOM 2719 N N . GLY B 1 151 ? -42.843 56.181 -41.950 1.00 14.49 148 GLY B N 1
ATOM 2720 C CA . GLY B 1 151 ? -43.844 55.911 -42.966 1.00 13.48 148 GLY B CA 1
ATOM 2721 C C . GLY B 1 151 ? -43.272 55.681 -44.347 1.00 16.24 148 GLY B C 1
ATOM 2722 O O . GLY B 1 151 ? -44.025 55.526 -45.305 1.00 12.45 148 GLY B O 1
ATOM 2723 N N . ALA B 1 152 ? -41.941 55.675 -44.465 1.00 13.42 149 ALA B N 1
ATOM 2724 C CA . ALA B 1 152 ? -41.306 55.326 -45.738 1.00 10.75 149 ALA B CA 1
ATOM 2725 C C . ALA B 1 152 ? -41.427 53.850 -46.001 1.00 15.39 149 ALA B C 1
ATOM 2726 O O . ALA B 1 152 ? -41.680 53.053 -45.088 1.00 12.63 149 ALA B O 1
ATOM 2728 N N . THR B 1 153 ? -41.212 53.463 -47.248 1.00 10.86 150 THR B N 1
ATOM 2729 C CA . THR B 1 153 ? -40.986 52.068 -47.513 1.00 13.15 150 THR B CA 1
ATOM 2730 C C . THR B 1 153 ? -39.754 51.921 -48.384 1.00 14.52 150 THR B C 1
ATOM 2731 O O . THR B 1 153 ? -39.625 52.602 -49.412 1.00 14.34 150 THR B O 1
ATOM 2735 N N . PHE B 1 154 ? -38.831 51.064 -47.939 1.00 10.15 151 PHE B N 1
ATOM 2736 C CA . PHE B 1 154 ? -37.641 50.724 -48.724 1.00 10.91 151 PHE B CA 1
ATOM 2737 C C . PHE B 1 154 ? -37.720 49.297 -49.216 1.00 12.50 151 PHE B C 1
ATOM 2738 O O . PHE B 1 154 ? -36.709 48.727 -49.639 1.00 11.41 151 PHE B O 1
ATOM 2746 N N . SER B 1 155 ? -38.920 48.724 -49.190 1.00 11.25 152 SER B N 1
ATOM 2747 C CA . SER B 1 155 ? -39.056 47.274 -49.351 1.00 12.04 152 SER B CA 1
ATOM 2748 C C . SER B 1 155 ? -38.397 46.745 -50.610 1.00 12.35 152 SER B C 1
ATOM 2749 O O . SER B 1 155 ? -38.602 47.286 -51.698 1.00 12.91 152 SER B O 1
ATOM 2752 N N . GLY B 1 156 ? -37.621 45.674 -50.467 1.00 10.45 153 GLY B N 1
ATOM 2753 C CA . GLY B 1 156 ? -36.988 45.037 -51.606 1.00 14.52 153 GLY B CA 1
ATOM 2754 C C . GLY B 1 156 ? -35.710 45.734 -52.073 1.00 14.17 153 GLY B C 1
ATOM 2755 O O . GLY B 1 156 ? -35.031 45.220 -52.967 1.00 12.8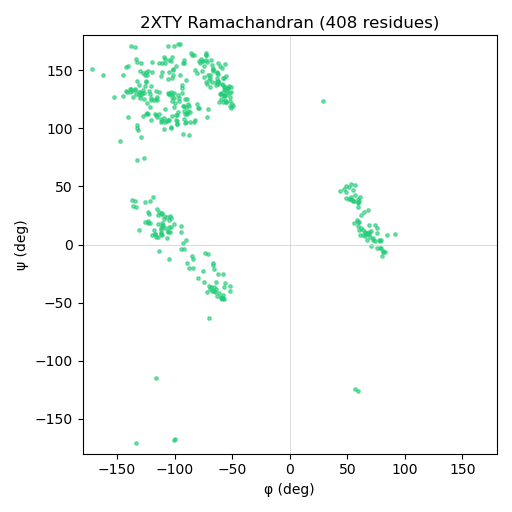3 153 GLY B O 1
ATOM 2756 N N . SER B 1 157 ? -35.377 46.894 -51.493 1.00 14.30 154 SER B N 1
ATOM 2757 C CA . SER B 1 157 ? -34.159 47.616 -51.915 1.00 13.22 154 SER B CA 1
ATOM 2758 C C . SER B 1 157 ? -32.890 46.985 -51.372 1.00 13.41 154 SER B C 1
ATOM 2759 O O . SER B 1 157 ? -32.911 46.309 -50.344 1.00 14.65 154 SER B O 1
ATOM 2762 N N . ASP B 1 158 ? -31.773 47.257 -52.040 1.00 13.52 155 ASP B N 1
ATOM 2763 C CA . ASP B 1 158 ? -30.463 46.828 -51.567 1.00 15.41 155 ASP B CA 1
ATOM 2764 C C . ASP B 1 158 ? -29.886 47.942 -50.711 1.00 15.21 155 ASP B C 1
ATOM 2765 O O . ASP B 1 158 ? -29.509 49.001 -51.230 1.00 12.01 155 ASP B O 1
ATOM 2770 N N . LEU B 1 159 ? -29.846 47.725 -49.398 1.00 12.81 156 LEU B N 1
ATOM 2771 C CA . LEU B 1 159 ? -29.292 48.709 -48.457 1.00 10.87 156 LEU B CA 1
ATOM 2772 C C . LEU B 1 159 ? -27.932 48.278 -47.929 1.00 10.79 156 LEU B C 1
ATOM 2773 O O . LEU B 1 159 ? -27.401 48.889 -46.983 1.00 11.49 156 LEU B O 1
ATOM 2778 N N . SER B 1 160 ? -27.357 47.243 -48.534 1.00 12.04 157 SER B N 1
ATOM 2779 C CA . SER B 1 160 ? -26.144 46.622 -47.983 1.00 9.71 157 SER B CA 1
ATOM 2780 C C . SER B 1 160 ? -24.954 47.580 -47.887 1.00 13.11 157 SER B C 1
ATOM 2781 O O . SER B 1 160 ? -24.871 48.571 -48.630 1.00 12.85 157 SER B O 1
ATOM 2784 N N . GLY B 1 161 ? -24.034 47.312 -46.959 1.00 12.78 158 GLY B N 1
ATOM 2785 C CA . GLY B 1 161 ? -22.882 48.190 -46.764 1.00 12.61 158 GLY B CA 1
ATOM 2786 C C . GLY B 1 161 ? -23.200 49.490 -46.038 1.00 13.68 158 GLY B C 1
ATOM 2787 O O . GLY B 1 161 ? -22.372 50.411 -45.995 1.00 13.45 158 GLY B O 1
ATOM 2788 N N . GLY B 1 162 ? -24.408 49.584 -45.491 1.00 11.16 159 GLY B N 1
ATOM 2789 C CA . GLY B 1 162 ? -24.878 50.795 -44.837 1.00 12.32 159 GLY B CA 1
ATOM 2790 C C . GLY B 1 162 ? -24.472 51.008 -43.391 1.00 13.96 159 GLY B C 1
ATOM 2791 O O . GLY B 1 162 ? -24.042 50.081 -42.694 1.00 13.88 159 GLY B O 1
ATOM 2792 N N . GLU B 1 163 ? -24.618 52.248 -42.938 1.00 11.68 160 GLU B N 1
ATOM 2793 C CA . GLU B 1 163 ? -24.371 52.606 -41.547 1.00 14.77 160 GLU B CA 1
ATOM 2794 C C . GLU B 1 163 ? -25.684 53.104 -40.922 1.00 13.87 160 GLU B C 1
ATOM 2795 O O . GLU B 1 163 ? -26.205 54.175 -41.285 1.00 14.09 160 GLU B O 1
ATOM 2801 N N . PHE B 1 164 ? -26.219 52.337 -39.982 1.00 13.26 161 PHE B N 1
ATOM 2802 C CA . PHE B 1 164 ? -27.556 52.618 -39.475 1.00 10.82 161 PHE B CA 1
ATOM 2803 C C . PHE B 1 164 ? -27.602 52.873 -37.971 1.00 16.01 161 PHE B C 1
ATOM 2804 O O . PHE B 1 164 ? -28.535 52.449 -37.302 1.00 18.16 161 PHE B O 1
ATOM 2812 N N . SER B 1 165 ? -26.614 53.544 -37.409 1.00 14.60 162 SER B N 1
ATOM 2813 C CA . SER B 1 165 ? -26.809 53.925 -36.013 1.00 20.61 162 SER B CA 1
ATOM 2814 C C . SER B 1 165 ? -27.739 55.136 -35.936 1.00 21.25 162 SER B C 1
ATOM 2815 O O . SER B 1 165 ? -27.886 55.883 -36.907 1.00 19.89 162 SER B O 1
ATOM 2818 N N . THR B 1 166 ? -28.397 55.313 -34.799 1.00 18.71 163 THR B N 1
ATOM 2819 C CA . THR B 1 166 ? -29.328 56.417 -34.632 1.00 21.95 163 THR B CA 1
ATOM 2820 C C . THR B 1 166 ? -30.360 56.409 -35.761 1.00 22.60 163 THR B C 1
ATOM 2821 O O . THR B 1 166 ? -30.608 57.439 -36.421 1.00 17.63 163 THR B O 1
ATOM 2825 N N . PHE B 1 167 ? -30.981 55.251 -35.949 1.00 16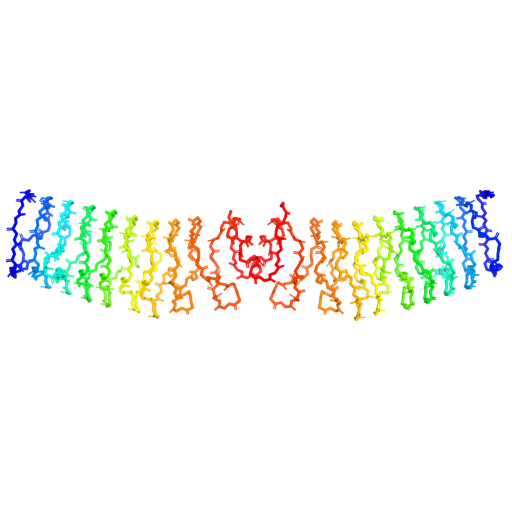.60 164 PHE B N 1
ATOM 2826 C CA . PHE B 1 167 ? -31.874 55.034 -37.067 1.00 12.32 164 PHE B CA 1
ATOM 2827 C C . PHE B 1 167 ? -33.070 54.250 -36.539 1.00 17.22 164 PHE B C 1
ATOM 2828 O O . PHE B 1 167 ? -32.895 53.255 -35.826 1.00 16.40 164 PHE B O 1
ATOM 2836 N N . ASP B 1 168 ? -34.278 54.700 -36.865 1.00 13.63 165 ASP B N 1
ATOM 2837 C CA . ASP B 1 168 ? -35.487 54.052 -36.339 1.00 14.82 165 ASP B CA 1
ATOM 2838 C C . ASP B 1 168 ? -35.938 52.897 -37.232 1.00 15.97 165 ASP B C 1
ATOM 2839 O O . ASP B 1 168 ? -36.694 53.097 -38.177 1.00 14.98 165 ASP B O 1
ATOM 2844 N N . TRP B 1 169 ? -35.512 51.672 -36.918 1.00 12.87 166 TRP B N 1
ATOM 2845 C CA . TRP B 1 169 ? -35.893 50.550 -37.763 1.00 12.34 166 TRP B CA 1
ATOM 2846 C C . TRP B 1 169 ? -37.383 50.223 -37.738 1.00 13.88 166 TRP B C 1
ATOM 2847 O O . TRP B 1 169 ? -37.870 49.501 -38.596 1.00 15.75 166 TRP B O 1
ATOM 2858 N N . GLU B 1 170 ? -38.094 50.719 -36.729 1.00 15.14 167 GLU B N 1
ATOM 2859 C CA . GLU B 1 170 ? -39.518 50.414 -36.575 1.00 11.90 167 GLU B CA 1
ATOM 2860 C C . GLU B 1 170 ? -40.386 51.355 -37.397 1.00 17.24 167 GLU B C 1
ATOM 2861 O O . GLU B 1 170 ? -41.598 51.133 -37.5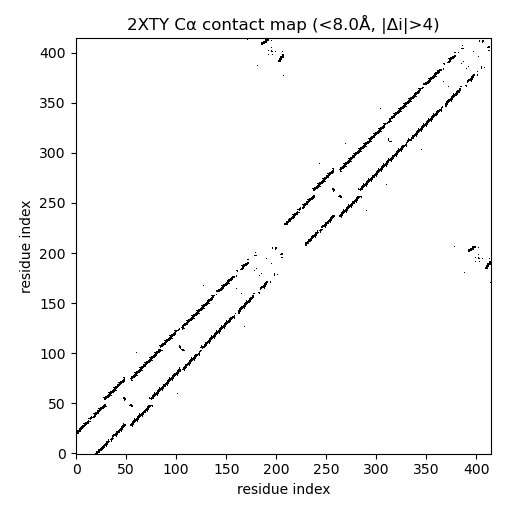57 1.00 16.81 167 GLU B O 1
ATOM 2867 N N . ALA B 1 171 ? -39.768 52.395 -37.943 1.00 12.90 168 ALA B N 1
ATOM 2868 C CA . ALA B 1 171 ? -40.525 53.499 -38.530 1.00 15.70 168 ALA B CA 1
ATOM 2869 C C . ALA B 1 171 ? -40.868 53.334 -39.997 1.00 16.20 168 ALA B C 1
ATOM 2870 O O . ALA B 1 171 ? -41.730 54.051 -40.515 1.00 17.60 168 ALA B O 1
ATOM 2872 N N . ALA B 1 172 ? -40.203 52.407 -40.680 1.00 15.09 169 ALA B N 1
ATOM 2873 C CA . ALA B 1 172 ? -40.398 52.253 -42.129 1.00 13.32 169 ALA B CA 1
ATOM 2874 C C . ALA B 1 172 ? -40.470 50.785 -42.509 1.00 13.50 169 ALA B C 1
ATOM 2875 O O . ALA B 1 172 ? -40.176 49.912 -41.695 1.00 16.88 169 ALA B O 1
ATOM 2877 N N . ASN B 1 173 ? -40.832 50.513 -43.755 1.00 10.96 170 ASN B N 1
ATOM 2878 C CA . ASN B 1 173 ? -40.912 49.149 -44.241 1.00 12.39 170 ASN B CA 1
ATOM 2879 C C . ASN B 1 173 ? -39.575 48.650 -44.841 1.00 12.73 170 ASN B C 1
ATOM 2880 O O . ASN B 1 173 ? -39.109 49.146 -45.882 1.00 13.54 170 ASN B O 1
ATOM 2885 N N . PHE B 1 174 ? -38.952 47.680 -44.170 1.00 11.65 171 PHE B N 1
ATOM 2886 C CA . PHE B 1 174 ? -37.671 47.107 -44.624 1.00 11.73 171 PHE B CA 1
ATOM 2887 C C . PHE B 1 174 ? -37.789 45.654 -45.095 1.00 14.32 171 PHE B C 1
ATOM 2888 O O . PHE B 1 174 ? -36.788 44.985 -45.324 1.00 12.24 171 PHE B O 1
ATOM 2896 N N . THR B 1 175 ? -39.014 45.163 -45.234 1.00 14.94 172 THR B N 1
ATOM 2897 C CA . THR B 1 175 ? -39.180 43.797 -45.673 1.00 13.68 172 THR B CA 1
ATOM 2898 C C . THR B 1 175 ? -38.503 43.584 -47.007 1.00 14.33 172 THR B C 1
ATOM 2899 O O . THR B 1 175 ? -38.457 44.499 -47.851 1.00 15.57 172 THR B O 1
ATOM 2903 N N . HIS B 1 176 ? -37.923 42.397 -47.176 1.00 13.95 173 HIS B N 1
ATOM 2904 C CA . HIS B 1 176 ? -37.277 42.003 -48.428 1.00 13.81 173 HIS B CA 1
ATOM 2905 C C . HIS B 1 176 ? -36.028 42.791 -48.795 1.00 15.74 173 HIS B C 1
ATOM 2906 O O . HIS B 1 176 ? -35.505 42.629 -49.908 1.00 16.07 173 HIS B O 1
ATOM 2913 N N . CYS B 1 177 ? -35.529 43.604 -47.867 1.00 12.96 174 CYS B N 1
ATOM 2914 C CA . CYS B 1 177 ? -34.289 44.360 -48.112 1.00 14.33 174 CYS B CA 1
ATOM 2915 C C . CYS B 1 177 ? -33.023 43.542 -47.914 1.00 14.99 174 CYS B C 1
ATOM 2916 O O . CYS B 1 177 ? -32.967 42.652 -47.068 1.00 14.69 174 CYS B O 1
ATOM 2919 N N . ASP B 1 178 ? -31.995 43.856 -48.690 1.00 15.28 175 ASP B N 1
ATOM 2920 C CA . ASP B 1 178 ? -30.659 43.342 -48.432 1.00 13.42 175 ASP B CA 1
ATOM 2921 C C . ASP B 1 178 ? -29.965 44.278 -47.451 1.00 17.14 175 ASP B C 1
ATOM 2922 O O . ASP B 1 178 ? -29.677 45.433 -47.794 1.00 13.64 175 ASP B O 1
ATOM 2927 N N . LEU B 1 179 ? -29.683 43.783 -46.240 1.00 10.80 176 LEU B N 1
ATOM 2928 C CA . LEU B 1 179 ? -29.073 44.593 -45.196 1.00 12.34 176 LEU B CA 1
ATOM 2929 C C . LEU B 1 179 ? -27.660 44.136 -44.886 1.00 14.22 176 LEU B C 1
ATOM 2930 O O . LEU B 1 179 ? -27.060 44.594 -43.921 1.00 11.58 176 LEU B O 1
ATOM 2935 N N . THR B 1 180 ? -27.142 43.231 -45.700 1.00 13.83 177 THR B N 1
ATOM 2936 C CA . THR B 1 180 ? -25.877 42.575 -45.395 1.00 15.35 177 THR B CA 1
ATOM 2937 C C . THR B 1 180 ? -24.730 43.568 -45.252 1.00 13.80 177 THR B C 1
ATOM 2938 O O . THR B 1 180 ? -24.767 44.658 -45.818 1.00 15.91 177 THR B O 1
ATOM 2942 N N . ASN B 1 181 ? -23.733 43.207 -44.449 1.00 16.06 178 ASN B N 1
ATOM 2943 C CA . ASN B 1 181 ? -22.496 43.995 -44.360 1.00 15.95 178 ASN B CA 1
ATOM 2944 C C . ASN B 1 181 ? -22.746 45.426 -43.881 1.00 18.01 178 ASN B C 1
ATOM 2945 O O . ASN B 1 181 ? -22.105 46.358 -44.355 1.00 15.40 178 ASN B O 1
ATOM 2950 N N . SER B 1 182 ? -23.683 45.592 -42.952 1.00 14.61 179 SER B N 1
ATOM 2951 C CA . SER B 1 182 ? -24.095 46.910 -42.476 1.00 13.94 179 SER B CA 1
ATOM 2952 C C . SER B 1 182 ? -24.012 46.966 -40.976 1.00 15.98 179 SER B C 1
ATOM 2953 O O . SER B 1 182 ? -24.260 45.967 -40.305 1.00 14.54 179 SER B O 1
ATOM 2956 N N . GLU B 1 183 ? -23.698 48.143 -40.458 1.00 15.13 180 GLU B N 1
ATOM 2957 C CA . GLU B 1 183 ? -23.768 48.422 -39.041 1.00 15.26 180 GLU B CA 1
ATOM 2958 C C . GLU B 1 183 ? -25.248 48.682 -38.747 1.00 20.56 180 GLU B C 1
ATOM 2959 O O . GLU B 1 183 ? -25.837 49.626 -39.285 1.00 16.07 180 GLU B O 1
ATOM 2965 N N . LEU B 1 184 ? -25.847 47.835 -37.908 1.00 12.38 181 LEU B N 1
ATOM 2966 C CA . LEU B 1 184 ? -27.308 47.794 -37.780 1.00 15.25 181 LEU B CA 1
ATOM 2967 C C . LEU B 1 184 ? -27.850 48.652 -36.653 1.00 14.36 181 LEU B C 1
ATOM 2968 O O . LEU B 1 184 ? -29.066 48.770 -36.481 1.00 15.01 181 LEU B O 1
ATOM 2973 N N . GLY B 1 185 ? -26.963 49.263 -35.880 1.00 18.79 182 GLY B N 1
ATOM 2974 C CA . GLY B 1 185 ? -27.423 50.126 -34.812 1.00 18.08 182 GLY B CA 1
ATOM 2975 C C . GLY B 1 185 ? -28.291 49.322 -33.853 1.00 18.06 182 GLY B C 1
ATOM 2976 O O . GLY B 1 185 ? -27.860 48.269 -33.384 1.00 16.07 182 GLY B O 1
ATOM 2977 N N . ASP B 1 186 ? -29.516 49.776 -33.579 1.00 15.32 183 ASP B N 1
ATOM 2978 C CA . ASP B 1 186 ? -30.324 49.088 -32.544 1.00 15.80 183 ASP B CA 1
ATOM 2979 C C . ASP B 1 186 ? -31.422 48.173 -33.089 1.00 16.35 183 ASP B C 1
ATOM 2980 O O . ASP B 1 186 ? -32.402 47.887 -32.403 1.00 19.03 183 ASP B O 1
ATOM 2985 N N . LEU B 1 187 ? -31.250 47.722 -34.324 1.00 15.85 184 LEU B N 1
ATOM 2986 C CA . LEU B 1 187 ? -32.182 46.785 -34.936 1.00 14.79 184 LEU B CA 1
ATOM 2987 C C . LEU B 1 187 ? -32.347 45.607 -33.998 1.00 17.27 184 LEU B C 1
ATOM 2988 O O . LEU B 1 187 ? -31.369 45.108 -33.467 1.00 17.78 184 LEU B O 1
ATOM 2993 N N . ASP B 1 188 ? -33.576 45.152 -33.813 1.00 16.36 185 ASP B N 1
ATOM 2994 C CA . ASP B 1 188 ? -33.826 44.005 -32.938 1.00 17.70 185 ASP B CA 1
ATOM 2995 C C . ASP B 1 188 ? -34.908 43.167 -33.570 1.00 19.28 185 ASP B C 1
ATOM 2996 O O . ASP B 1 188 ? -35.918 43.708 -33.985 1.00 19.02 185 ASP B O 1
ATOM 3001 N N . ILE B 1 189 ? -34.691 41.856 -33.670 1.00 15.63 186 ILE B N 1
ATOM 3002 C CA . ILE B 1 189 ? -35.610 41.000 -34.411 1.00 17.64 186 ILE B CA 1
ATOM 3003 C C . ILE B 1 189 ? -36.943 40.825 -33.693 1.00 23.47 186 ILE B C 1
ATOM 3004 O O . ILE B 1 189 ? -37.886 40.265 -34.269 1.00 20.83 186 ILE B O 1
ATOM 3009 N N . ARG B 1 190 ? -37.022 41.311 -32.455 1.00 24.18 187 ARG B N 1
ATOM 3010 C CA . ARG B 1 190 ? -38.275 41.253 -31.690 1.00 28.27 187 ARG B CA 1
ATOM 3011 C C . ARG B 1 190 ? -39.290 42.331 -32.047 1.00 28.77 187 ARG B C 1
ATOM 3012 O O . ARG B 1 190 ? -40.489 42.130 -31.884 1.00 34.40 187 ARG B O 1
ATOM 3020 N N . GLY B 1 191 ? -38.821 43.485 -32.502 1.00 21.66 188 GLY B N 1
ATOM 3021 C CA . GLY B 1 191 ? -39.726 44.599 -32.724 1.00 27.00 188 GLY B CA 1
ATOM 3022 C C . GLY B 1 191 ? -39.900 45.046 -34.169 1.00 21.99 188 GLY B C 1
ATOM 3023 O O . GLY B 1 191 ? -40.559 46.041 -34.418 1.00 23.16 188 GLY B O 1
ATOM 3024 N N . VAL B 1 192 ? -39.326 44.309 -35.115 1.00 21.22 189 VAL B N 1
ATOM 3025 C CA . VAL B 1 192 ? -39.307 44.750 -36.511 1.00 21.15 189 VAL B CA 1
ATOM 3026 C C . VAL B 1 192 ? -39.682 43.616 -37.465 1.00 19.92 189 VAL B C 1
ATOM 3027 O O . VAL B 1 192 ? -39.173 42.498 -37.334 1.00 17.85 189 VAL B O 1
ATOM 3031 N N . ASP B 1 193 ? -40.569 43.899 -38.429 1.00 13.86 190 ASP B N 1
ATOM 3032 C CA . ASP B 1 193 ? -40.863 42.941 -39.470 1.00 15.38 190 ASP B CA 1
ATOM 3033 C C . ASP B 1 193 ? -39.678 42.815 -40.434 1.00 17.35 190 ASP B C 1
ATOM 3034 O O . ASP B 1 193 ? -39.323 43.771 -41.136 1.00 17.94 190 ASP B O 1
ATOM 3039 N N . LEU B 1 194 ? -39.087 41.630 -40.480 1.00 12.45 191 LEU B N 1
ATOM 3040 C CA . LEU B 1 194 ? -37.901 41.398 -41.317 1.00 16.33 191 LEU B CA 1
ATOM 3041 C C . LEU B 1 194 ? -38.128 40.274 -42.310 1.00 14.26 191 LEU B C 1
ATOM 3042 O O . LEU B 1 194 ? -37.188 39.595 -42.744 1.00 16.84 191 LEU B O 1
ATOM 3047 N N . GLN B 1 195 ? -39.384 40.075 -42.659 1.00 15.83 192 GLN B N 1
ATOM 3048 C CA . GLN B 1 195 ? -39.721 39.082 -43.648 1.00 15.26 192 GLN B CA 1
ATOM 3049 C C . GLN B 1 195 ? -38.952 39.339 -44.923 1.00 17.94 192 GLN B C 1
ATOM 3050 O O . GLN B 1 195 ? -38.948 40.460 -45.454 1.00 14.97 192 GLN B O 1
ATOM 3056 N N . GLY B 1 196 ? -38.285 38.303 -45.417 1.00 14.92 193 GLY B N 1
ATOM 3057 C CA . GLY B 1 196 ? -37.539 38.410 -46.660 1.00 21.70 193 GLY B CA 1
ATOM 3058 C C . GLY B 1 196 ? -36.199 39.144 -46.602 1.00 16.90 193 GLY B C 1
ATOM 3059 O O . GLY B 1 196 ? -35.494 39.218 -47.601 1.00 15.92 193 GLY B O 1
ATOM 3060 N N . VAL B 1 197 ? -35.850 39.685 -45.442 1.00 12.42 194 VAL B N 1
ATOM 3061 C CA . VAL B 1 197 ? -34.588 40.387 -45.278 1.00 13.85 194 VAL B CA 1
ATOM 3062 C C . VAL B 1 197 ? -33.384 39.463 -45.381 1.00 17.33 194 VAL B C 1
ATOM 3063 O O . VAL B 1 197 ? -33.429 38.345 -44.881 1.00 17.47 194 VAL B O 1
ATOM 3067 N N . LYS B 1 198 ? -32.317 39.928 -46.041 1.00 13.26 195 LYS B N 1
ATOM 3068 C CA . LYS B 1 198 ? -31.057 39.206 -46.080 1.00 14.55 195 LYS B CA 1
ATOM 3069 C C . LYS B 1 198 ? -30.091 39.820 -45.075 1.00 18.23 195 LYS B C 1
ATOM 3070 O O . LYS B 1 198 ? -29.905 41.042 -45.055 1.00 15.66 195 LYS B O 1
ATOM 3076 N N . LEU B 1 199 ? -29.483 38.976 -44.244 1.00 15.80 196 LEU B N 1
ATOM 3077 C CA . LEU B 1 199 ? -28.497 39.408 -43.252 1.00 18.38 196 LEU B CA 1
ATOM 3078 C C . LEU B 1 199 ? -27.316 38.467 -43.373 1.00 17.66 196 LEU B C 1
ATOM 3079 O O . LEU B 1 199 ? -27.474 37.351 -43.847 1.00 18.83 196 LEU B O 1
ATOM 3084 N N . ASP B 1 200 ? -26.132 38.892 -42.935 1.00 16.27 197 ASP B N 1
ATOM 3085 C CA . ASP B 1 200 ? -24.970 38.014 -43.033 1.00 19.88 197 ASP B CA 1
ATOM 3086 C C . ASP B 1 200 ? -24.756 37.305 -41.687 1.00 17.73 197 ASP B C 1
ATOM 3087 O O . ASP B 1 200 ? -25.447 37.616 -40.726 1.00 14.86 197 ASP B O 1
ATOM 3092 N N . ASN B 1 201 ? -23.833 36.344 -41.617 1.00 20.91 198 ASN B N 1
ATOM 3093 C CA . ASN B 1 201 ? -23.684 35.535 -40.400 1.00 19.31 198 ASN B CA 1
ATOM 3094 C C . ASN B 1 201 ? -23.260 36.349 -39.197 1.00 19.95 198 ASN B C 1
ATOM 3095 O O . ASN B 1 201 ? -23.709 36.109 -38.073 1.00 18.06 198 ASN B O 1
ATOM 3100 N N . TYR B 1 202 ? -22.376 37.310 -39.420 1.00 18.07 199 TYR B N 1
ATOM 3101 C CA . TYR B 1 202 ? -21.951 38.168 -38.334 1.00 17.14 199 TYR B CA 1
ATOM 3102 C C . TYR B 1 202 ? -23.141 38.942 -37.763 1.00 18.38 199 TYR B C 1
ATOM 3103 O O . TYR B 1 202 ? -23.283 39.095 -36.538 1.00 16.84 199 TYR B O 1
ATOM 3112 N N . GLN B 1 203 ? -24.002 39.442 -38.643 1.00 19.33 200 GLN B N 1
ATOM 3113 C CA . GLN B 1 203 ? -25.142 40.231 -38.190 1.00 13.86 200 GLN B CA 1
ATOM 3114 C C . GLN B 1 203 ? -26.116 39.331 -37.420 1.00 14.47 200 GLN B C 1
ATOM 3115 O O . GLN B 1 203 ? -26.668 39.726 -36.400 1.00 14.69 200 GLN B O 1
ATOM 3121 N N . ALA B 1 204 ? -26.304 38.118 -37.914 1.00 14.96 201 ALA B N 1
ATOM 3122 C CA . ALA B 1 204 ? -27.194 37.176 -37.226 1.00 18.23 201 ALA B CA 1
ATOM 3123 C C . ALA B 1 204 ? -26.690 36.927 -35.799 1.00 15.89 201 ALA B C 1
ATOM 3124 O O . ALA B 1 204 ? -27.465 36.925 -34.844 1.00 15.76 201 ALA B O 1
ATOM 3126 N N . SER B 1 205 ? -25.389 36.715 -35.660 1.00 13.97 202 SER B N 1
ATOM 3127 C CA . SER B 1 205 ? -24.801 36.518 -34.348 1.00 15.94 202 SER B CA 1
ATOM 3128 C C . SER B 1 205 ? -25.057 37.712 -33.413 1.00 18.06 202 SER B C 1
ATOM 3129 O O . SER B 1 205 ? -25.411 37.536 -32.237 1.00 15.56 202 SER B O 1
ATOM 3132 N N . LEU B 1 206 ? -24.912 38.937 -33.923 1.00 15.89 203 LEU B N 1
ATOM 3133 C CA . LEU B 1 206 ? -25.183 40.106 -33.092 1.00 16.35 203 LEU B CA 1
ATOM 3134 C C . LEU B 1 206 ? -26.666 40.198 -32.709 1.00 14.75 203 LEU B C 1
ATOM 3135 O O . LEU B 1 206 ? -27.011 40.533 -31.569 1.00 16.01 203 LEU B O 1
ATOM 3140 N N . LEU B 1 207 ? -27.553 39.891 -33.639 1.00 16.56 204 LEU B N 1
ATOM 3141 C CA . LEU B 1 207 ? -28.971 40.025 -33.324 1.00 16.45 204 LEU B CA 1
ATOM 3142 C C . LEU B 1 207 ? -29.375 38.970 -32.283 1.00 15.35 204 LEU B C 1
ATOM 3143 O O . LEU B 1 207 ? -30.161 39.250 -31.401 1.00 20.73 204 LEU B O 1
ATOM 3148 N N . MET B 1 208 ? -28.794 37.785 -32.388 1.00 15.53 205 MET B N 1
ATOM 3149 C CA 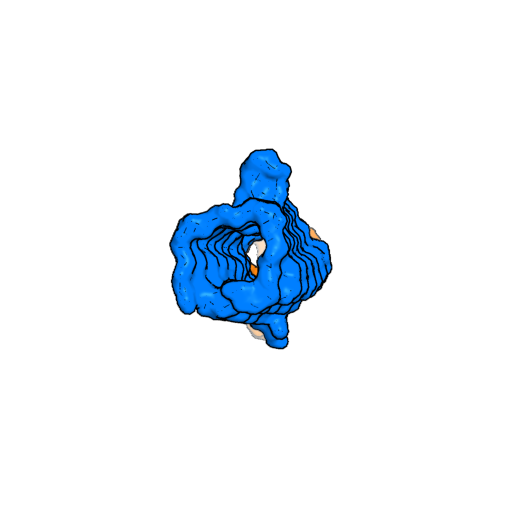. MET B 1 208 ? -29.054 36.713 -31.428 1.00 13.02 205 MET B CA 1
ATOM 3150 C C . MET B 1 208 ? -28.540 37.138 -30.057 1.00 17.90 205 MET B C 1
ATOM 3151 O O . MET B 1 208 ? -29.189 36.900 -29.025 1.00 18.85 205 MET B O 1
ATOM 3156 N N . GLU B 1 209 ? -27.372 37.773 -30.056 1.00 17.03 206 GLU B N 1
ATOM 3157 C CA . GLU B 1 209 ? -26.742 38.226 -28.826 1.00 22.55 206 GLU B CA 1
ATOM 3158 C C . GLU B 1 209 ? -27.685 39.140 -28.050 1.00 21.34 206 GLU B C 1
ATOM 3159 O O . GLU B 1 209 ? -27.696 39.140 -26.817 1.00 18.61 206 GLU B O 1
ATOM 3165 N N . ARG B 1 210 ? -28.502 39.902 -28.776 1.00 19.79 207 ARG B N 1
ATOM 3166 C CA . ARG B 1 210 ? -29.503 40.763 -28.139 1.00 21.67 207 ARG B CA 1
ATOM 3167 C C . ARG B 1 210 ? -30.531 39.953 -27.346 1.00 20.93 207 ARG B C 1
ATOM 3168 O O . ARG B 1 210 ? -31.149 40.468 -26.411 1.00 23.65 207 ARG B O 1
ATOM 3176 N N . LEU B 1 211 ? -30.730 38.693 -27.731 1.00 18.41 208 LEU B N 1
ATOM 3177 C CA . LEU B 1 211 ? -31.690 37.828 -27.028 1.00 21.31 208 LEU B CA 1
ATOM 3178 C C . LEU B 1 211 ? -30.991 37.024 -25.943 1.00 20.81 208 LEU B C 1
ATOM 3179 O O . LEU B 1 211 ? -31.625 36.181 -25.286 1.00 19.77 208 LEU B O 1
ATOM 3184 N N . GLY B 1 212 ? -29.686 37.249 -25.787 1.00 19.98 209 GLY B N 1
ATOM 3185 C CA . GLY B 1 212 ? -28.901 36.560 -24.779 1.00 19.40 209 GLY B CA 1
ATOM 3186 C C . GLY B 1 212 ? -28.272 35.290 -25.318 1.00 17.78 209 GLY B C 1
ATOM 3187 O O . GLY B 1 212 ? -27.685 34.508 -24.564 1.00 15.88 209 GLY B O 1
ATOM 3188 N N . ILE B 1 213 ? -28.373 35.099 -26.633 1.00 16.73 210 ILE B N 1
ATOM 3189 C CA . ILE B 1 213 ? -27.919 33.872 -27.287 1.00 17.01 210 ILE B CA 1
ATOM 3190 C C . ILE B 1 213 ? -26.525 34.042 -27.865 1.00 19.15 210 ILE B C 1
ATOM 3191 O O . ILE B 1 213 ? -26.268 34.992 -28.598 1.00 20.94 210 ILE B O 1
ATOM 3196 N N . ALA B 1 214 ? -25.625 33.121 -27.537 1.00 16.29 211 ALA B N 1
ATOM 3197 C CA . ALA B 1 214 ? -24.250 33.170 -28.031 1.00 16.16 211 ALA B CA 1
ATOM 3198 C C . ALA B 1 214 ? -24.108 32.211 -29.198 1.00 19.94 211 ALA B C 1
ATOM 3199 O O . ALA B 1 214 ? -24.379 31.011 -29.067 1.00 15.58 211 ALA B O 1
ATOM 3201 N N . VAL B 1 215 ? -23.714 32.724 -30.357 1.00 17.04 212 VAL B N 1
ATOM 3202 C CA . VAL B 1 215 ? -23.517 31.847 -31.505 1.00 15.03 212 VAL B CA 1
ATOM 3203 C C . VAL B 1 215 ? -22.058 31.387 -31.556 1.00 20.90 212 VAL B C 1
ATOM 3204 O O . VAL B 1 215 ? -21.136 32.211 -31.644 1.00 21.65 212 VAL B O 1
ATOM 3208 N N . ILE B 1 216 ? -21.855 30.074 -31.463 1.00 16.14 213 ILE B N 1
ATOM 3209 C CA . ILE B 1 216 ? -20.514 29.484 -31.368 1.00 21.64 213 ILE B CA 1
ATOM 3210 C C . ILE B 1 216 ? -20.305 28.522 -32.522 1.00 23.29 213 ILE B C 1
ATOM 3211 O O . ILE B 1 216 ? -21.028 27.527 -32.648 1.00 26.51 213 ILE B O 1
ATOM 3216 N N . GLY B 1 217 ? -19.330 28.815 -33.365 1.00 20.83 214 GLY B N 1
ATOM 3217 C CA . GLY B 1 217 ? -19.109 28.018 -34.556 1.00 31.82 214 GLY B CA 1
ATOM 3218 C C . GLY B 1 217 ? -20.338 27.958 -35.451 1.00 23.13 214 GLY B C 1
ATOM 3219 O O . GLY B 1 217 ? -20.531 26.938 -36.128 1.00 29.51 214 GLY B O 1
#

Solvent-accessible surface area: 17932 Å² total; per-residue (Å²): 75,86,51,108,67,46,75,20,105,48,63,122,1,92,145,102,102,4,44,48,35,80,0,44,85,0,31,0,47,68,2,46,0,19,20,0,35,1,35,36,0,36,0,43,22,0,73,0,33,20,170,158,48,129,107,16,3,52,0,18,158,0,77,0,93,74,0,35,0,66,67,4,20,0,7,105,1,24,1,96,92,2,44,2,43,10,2,44,0,52,116,6,115,0,61,16,0,19,2,93,46,8,45,3,136,197,10,19,1,74,0,1,47,3,28,0,8,123,0,29,0,17,154,3,60,0,63,161,6,63,1,71,83,2,113,0,34,16,8,92,4,110,48,3,21,0,20,26,0,39,0,20,24,3,40,0,31,102,10,78,6,134,19,16,64,3,18,91,0,31,0,22,111,14,89,13,32,96,2,20,12,146,50,22,98,6,90,19,0,72,0,12,46,159,6,3,33,119,5,0,108,110,21,18,2,45,24,114,76,79,69,111,72,52,89,11,107,51,67,145,2,102,157,91,100,6,44,48,36,71,0,42,85,2,37,0,62,72,2,40,0,33,37,1,28,0,34,37,0,38,0,41,32,3,58,0,43,18,184,138,48,134,110,16,3,52,0,22,184,0,75,0,103,84,0,35,0,75,70,4,26,0,4,96,0,22,2,96,89,2,42,1,84,14,2,40,0,50,114,6,111,0,66,17,0,22,2,96,44,7,70,20,81,35,2,69,0,1,48,2,22,0,3,121,0,18,1,22,167,4,71,0,68,165,5,68,0,66,86,1,119,1,33,17,7,98,3,129,50,3,22,0,20,28,1,46,0,21,27,3,56,0,36,101,9,82,5,130,16,17,64,2,19,95,0,36,0,22,115,13,95,14,30,91,1,20,11,147,47,22,99,5,89,18,0,80,0,31,69,155,4,2,31,72,4,0,116,110,23,17,2,42,32,97,71

Sequence (415 aa):
GSHMALALVGEKIDRNRFTGEKIENSTFFNCDFSGADLSGTEFIGCQFYDRESQKGCNFSRAMLKDAIFKSCDLSMADFRNSSALGIEIRHCRAQGADFRGASFMFCSAYITNTNLSYANFSKVVLEKCELWENRWIGAQVLGATFSGSDLSGGEFSTFDWEAANFTHCDLTNSELGDLDIRGVDLQGVKLDNYQASLLMERLGIAVIGSHMALALVGEKIDDRNRFTGEKIENSTFFNCDFSGADLSGTEFIGCQFYDRESQKGCNFSRAMLKDAIFKSCDLSMADFRNSSALGIEIRHCRAQGADFRGASFCSAYITNTNLSYANFSKVVLEKCELWENRWIGAQVLGATFSGSDLSGGEFSTFDWEAANFTHCDLTNSELGDLDIRGVDLQGVKLDNYQASLLMERLGIAVIG

CATH classification: 2.160.20.80

Secondary structure (DSSP, 8-state):
-EEES-EEESPBPPTTSSTT-EEES-EEES-B-TT-B-TT-EEES-B--BTTTTB--B-TT-B-TT-EEES-B-TT-B-TT-B-TTEEEES-B-TT-B-TT-B-----EEEES-B-TT-B-TT-B-TT-B--S-B-TT-B-TT-B-TT-B-TT-B-TT--TTSSB-TT-B-TT-B-TT--TTTS--TT-EE-HHHHHHHHHTTT-EE-/-EEES-EEESPBPPTTSSTT-EEES-EEES-B-TT-B-TT-EEES-B--BTTTTB--B-TT-B-TT-EEES-B-TT-B-TT-B-TTEEEES-B-TT-B-TT-B---EEEES-B-TT-B-TT-B-TT-B--S-B-TT-B-TT-B-TT-B-TT-B-TT--TTSSB-TT-B-TT-B-TT--TTTS--TT-EE-HHHHHHHHHTTTPEE--

InterPro domains:
  IPR001646 Pentapeptide repeat [PF00805] (27-45)
  IPR001646 Pentapeptide repeat [PF00805] (53-78)
  IPR001646 Pentapeptide repeat [PF00805] (169-197)
  IPR051082 Pentapeptide repeat and BTB/POZ domain-containing protein [PTHR14136] (21-134)

Radius of gyration: 34.19 Å; Cα contacts (8 Å, |Δi|>4): 1407; chains: 2; bounding box: 28×97×74 Å

B-factor: mean 18.62, std 8.18, range [6.93, 69.46]

Organism: Klebsiella pneumoniae (NCBI:txid573)

Nearest PDB structures (foldseek):
  2xty-assembly1_A  TM=1.005E+00  e=2.769E-38  Klebsiella pneumoniae
  2xtx-assembly1_A  TM=1.002E+00  e=3.827E-35  Klebsiella pneumoniae
  2xty-assembly1_B  TM=1.002E+00  e=9.010E-35  Klebsiella pneumoniae
  2xtx-assembly1_B  TM=9.986E-01  e=1.565E-33  Klebsiella pneumoniae
  3psz-assembly1_B  TM=9.594E-01  e=4.131E-19  Aeromonas hydrophila subsp. hydrophila ATCC 7966